Protein AF-0000000073284042 (afdb_homodimer)

Radius of gyration: 26.55 Å; Cα contacts (8 Å, |Δi|>4): 1248; chains: 2; bounding box: 60×78×57 Å

InterPro domains:
  IPR009770 2-oxoadipate dioxygenase/decarboxylase [PF07063] (12-261)
  IPR009770 2-oxoadipate dioxygenase/decarboxylase [SM01150] (8-294)

Foldseek 3Di:
DQPQDPVVLLLQVLLVVLQCVFFVLQVVLVVVLCVPPNWAWDWAEWEWEFAPPPLTFPCLQVVVQVVRPWDWDDKDDDVVQQKIKIKTDHDPGPLVDDHHDSNDDDHIYMGMHHPLVPDDPLLNVQVCVFSVVLVPLSNCLSVCSSNQHASGAFADPVSLVVCLVGHLSSSQCNQRPGRTQEIETALCRTDDPSSPVVVVVVVSVVVPFAKQQQVHQWDAAPVRFKIKIKTAFDWDWDQGPVGDIDTAGGHIYMYMYWHFDPVCPPPDPVPDDPVRTDDDDHNRRVVSVVCSRPPCRVVDDPD/DQPQDVVVLLLQVLLVVLQCVFFVLQVVLVVVLCVPPNWAWDWAEWEWEFAPPPLTFPCLQVVVQVVRPWDWDDKDDDVVQQKIKIKTDHDPGCLVDDHHDSNDDDHIYMGMHHPLVPDDPLLNVQVCVFSVVLVPLSNCLSVCSSNQHASGAFADPVSLVVCLVGHLSSSQCNQRPGRTQEIETALCRTDDPSSPVVVVVVVSVVVPFAKQQQVHQWDAAPVRFKIKIWTAFDWDWDQGPVGDIDTATGHIYMYMYWHFDPVCVPPDPVPDDPVRTDDDDHNRRVVSVVCSRPPCRVPDDPD

Solvent-accessible surface area (backbone atoms only — not comparable to full-atom values): 31314 Å² total; per-residue (Å²): 123,64,69,66,38,52,40,62,47,50,44,52,41,33,25,47,52,44,38,41,74,64,13,65,65,42,43,50,48,54,51,55,56,35,63,43,81,71,29,50,47,35,39,46,31,40,32,36,47,32,47,43,52,94,60,35,16,47,64,21,50,44,50,61,46,46,55,67,52,29,40,81,58,70,74,43,71,37,76,92,77,37,32,38,31,41,33,28,44,50,54,90,51,68,64,78,57,73,50,40,43,70,58,18,60,75,38,30,39,37,32,28,20,36,44,42,86,76,48,56,69,69,54,34,50,55,53,48,51,44,57,55,69,19,59,51,32,30,78,38,30,56,48,25,13,34,68,61,36,42,43,33,70,68,50,46,59,68,58,42,52,56,28,43,75,76,30,57,68,55,27,43,33,70,78,48,30,46,32,52,38,30,49,21,39,26,24,61,65,35,77,46,76,46,23,41,55,68,51,32,51,51,53,44,43,74,71,72,47,60,60,30,54,57,87,40,47,67,28,62,34,95,85,64,35,41,37,36,36,33,31,41,29,36,64,41,80,43,71,23,64,78,66,52,67,45,78,39,60,56,29,32,35,32,39,35,31,51,34,68,30,76,94,47,65,82,51,56,76,90,69,61,51,75,90,46,25,52,75,88,85,47,63,73,44,51,60,39,54,64,42,24,51,30,68,68,57,65,65,53,72,89,122,123,66,70,65,36,53,37,62,48,51,43,52,40,32,23,47,50,45,38,41,75,63,13,64,65,44,44,50,49,54,51,55,56,35,64,43,82,71,29,50,48,34,39,45,30,40,31,35,48,32,47,43,51,94,61,35,16,47,63,22,50,45,49,60,46,46,55,67,52,30,39,83,57,69,73,42,73,37,75,91,77,37,33,38,32,42,34,28,44,50,55,90,51,69,63,78,58,70,52,40,43,71,59,19,59,75,38,29,40,36,33,28,20,35,44,41,88,77,49,56,69,68,54,35,51,56,53,49,50,43,56,56,67,19,61,52,32,31,81,40,29,56,50,24,13,33,68,60,35,41,44,31,70,68,50,46,61,69,58,42,52,55,27,42,74,78,30,56,69,54,28,43,34,70,79,49,29,44,32,52,38,29,49,19,38,26,23,60,67,34,76,45,76,48,23,42,57,69,51,33,51,51,51,43,44,74,71,71,46,59,61,28,53,58,88,40,49,67,28,62,35,94,85,64,34,42,38,36,37,33,31,42,28,36,65,42,80,43,70,24,65,79,67,52,68,46,78,38,58,55,26,34,36,33,37,36,31,53,36,68,32,77,93,50,65,82,52,54,75,90,70,59,51,75,88,44,26,52,74,87,84,47,62,73,43,52,62,38,54,65,43,24,54,32,66,68,56,64,64,53,70,87,123

Sequence (606 aa):
MDPTIPLSREVLASMEAVYLSRNPTAKAVLELVGSVADDQICYDHFAFRTFGVNGYGIDSMAKFFLDFGYTPREELRFPAKKLRALWFSPPSVPTSRGGSGVNGPLPRVFVSELLVDQMSPQTQDIIKKYTGISGSGNKHAALASALGSLTWEKPLHSEFQQLARESEYAAWTLVNGYALNHATISTHQLKSRLRDIKNLNQFIEKNGFKLNSEGGTLKVSPDGLLQQSSTVADSIHFQFSDGLTESVPCSYIEFAERLVLPQYSNLPLEEVKEHHRRDGFEVGNADKIFESTSKEQLTRKAGMDPTIPLSREVLASMEAVYLSRNPTAKAVLELVGSVADDQICYDHFAFRTFGVNGYGIDSMAKFFLDFGYTPREELRFPAKKLRALWFSPPSVPTSRGGSGVNGPLPRVFVSELLVDQMSPQTQDIIKKYTGISGSGNKHAALASALGSLTWEKPLHSEFQQLARESEYAAWTLVNGYALNHATISTHQLKSRLRDIKNLNQFIEKNGFKLNSEGGTLKVSPDGLLQQSSTVADSIHFQFSDGLTESVPCSYIEFAERLVLPQYSNLPLEEVKEHHRRDGFEVGNADKIFESTSKEQLTRKAG

Organism: Prunus persica (NCBI:txid3760)

Structure (mmCIF, N/CA/C/O backbone):
data_AF-0000000073284042-model_v1
#
loop_
_entity.id
_entity.type
_entity.pdbx_description
1 polymer '2-oxoadipate dioxygenase/decarboxylase'
#
loop_
_atom_site.group_PDB
_atom_site.id
_atom_site.type_symbol
_atom_site.label_atom_id
_atom_site.label_alt_id
_atom_site.label_comp_id
_atom_site.label_asym_id
_atom_site.label_entity_id
_atom_site.label_seq_id
_atom_site.pdbx_PDB_ins_code
_atom_site.Cartn_x
_atom_site.Cartn_y
_atom_site.Cartn_z
_atom_site.occupancy
_atom_site.B_iso_or_equiv
_atom_site.auth_seq_id
_atom_site.auth_comp_id
_atom_site.auth_asym_id
_atom_site.auth_atom_id
_atom_site.pdbx_PDB_model_num
ATOM 1 N N . MET A 1 1 ? -25.328 1.2 1.202 1 34.19 1 MET A N 1
ATOM 2 C CA . MET A 1 1 ? -23.984 0.664 1.407 1 34.19 1 MET A CA 1
ATOM 3 C C . MET A 1 1 ? -22.938 1.757 1.255 1 34.19 1 MET A C 1
ATOM 5 O O . MET A 1 1 ? -23.094 2.676 0.451 1 34.19 1 MET A O 1
ATOM 9 N N . ASP A 1 2 ? -22.281 2.189 2.236 1 43.38 2 ASP A N 1
ATOM 10 C CA . ASP A 1 2 ? -21.219 3.201 2.188 1 43.38 2 ASP A CA 1
ATOM 11 C C . ASP A 1 2 ? -20.406 3.082 0.902 1 43.38 2 ASP A C 1
ATOM 13 O O . ASP A 1 2 ? -19.734 2.072 0.677 1 43.38 2 ASP A O 1
ATOM 17 N N . PRO A 1 3 ? -20.797 3.814 -0.065 1 45.03 3 PRO A N 1
ATOM 18 C CA . PRO A 1 3 ? -20.094 3.682 -1.345 1 45.03 3 PRO A CA 1
ATOM 19 C C . PRO A 1 3 ? -18.578 3.787 -1.2 1 45.03 3 PRO A C 1
ATOM 21 O O . PRO A 1 3 ? -17.859 3.727 -2.197 1 45.03 3 PRO A O 1
ATOM 24 N N . THR A 1 4 ? -18.203 4.266 0.048 1 52.09 4 THR A N 1
ATOM 25 C CA . THR A 1 4 ? -16.766 4.398 0.046 1 52.09 4 THR A CA 1
ATOM 26 C C . THR A 1 4 ? -16.094 3.045 -0.173 1 52.09 4 THR A C 1
ATOM 28 O O . THR A 1 4 ? -16.422 2.066 0.501 1 52.09 4 THR A O 1
ATOM 31 N N . ILE A 1 5 ? -15.414 3.004 -1.264 1 62.5 5 ILE A N 1
ATOM 32 C CA . ILE A 1 5 ? -14.742 1.793 -1.721 1 62.5 5 ILE A CA 1
ATOM 33 C C . ILE A 1 5 ? -13.812 1.273 -0.624 1 62.5 5 ILE A C 1
ATOM 35 O O . ILE A 1 5 ? -12.977 2.016 -0.106 1 62.5 5 ILE A O 1
ATOM 39 N N . PRO A 1 6 ? -14.086 0.065 -0.072 1 80.62 6 PRO A N 1
ATOM 40 C CA . PRO A 1 6 ? -13.312 -0.594 0.987 1 80.62 6 PRO A CA 1
ATOM 41 C C . PRO A 1 6 ? -11.812 -0.35 0.864 1 80.62 6 PRO A C 1
ATOM 43 O O . PRO A 1 6 ? -11.141 -0.1 1.867 1 80.62 6 PRO A O 1
ATOM 46 N N . LEU A 1 7 ? -11.359 -0.053 -0.289 1 91 7 LEU A N 1
ATOM 47 C CA . LEU A 1 7 ? -9.914 0.098 -0.462 1 91 7 LEU A CA 1
ATOM 48 C C . LEU A 1 7 ? -9.453 1.467 0.025 1 91 7 LEU A C 1
ATOM 50 O O . LEU A 1 7 ? -8.406 1.578 0.674 1 91 7 LEU A O 1
ATOM 54 N N . SER A 1 8 ? -10.234 2.529 -0.227 1 92.12 8 SER A N 1
ATOM 55 C CA . SER A 1 8 ? -9.836 3.879 0.163 1 92.12 8 SER A CA 1
ATOM 56 C C . SER A 1 8 ? -9.672 3.99 1.675 1 92.12 8 SER A C 1
ATOM 58 O O . SER A 1 8 ? -8.703 4.578 2.158 1 92.12 8 SER A O 1
ATOM 60 N N . ARG A 1 9 ? -10.555 3.4 2.416 1 92 9 ARG A N 1
ATOM 61 C CA . ARG A 1 9 ? -10.484 3.441 3.873 1 92 9 ARG A CA 1
ATOM 62 C C . ARG A 1 9 ? -9.297 2.627 4.387 1 92 9 ARG A C 1
ATOM 64 O O . ARG A 1 9 ? -8.641 3.018 5.352 1 92 9 ARG A O 1
ATOM 71 N N . GLU A 1 10 ? -9.094 1.528 3.756 1 94.56 10 GLU A N 1
ATOM 72 C CA . GLU A 1 10 ? -7.969 0.69 4.16 1 94.56 10 GLU A CA 1
ATOM 73 C C . GLU A 1 10 ? -6.641 1.4 3.922 1 94.56 10 GLU A C 1
ATOM 75 O O . GLU A 1 10 ? -5.688 1.213 4.68 1 94.56 10 GLU A O 1
ATOM 80 N N . VAL A 1 11 ? -6.613 2.139 2.867 1 97 11 VAL A N 1
ATOM 81 C CA . VAL A 1 11 ? -5.398 2.885 2.559 1 97 11 VAL A CA 1
ATOM 82 C C . VAL A 1 11 ? -5.176 3.969 3.611 1 97 11 VAL A C 1
ATOM 84 O O . VAL A 1 11 ? -4.066 4.125 4.129 1 97 11 VAL A O 1
ATOM 87 N N . LEU A 1 12 ? -6.277 4.672 3.984 1 97 12 LEU A N 1
ATOM 88 C CA . LEU A 1 12 ? -6.168 5.672 5.043 1 97 12 LEU A CA 1
ATOM 89 C C . LEU A 1 12 ? -5.723 5.031 6.352 1 97 12 LEU A C 1
ATOM 91 O O . LEU A 1 12 ? -4.891 5.594 7.07 1 97 12 LEU A O 1
ATOM 95 N N . ALA A 1 13 ? -6.266 3.877 6.621 1 97.19 13 ALA A N 1
ATOM 96 C CA . ALA A 1 13 ? -5.906 3.158 7.84 1 97.19 13 ALA A CA 1
ATOM 97 C C . ALA A 1 13 ? -4.426 2.775 7.836 1 97.19 13 ALA A C 1
ATOM 99 O O . ALA A 1 13 ? -3.754 2.859 8.867 1 97.19 13 ALA A O 1
ATOM 100 N N . SER A 1 14 ? -3.941 2.383 6.711 1 98.25 14 SER A N 1
ATOM 101 C CA . SER A 1 14 ? -2.537 2.002 6.609 1 98.25 14 SER A CA 1
ATOM 102 C C . SER A 1 14 ? -1.623 3.215 6.746 1 98.25 14 SER A C 1
ATOM 104 O O . SER A 1 14 ? -0.584 3.145 7.406 1 98.25 14 SER A O 1
ATOM 106 N N . MET A 1 15 ? -2.014 4.309 6.109 1 98.75 15 MET A N 1
ATOM 107 C CA . MET A 1 15 ? -1.26 5.547 6.266 1 98.75 15 MET A CA 1
ATOM 108 C C . MET A 1 15 ? -1.192 5.961 7.73 1 98.75 15 MET A C 1
ATOM 110 O O . MET A 1 15 ? -0.131 6.348 8.227 1 98.75 15 MET A O 1
ATOM 114 N N . GLU A 1 16 ? -2.318 5.832 8.422 1 98.62 16 GLU A N 1
ATOM 115 C CA . GLU A 1 16 ? -2.371 6.18 9.836 1 98.62 16 GLU A CA 1
ATOM 116 C C . GLU A 1 16 ? -1.477 5.258 10.664 1 98.62 16 GLU A C 1
ATOM 118 O O . GLU A 1 16 ? -0.792 5.711 11.578 1 98.62 16 GLU A O 1
ATOM 123 N N . ALA A 1 17 ? -1.526 3.984 10.352 1 98.44 17 ALA A N 1
ATOM 124 C CA . ALA A 1 17 ? -0.725 3.025 11.109 1 98.44 17 ALA A CA 1
ATOM 125 C C . ALA A 1 17 ? 0.763 3.342 10.992 1 98.44 17 ALA A C 1
ATOM 127 O O . ALA A 1 17 ? 1.493 3.291 11.984 1 98.44 17 ALA A O 1
ATOM 128 N N . VAL A 1 18 ? 1.22 3.617 9.797 1 98.31 18 VAL A N 1
ATOM 129 C CA . VAL A 1 18 ? 2.609 4.008 9.586 1 98.31 18 VAL A CA 1
ATOM 130 C C . VAL A 1 18 ? 2.92 5.27 10.398 1 98.31 18 VAL A C 1
ATOM 132 O O . VAL A 1 18 ? 3.928 5.328 11.102 1 98.31 18 VAL A O 1
ATOM 135 N N . TYR A 1 19 ? 2.061 6.227 10.328 1 98.75 19 TYR A N 1
ATOM 136 C CA . TYR A 1 19 ? 2.174 7.5 11.031 1 98.75 19 TYR A CA 1
ATOM 137 C C . TYR A 1 19 ? 2.281 7.281 12.531 1 98.75 19 TYR A C 1
ATOM 139 O O . TYR A 1 19 ? 3.186 7.816 13.18 1 98.75 19 TYR A O 1
ATOM 147 N N . LEU A 1 20 ? 1.428 6.461 13.047 1 98.62 20 LEU A N 1
ATOM 148 C CA . LEU A 1 20 ? 1.38 6.266 14.492 1 98.62 20 LEU A CA 1
ATOM 149 C C . LEU A 1 20 ? 2.568 5.438 14.969 1 98.62 20 LEU A C 1
ATOM 151 O O . LEU A 1 20 ? 3.057 5.629 16.094 1 98.62 20 LEU A O 1
ATOM 155 N N . SER A 1 21 ? 3.062 4.613 14.172 1 98 21 SER A N 1
ATOM 156 C CA . SER A 1 21 ? 4.211 3.801 14.555 1 98 21 SER A CA 1
ATOM 157 C C . SER A 1 21 ? 5.473 4.648 14.672 1 98 21 SER A C 1
ATOM 159 O O . SER A 1 21 ? 6.395 4.297 15.414 1 98 21 SER A O 1
ATOM 161 N N . ARG A 1 22 ? 5.492 5.773 14.023 1 97.44 22 ARG A N 1
ATOM 162 C CA . ARG A 1 22 ? 6.695 6.602 13.969 1 97.44 22 ARG A CA 1
ATOM 163 C C . ARG A 1 22 ? 6.582 7.797 14.906 1 97.44 22 ARG A C 1
ATOM 165 O O . ARG A 1 22 ? 7.543 8.555 15.078 1 97.44 22 ARG A O 1
ATOM 172 N N . ASN A 1 23 ? 5.414 7.988 15.438 1 98.44 23 ASN A N 1
ATOM 173 C CA . ASN A 1 23 ? 5.156 9.203 16.203 1 98.44 23 ASN A CA 1
ATOM 174 C C . ASN A 1 23 ? 4.465 8.898 17.531 1 98.44 23 ASN A C 1
ATOM 176 O O . ASN A 1 23 ? 3.244 9.008 17.641 1 98.44 23 ASN A O 1
ATOM 180 N N . PRO A 1 24 ? 5.23 8.602 18.578 1 98.19 24 PRO A N 1
ATOM 181 C CA . PRO A 1 24 ? 4.656 8.25 19.875 1 98.19 24 PRO A CA 1
ATOM 182 C C . PRO A 1 24 ? 3.785 9.359 20.469 1 98.19 24 PRO A C 1
ATOM 184 O O . PRO A 1 24 ? 2.807 9.086 21.156 1 98.19 24 PRO A O 1
ATOM 187 N N . THR A 1 25 ? 4.117 10.602 20.188 1 98.5 25 THR A N 1
ATOM 188 C CA . THR A 1 25 ? 3.311 11.711 20.688 1 98.5 25 THR A CA 1
ATOM 189 C C . THR A 1 25 ? 1.902 11.664 20.094 1 98.5 25 THR A C 1
ATOM 191 O O . THR A 1 25 ? 0.916 11.773 20.828 1 98.5 25 THR A O 1
ATOM 194 N N . ALA A 1 26 ? 1.818 11.492 18.812 1 98.56 26 ALA A N 1
ATOM 195 C CA . ALA A 1 26 ? 0.505 11.406 18.172 1 98.56 26 ALA A CA 1
ATOM 196 C C . ALA A 1 26 ? -0.305 10.25 18.75 1 98.56 26 ALA A C 1
ATOM 198 O O . ALA A 1 26 ? -1.489 10.398 19.047 1 98.56 26 ALA A O 1
ATOM 199 N N . LYS A 1 27 ? 0.334 9.109 18.891 1 98.25 27 LYS A N 1
ATOM 200 C CA . LYS A 1 27 ? -0.332 7.93 19.438 1 98.25 27 LYS A CA 1
ATOM 201 C C . LYS A 1 27 ? -0.837 8.195 20.844 1 98.25 27 LYS A C 1
ATOM 203 O O . LYS A 1 27 ? -1.988 7.891 21.172 1 98.25 27 LYS A O 1
ATOM 208 N N . ALA A 1 28 ? 0.001 8.75 21.656 1 98.25 28 ALA A N 1
ATOM 209 C CA . ALA A 1 28 ? -0.343 9.031 23.047 1 98.25 28 ALA A CA 1
ATOM 210 C C . ALA A 1 28 ? -1.485 10.039 23.141 1 98.25 28 ALA A C 1
ATOM 212 O O . ALA A 1 28 ? -2.383 9.898 23.969 1 98.25 28 ALA A O 1
ATOM 213 N N . VAL A 1 29 ? -1.415 11.047 22.328 1 98.06 29 VAL A N 1
ATOM 214 C CA . VAL A 1 29 ? -2.439 12.086 22.344 1 98.06 29 VAL A CA 1
ATOM 215 C C . VAL A 1 29 ? -3.789 11.484 21.953 1 98.06 29 VAL A C 1
ATOM 217 O O . VAL A 1 29 ? -4.805 11.766 22.594 1 98.06 29 VAL A O 1
ATOM 220 N N . LEU A 1 30 ? -3.807 10.672 20.906 1 97.06 30 LEU A N 1
ATOM 221 C CA . LEU A 1 30 ? -5.047 10.023 20.5 1 97.06 30 LEU A CA 1
ATOM 222 C C . LEU A 1 30 ? -5.617 9.172 21.625 1 97.06 30 LEU A C 1
ATOM 224 O O . LEU A 1 30 ? -6.824 9.188 21.875 1 97.06 30 LEU A O 1
ATOM 228 N N . GLU A 1 31 ? -4.766 8.492 22.297 1 95.69 31 GLU A N 1
ATOM 229 C CA . GLU A 1 31 ? -5.195 7.652 23.422 1 95.69 31 GLU A CA 1
ATOM 230 C C . GLU A 1 31 ? -5.727 8.5 24.578 1 95.69 31 GLU A C 1
ATOM 232 O O . GLU A 1 31 ? -6.773 8.195 25.141 1 95.69 31 GLU A O 1
ATOM 237 N N . LEU A 1 32 ? -5.012 9.523 24.875 1 95.56 32 LEU A N 1
ATOM 238 C CA . LEU A 1 32 ? -5.379 10.398 25.984 1 95.56 32 LEU A CA 1
ATOM 239 C C . LEU A 1 32 ? -6.715 11.078 25.719 1 95.56 32 LEU A C 1
ATOM 241 O O . LEU A 1 32 ? -7.602 11.078 26.578 1 95.56 32 LEU A O 1
ATOM 245 N N . VAL A 1 33 ? -6.852 11.641 24.562 1 95.81 33 VAL A N 1
ATOM 246 C CA . VAL A 1 33 ? -8.078 12.352 24.219 1 95.81 33 VAL A CA 1
ATOM 247 C C . VAL A 1 33 ? -9.242 11.367 24.156 1 95.81 33 VAL A C 1
ATOM 249 O O . VAL A 1 33 ? -10.344 11.664 24.641 1 95.81 33 VAL A O 1
ATOM 252 N N . GLY A 1 34 ? -9.008 10.203 23.609 1 93.12 34 GLY A N 1
ATOM 253 C CA . GLY A 1 34 ? -10.039 9.188 23.516 1 93.12 34 GLY A CA 1
ATOM 254 C C . GLY A 1 34 ? -10.484 8.672 24.875 1 93.12 34 GLY A C 1
ATOM 255 O O . GLY A 1 34 ? -11.594 8.141 25.016 1 93.12 34 GLY A O 1
ATOM 256 N N . SER A 1 35 ? -9.688 8.766 25.812 1 91.69 35 SER A N 1
ATOM 257 C CA . SER A 1 35 ? -9.977 8.219 27.125 1 91.69 35 SER A CA 1
ATOM 258 C C . SER A 1 35 ? -10.891 9.148 27.922 1 91.69 35 SER A C 1
ATOM 260 O O . SER A 1 35 ? -11.484 8.742 28.922 1 91.69 35 SER A O 1
ATOM 262 N N . VAL A 1 36 ? -10.945 10.312 27.359 1 90.56 36 VAL A N 1
ATOM 263 C CA . VAL A 1 36 ? -11.805 11.266 28.047 1 90.56 36 VAL A CA 1
ATOM 264 C C . VAL A 1 36 ? -13.25 11.109 27.562 1 90.56 36 VAL A C 1
ATOM 266 O O . VAL A 1 36 ? -13.523 11.25 26.375 1 90.56 36 VAL A O 1
ATOM 269 N N . ALA A 1 37 ? -14.227 10.742 28.484 1 76.75 37 ALA A N 1
ATOM 270 C CA . ALA A 1 37 ? -15.672 10.641 28.266 1 76.75 37 ALA A CA 1
ATOM 271 C C . ALA A 1 37 ? -15.984 9.68 27.125 1 76.75 37 ALA A C 1
ATOM 273 O O . ALA A 1 37 ? -17 9.828 26.438 1 76.75 37 ALA A O 1
ATOM 274 N N . ASP A 1 38 ? -15.25 8.789 26.844 1 72.69 38 ASP A N 1
ATOM 275 C CA . ASP A 1 38 ? -15.398 7.789 25.781 1 72.69 38 ASP A CA 1
ATOM 276 C C . ASP A 1 38 ? -15.648 8.453 24.438 1 72.69 38 ASP A C 1
ATOM 278 O O . ASP A 1 38 ? -16.547 8.039 23.688 1 72.69 38 ASP A O 1
ATOM 282 N N . ASP A 1 39 ? -14.961 9.453 24.141 1 71.81 39 ASP A N 1
ATOM 283 C CA . ASP A 1 39 ? -15.133 10.289 22.969 1 71.81 39 ASP A CA 1
ATOM 284 C C . ASP A 1 39 ? -14.773 9.531 21.688 1 71.81 39 ASP A C 1
ATOM 286 O O . ASP A 1 39 ? -13.789 8.789 21.656 1 71.81 39 ASP A O 1
ATOM 290 N N . GLN A 1 40 ? -15.555 9.711 20.719 1 85.75 40 GLN A N 1
ATOM 291 C CA . GLN A 1 40 ? -15.227 9.305 19.359 1 85.75 40 GLN A CA 1
ATOM 292 C C . GLN A 1 40 ? -14.359 10.344 18.656 1 85.75 40 GLN A C 1
ATOM 294 O O . GLN A 1 40 ? -14.734 11.516 18.562 1 85.75 40 GLN A O 1
ATOM 299 N N . ILE A 1 41 ? -13.18 9.953 18.312 1 94.12 41 ILE A N 1
ATOM 300 C CA . ILE A 1 41 ? -12.281 10.875 17.641 1 94.12 41 ILE A CA 1
ATOM 301 C C . ILE A 1 41 ? -12.602 10.891 16.141 1 94.12 41 ILE A C 1
ATOM 303 O O . ILE A 1 41 ? -12.695 9.836 15.508 1 94.12 41 ILE A O 1
ATOM 307 N N . CYS A 1 42 ? -12.828 12.047 15.641 1 94.69 42 CYS A N 1
ATOM 308 C CA . CYS A 1 42 ? -12.969 12.258 14.203 1 94.69 42 CYS A CA 1
ATOM 309 C C . CYS A 1 42 ? -11.789 13.055 13.656 1 94.69 42 CYS A C 1
ATOM 311 O O . CYS A 1 42 ? -11.328 14.008 14.289 1 94.69 42 CYS A O 1
ATOM 313 N N . TYR A 1 43 ? -11.375 12.672 12.523 1 97.19 43 TYR A N 1
ATOM 314 C CA . TYR A 1 43 ? -10.289 13.414 11.891 1 97.19 43 TYR A CA 1
ATOM 315 C C . TYR A 1 43 ? -10.836 14.562 11.055 1 97.19 43 TYR A C 1
ATOM 317 O O . TYR A 1 43 ? -11.797 14.391 10.305 1 97.19 43 TYR A O 1
ATOM 325 N N . ASP A 1 44 ? -10.18 15.664 11.242 1 97.94 44 ASP A N 1
ATOM 326 C CA . ASP A 1 44 ? -10.484 16.828 10.43 1 97.94 44 ASP A CA 1
ATOM 327 C C . ASP A 1 44 ? -9.828 16.734 9.055 1 97.94 44 ASP A C 1
ATOM 329 O O . ASP A 1 44 ? -10.484 16.938 8.031 1 97.94 44 ASP A O 1
ATOM 333 N N . HIS A 1 45 ? -8.539 16.516 9.031 1 98.56 45 HIS A N 1
ATOM 334 C CA . HIS A 1 45 ? -7.836 16.375 7.762 1 98.56 45 HIS A CA 1
ATOM 335 C C . HIS A 1 45 ? -6.539 15.594 7.926 1 98.56 45 HIS A C 1
ATOM 337 O O . HIS A 1 45 ? -6.031 15.453 9.039 1 98.56 45 HIS A O 1
ATOM 343 N N . PHE A 1 46 ? -6.047 14.984 6.828 1 98.81 46 PHE A N 1
ATOM 344 C CA . PHE A 1 46 ? -4.703 14.445 6.629 1 98.81 46 PHE A CA 1
ATOM 345 C C . PHE A 1 46 ? -3.871 15.375 5.758 1 98.81 46 PHE A C 1
ATOM 347 O O . PHE A 1 46 ? -4.379 15.953 4.793 1 98.81 46 PHE A O 1
ATOM 354 N N . ALA A 1 47 ? -2.564 15.523 6.102 1 98.94 47 ALA A N 1
ATOM 355 C CA . ALA A 1 47 ? -1.719 16.438 5.324 1 98.94 47 ALA A CA 1
ATOM 356 C C . ALA A 1 47 ? -0.458 15.719 4.84 1 98.94 47 ALA A C 1
ATOM 358 O O . ALA A 1 47 ? 0.133 14.922 5.57 1 98.94 47 ALA A O 1
ATOM 359 N N . PHE A 1 48 ? -0.029 16.078 3.621 1 98.94 48 PHE A N 1
ATOM 360 C CA . PHE A 1 48 ? 1.149 15.5 2.99 1 98.94 48 PHE A CA 1
ATOM 361 C C . PHE A 1 48 ? 2.045 16.594 2.408 1 98.94 48 PHE A C 1
ATOM 363 O O . PHE A 1 48 ? 1.559 17.641 1.984 1 98.94 48 PHE A O 1
ATOM 370 N N . ARG A 1 49 ? 3.346 16.297 2.395 1 98.94 49 ARG A N 1
ATOM 371 C CA . ARG A 1 49 ? 4.336 17.141 1.736 1 98.94 49 ARG A CA 1
ATOM 372 C C . ARG A 1 49 ? 4.906 16.453 0.499 1 98.94 49 ARG A C 1
ATOM 374 O O . ARG A 1 49 ? 5.059 15.234 0.476 1 98.94 49 ARG A O 1
ATOM 381 N N . THR A 1 50 ? 5.152 17.281 -0.558 1 98.88 50 THR A N 1
ATOM 382 C CA . THR A 1 50 ? 5.676 16.719 -1.8 1 98.88 50 THR A CA 1
ATOM 383 C C . THR A 1 50 ? 6.684 17.672 -2.439 1 98.88 50 THR A C 1
ATOM 385 O O . THR A 1 50 ? 6.852 18.797 -1.979 1 98.88 50 THR A O 1
ATOM 388 N N . PHE A 1 51 ? 7.453 17.172 -3.457 1 98.69 51 PHE A N 1
ATOM 389 C CA . PHE A 1 51 ? 8.344 17.984 -4.281 1 98.69 51 PHE A CA 1
ATOM 390 C C . PHE A 1 51 ? 7.688 18.328 -5.613 1 98.69 51 PHE A C 1
ATOM 392 O O . PHE A 1 51 ? 7.398 17.438 -6.418 1 98.69 51 PHE A O 1
ATOM 399 N N . GLY A 1 52 ? 7.422 19.594 -5.828 1 98.38 52 GLY A N 1
ATOM 400 C CA . GLY A 1 52 ? 6.848 20.031 -7.09 1 98.38 52 GLY A CA 1
ATOM 401 C C . GLY A 1 52 ? 7.824 19.953 -8.25 1 98.38 52 GLY A C 1
ATOM 402 O O . GLY A 1 52 ? 8.18 20.984 -8.844 1 98.38 52 GLY A O 1
ATOM 403 N N . VAL A 1 53 ? 8.234 18.734 -8.57 1 97.62 53 VAL A N 1
ATOM 404 C CA . VAL A 1 53 ? 9.172 18.531 -9.672 1 97.62 53 VAL A CA 1
ATOM 405 C C . VAL A 1 53 ? 9.016 17.125 -10.234 1 97.62 53 VAL A C 1
ATOM 407 O O . VAL A 1 53 ? 8.672 16.188 -9.508 1 97.62 53 VAL A O 1
ATOM 410 N N . ASN A 1 54 ? 9.164 16.906 -11.562 1 94.62 54 ASN A N 1
ATOM 411 C CA . ASN A 1 54 ? 9.258 15.609 -12.227 1 94.62 54 ASN A CA 1
ATOM 412 C C . ASN A 1 54 ? 8.031 14.742 -11.945 1 94.62 54 ASN A C 1
ATOM 414 O O . ASN A 1 54 ? 8.148 13.523 -11.789 1 94.62 54 ASN A O 1
ATOM 418 N N . GLY A 1 55 ? 6.883 15.398 -11.719 1 96.19 55 GLY A N 1
ATOM 419 C CA . GLY A 1 55 ? 5.656 14.648 -11.508 1 96.19 55 GLY A CA 1
ATOM 420 C C . GLY A 1 55 ? 5.473 14.203 -10.07 1 96.19 55 GLY A C 1
ATOM 421 O O . GLY A 1 55 ? 4.523 13.484 -9.75 1 96.19 55 GLY A O 1
ATOM 422 N N . TYR A 1 56 ? 6.328 14.617 -9.102 1 97.62 56 TYR A N 1
ATOM 423 C CA . TYR A 1 56 ? 6.309 14.148 -7.719 1 97.62 56 TYR A CA 1
ATOM 424 C C . TYR A 1 56 ? 5.535 15.117 -6.828 1 97.62 56 TYR A C 1
ATOM 426 O O . TYR A 1 56 ? 5.512 14.961 -5.605 1 97.62 56 TYR A O 1
ATOM 434 N N . GLY A 1 57 ? 4.906 16.109 -7.363 1 98.31 57 GLY A N 1
ATOM 435 C CA . GLY A 1 57 ? 4.223 17.141 -6.594 1 98.31 57 GLY A CA 1
ATOM 436 C C . GLY A 1 57 ? 2.828 16.734 -6.156 1 98.31 57 GLY A C 1
ATOM 437 O O . GLY A 1 57 ? 2.576 15.555 -5.883 1 98.31 57 GLY A O 1
ATOM 438 N N . ILE A 1 58 ? 1.948 17.688 -5.996 1 98.81 58 ILE A N 1
ATOM 439 C CA . ILE A 1 58 ? 0.599 17.516 -5.469 1 98.81 58 ILE A CA 1
ATOM 440 C C . ILE A 1 58 ? -0.141 16.438 -6.266 1 98.81 58 ILE A C 1
ATOM 442 O O . ILE A 1 58 ? -0.816 15.586 -5.688 1 98.81 58 ILE A O 1
ATOM 446 N N . ASP A 1 59 ? 0.067 16.391 -7.543 1 97.88 59 ASP A N 1
ATOM 447 C CA . ASP A 1 59 ? -0.685 15.492 -8.406 1 97.88 59 ASP A CA 1
ATOM 448 C C . ASP A 1 59 ? -0.361 14.031 -8.078 1 97.88 59 ASP A C 1
ATOM 450 O O . ASP A 1 59 ? -1.225 13.156 -8.195 1 97.88 59 ASP A O 1
ATOM 454 N N . SER A 1 60 ? 0.838 13.797 -7.715 1 97.88 60 SER A N 1
ATOM 455 C CA . SER A 1 60 ? 1.271 12.438 -7.43 1 97.88 60 SER A CA 1
ATOM 456 C C . SER A 1 60 ? 0.459 11.828 -6.289 1 97.88 60 SER A C 1
ATOM 458 O O . SER A 1 60 ? -0.011 10.695 -6.395 1 97.88 60 SER A O 1
ATOM 460 N N . MET A 1 61 ? 0.242 12.562 -5.25 1 98.44 61 MET A N 1
ATOM 461 C CA . MET A 1 61 ? -0.529 12.086 -4.102 1 98.44 61 MET A CA 1
ATOM 462 C C . MET A 1 61 ? -2.025 12.25 -4.348 1 98.44 61 MET A C 1
ATOM 464 O O . MET A 1 61 ? -2.816 11.375 -3.986 1 98.44 61 MET A O 1
ATOM 468 N N . ALA A 1 62 ? -2.424 13.32 -5.004 1 98.38 62 ALA A N 1
ATOM 469 C CA . ALA A 1 62 ? -3.826 13.688 -5.18 1 98.38 62 ALA A CA 1
ATOM 470 C C . ALA A 1 62 ? -4.555 12.656 -6.043 1 98.38 62 ALA A C 1
ATOM 472 O O . ALA A 1 62 ? -5.754 12.43 -5.863 1 98.38 62 ALA A O 1
ATOM 473 N N . LYS A 1 63 ? -3.844 12.07 -6.949 1 97.06 63 LYS A N 1
ATOM 474 C CA . LYS A 1 63 ? -4.449 11.164 -7.918 1 97.06 63 LYS A CA 1
ATOM 475 C C . LYS A 1 63 ? -5.246 10.062 -7.223 1 97.06 63 LYS A C 1
ATOM 477 O O . LYS A 1 63 ? -6.363 9.742 -7.637 1 97.06 63 LYS A O 1
ATOM 482 N N . PHE A 1 64 ? -4.68 9.508 -6.211 1 97.38 64 PHE A N 1
ATOM 483 C CA . PHE A 1 64 ? -5.371 8.453 -5.477 1 97.38 64 PHE A CA 1
ATOM 484 C C . PHE A 1 64 ? -6.699 8.953 -4.926 1 97.38 64 PHE A C 1
ATOM 486 O O . PHE A 1 64 ? -7.73 8.305 -5.094 1 97.38 64 PHE A O 1
ATOM 493 N N . PHE A 1 65 ? -6.711 10.055 -4.27 1 97.25 65 PHE A N 1
ATOM 494 C CA . PHE A 1 65 ? -7.91 10.586 -3.635 1 97.25 65 PHE A CA 1
ATOM 495 C C . PHE A 1 65 ? -8.945 10.977 -4.68 1 97.25 65 PHE A C 1
ATOM 497 O O . PHE A 1 65 ? -10.141 10.758 -4.484 1 97.25 65 PHE A O 1
ATOM 504 N N . LEU A 1 66 ? -8.461 11.57 -5.77 1 97.19 66 LEU A N 1
ATOM 505 C CA . LEU A 1 66 ? -9.367 11.922 -6.855 1 97.19 66 LEU A CA 1
ATOM 506 C C . LEU A 1 66 ? -10.062 10.68 -7.398 1 97.19 66 LEU A C 1
ATOM 508 O O . LEU A 1 66 ? -11.266 10.711 -7.688 1 97.19 66 LEU A O 1
ATOM 512 N N . ASP A 1 67 ? -9.359 9.609 -7.516 1 95.38 67 ASP A N 1
ATOM 513 C CA . ASP A 1 67 ? -9.906 8.352 -8.016 1 95.38 67 ASP A CA 1
ATOM 514 C C . ASP A 1 67 ? -11.016 7.832 -7.105 1 95.38 67 ASP A C 1
ATOM 516 O O . ASP A 1 67 ? -11.844 7.023 -7.531 1 95.38 67 ASP A O 1
ATOM 520 N N . PHE A 1 68 ? -10.992 8.297 -5.883 1 93.81 68 PHE A N 1
ATOM 521 C CA . PHE A 1 68 ? -11.992 7.805 -4.941 1 93.81 68 PHE A CA 1
ATOM 522 C C . PHE A 1 68 ? -12.953 8.914 -4.531 1 93.81 68 PHE A C 1
ATOM 524 O O . PHE A 1 68 ? -13.484 8.906 -3.422 1 93.81 68 PHE A O 1
ATOM 531 N N . GLY A 1 69 ? -13.078 9.93 -5.336 1 93.38 69 GLY A N 1
ATOM 532 C CA . GLY A 1 69 ? -14.219 10.836 -5.266 1 93.38 69 GLY A CA 1
ATOM 533 C C . GLY A 1 69 ? -13.891 12.141 -4.574 1 93.38 69 GLY A C 1
ATOM 534 O O . GLY A 1 69 ? -14.766 13 -4.414 1 93.38 69 GLY A O 1
ATOM 535 N N . TYR A 1 70 ? -12.68 12.312 -4.121 1 95.88 70 TYR A N 1
ATOM 536 C CA . TYR A 1 70 ? -12.312 13.609 -3.566 1 95.88 70 TYR A CA 1
ATOM 537 C C . TYR A 1 70 ? -12.336 14.688 -4.641 1 95.88 70 TYR A C 1
ATOM 539 O O . TYR A 1 70 ? -12.117 14.406 -5.82 1 95.88 70 TYR A O 1
ATOM 547 N N . THR A 1 71 ? -12.594 15.914 -4.211 1 97.19 71 THR A N 1
ATOM 548 C CA . THR A 1 71 ? -12.688 17.047 -5.133 1 97.19 71 THR A CA 1
ATOM 549 C C . THR A 1 71 ? -11.719 18.156 -4.742 1 97.19 71 THR A C 1
ATOM 551 O O . THR A 1 71 ? -11.656 18.547 -3.578 1 97.19 71 THR A O 1
ATOM 554 N N . PRO A 1 72 ? -10.984 18.609 -5.734 1 97.94 72 PRO A N 1
ATOM 555 C CA . PRO A 1 72 ? -10.062 19.703 -5.41 1 97.94 72 PRO A CA 1
ATOM 556 C C . PRO A 1 72 ? -10.789 21 -5.07 1 97.94 72 PRO A C 1
ATOM 558 O O . PRO A 1 72 ? -11.836 21.297 -5.66 1 97.94 72 PRO A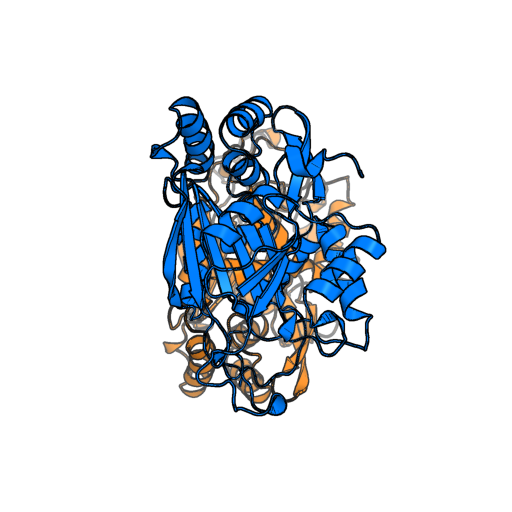 O 1
ATOM 561 N N . ARG A 1 73 ? -10.203 21.75 -4.199 1 97.69 73 ARG A N 1
ATOM 562 C CA . ARG A 1 73 ? -10.734 23.031 -3.768 1 97.69 73 ARG A CA 1
ATOM 563 C C . ARG A 1 73 ? -9.695 24.141 -3.938 1 97.69 73 ARG A C 1
ATOM 565 O O . ARG A 1 73 ? -8.914 24.125 -4.895 1 97.69 73 ARG A O 1
ATOM 572 N N . GLU A 1 74 ? -9.727 25.094 -3.191 1 96.31 74 GLU A N 1
ATOM 573 C CA . GLU A 1 74 ? -8.93 26.297 -3.395 1 96.31 74 GLU A CA 1
ATOM 574 C C . GLU A 1 74 ? -7.441 26.016 -3.176 1 96.31 74 GLU A C 1
ATOM 576 O O . GLU A 1 74 ? -7.078 25.234 -2.303 1 96.31 74 GLU A O 1
ATOM 581 N N . GLU A 1 75 ? -6.695 26.688 -3.957 1 98.12 75 GLU A N 1
ATOM 582 C CA . GLU A 1 75 ? -5.242 26.656 -3.805 1 98.12 75 GLU A CA 1
ATOM 583 C C . GLU A 1 75 ? -4.77 27.656 -2.76 1 98.12 75 GLU A C 1
ATOM 585 O O . GLU A 1 75 ? -5.324 28.75 -2.648 1 98.12 75 GLU A O 1
ATOM 590 N N . LEU A 1 76 ? -3.746 27.266 -2.012 1 98.44 76 LEU A N 1
ATOM 591 C CA . LEU A 1 76 ? -3.027 28.156 -1.1 1 98.44 76 LEU A CA 1
ATOM 592 C C . LEU A 1 76 ? -1.584 28.344 -1.552 1 98.44 76 LEU A C 1
ATOM 594 O O . LEU A 1 76 ? -0.951 27.406 -2.033 1 98.44 76 LEU A O 1
ATOM 598 N N . ARG A 1 77 ? -1.096 29.547 -1.332 1 98.38 77 ARG A N 1
ATOM 599 C CA . ARG A 1 77 ? 0.287 29.859 -1.686 1 98.38 77 ARG A CA 1
ATOM 600 C C . ARG A 1 77 ? 1.043 30.438 -0.492 1 98.38 77 ARG A C 1
ATOM 602 O O . ARG A 1 77 ? 0.485 31.203 0.289 1 98.38 77 ARG A O 1
ATOM 609 N N . PHE A 1 78 ? 2.258 30.031 -0.374 1 98.25 78 PHE A N 1
ATOM 610 C CA . PHE A 1 78 ? 3.162 30.453 0.688 1 98.25 78 PHE A CA 1
ATOM 611 C C . PHE A 1 78 ? 4.477 30.969 0.108 1 98.25 78 PHE A C 1
ATOM 613 O O . PHE A 1 78 ? 5.508 30.297 0.22 1 98.25 78 PHE A O 1
ATOM 620 N N . PRO A 1 79 ? 4.5 32.156 -0.373 1 97.5 79 PRO A N 1
ATOM 621 C CA . PRO A 1 79 ? 5.652 32.656 -1.126 1 97.5 79 PRO A CA 1
ATOM 622 C C . PRO A 1 79 ? 6.945 32.625 -0.316 1 97.5 79 PRO A C 1
ATOM 624 O O . PRO A 1 79 ? 8 32.281 -0.848 1 97.5 79 PRO A O 1
ATOM 627 N N . ALA A 1 80 ? 6.906 32.969 0.944 1 96.44 80 ALA A N 1
ATOM 628 C CA . ALA A 1 80 ? 8.117 33.031 1.756 1 96.44 80 ALA A CA 1
ATOM 629 C C . ALA A 1 80 ? 8.758 31.656 1.875 1 96.44 80 ALA A C 1
ATOM 631 O O . ALA A 1 80 ? 9.984 31.531 1.859 1 96.44 80 ALA A O 1
ATOM 632 N N . LYS A 1 81 ? 7.973 30.656 1.942 1 97.56 81 LYS A N 1
ATOM 633 C CA . LYS A 1 81 ? 8.469 29.281 2.102 1 97.56 81 LYS A CA 1
ATOM 634 C C . LYS A 1 81 ? 8.602 28.594 0.751 1 97.56 81 LYS A C 1
ATOM 636 O O . LYS A 1 81 ? 9.102 27.469 0.674 1 97.56 81 LYS A O 1
ATOM 641 N N . LYS A 1 82 ? 8.156 29.281 -0.301 1 98.5 82 LYS A N 1
ATOM 642 C CA . LYS A 1 82 ? 8.172 28.734 -1.655 1 98.5 82 LYS A CA 1
ATOM 643 C C . LYS A 1 82 ? 7.367 27.453 -1.738 1 98.5 82 LYS A C 1
ATOM 645 O O . LYS A 1 82 ? 7.852 26.438 -2.26 1 98.5 82 LYS A O 1
ATOM 650 N N . LEU A 1 83 ? 6.137 27.516 -1.183 1 98.81 83 LEU A N 1
ATOM 651 C CA . LEU A 1 83 ? 5.223 26.375 -1.2 1 98.81 83 LEU A CA 1
ATOM 652 C C . LEU A 1 83 ? 3.893 26.75 -1.845 1 98.81 83 LEU A C 1
ATOM 654 O O . LEU A 1 83 ? 3.514 27.922 -1.848 1 98.81 83 LEU A O 1
ATOM 658 N N . ARG A 1 84 ? 3.238 25.844 -2.363 1 98.62 84 ARG A N 1
ATOM 659 C CA . ARG A 1 84 ? 1.811 25.906 -2.654 1 98.62 84 ARG A CA 1
ATOM 660 C C . ARG A 1 84 ? 1.096 24.656 -2.156 1 98.62 84 ARG A C 1
ATOM 662 O O . ARG A 1 84 ? 1.733 23.641 -1.887 1 98.62 84 ARG A O 1
ATOM 669 N N . ALA A 1 85 ? -0.21 24.75 -1.98 1 98.81 85 ALA A N 1
ATOM 670 C CA . ALA A 1 85 ? -0.978 23.609 -1.487 1 98.81 85 ALA A CA 1
ATOM 671 C C . ALA A 1 85 ? -2.377 23.594 -2.098 1 98.81 85 ALA A C 1
ATOM 673 O O . ALA A 1 85 ? -2.912 24.641 -2.48 1 98.81 85 ALA A O 1
ATOM 674 N N . LEU A 1 86 ? -2.885 22.453 -2.316 1 98.75 86 LEU A N 1
ATOM 675 C CA . LEU A 1 86 ? -4.297 22.219 -2.594 1 98.75 86 LEU A CA 1
ATOM 676 C C . LEU A 1 86 ? -4.934 21.375 -1.485 1 98.75 86 LEU A C 1
ATOM 678 O O . LEU A 1 86 ? -4.266 20.562 -0.855 1 98.75 86 LEU A O 1
ATOM 682 N N . TRP A 1 87 ? -6.172 21.688 -1.201 1 98.56 87 TRP A N 1
ATOM 683 C CA . TRP A 1 87 ? -6.898 20.75 -0.34 1 98.56 87 TRP A CA 1
ATOM 684 C C . TRP A 1 87 ? -8.086 20.141 -1.077 1 98.56 87 TRP A C 1
ATOM 686 O O . TRP A 1 87 ? -8.484 20.641 -2.137 1 98.56 87 TRP A O 1
ATOM 696 N N . PHE A 1 88 ? -8.539 18.969 -0.667 1 98.5 88 PHE A N 1
ATOM 697 C CA . PHE A 1 88 ? -9.539 18.125 -1.321 1 98.5 88 PHE A CA 1
ATOM 698 C C . PHE A 1 88 ? -10.641 17.734 -0.345 1 98.5 88 PHE A C 1
ATOM 700 O O . PHE A 1 88 ? -10.367 17.234 0.749 1 98.5 88 PHE A O 1
ATOM 707 N N . SER A 1 89 ? -11.867 18.016 -0.772 1 97.06 89 SER A N 1
ATOM 708 C CA . SER A 1 89 ? -13.008 17.625 0.045 1 97.06 89 SER A CA 1
ATOM 709 C C . SER A 1 89 ? -13.383 16.172 -0.188 1 97.06 89 SER A C 1
ATOM 711 O O . SER A 1 89 ? -13.305 15.672 -1.315 1 97.06 89 SER A O 1
ATOM 713 N N . PRO A 1 90 ? -13.727 15.469 0.933 1 94.19 90 PRO A N 1
ATOM 714 C CA . PRO A 1 90 ? -14.156 14.078 0.761 1 94.19 90 PRO A CA 1
ATOM 715 C C . PRO A 1 90 ? -15.508 13.961 0.068 1 94.19 90 PRO A C 1
ATOM 717 O O . PRO A 1 90 ? -16.281 14.922 0.039 1 94.19 90 PRO A O 1
ATOM 720 N N . PRO A 1 91 ? -15.719 12.789 -0.531 1 90.31 91 PRO A N 1
ATOM 721 C CA . PRO A 1 91 ? -17.047 12.578 -1.105 1 90.31 91 PRO A CA 1
ATOM 722 C C . PRO A 1 91 ? -18.141 12.555 -0.049 1 90.31 91 PRO A C 1
ATOM 724 O O . PRO A 1 91 ? -17.891 12.203 1.105 1 90.31 91 PRO A O 1
ATOM 727 N N . SER A 1 92 ? -19.297 13.102 -0.44 1 78.25 92 SER A N 1
ATOM 728 C CA . SER A 1 92 ? -20.438 13.133 0.473 1 78.25 92 SER A CA 1
ATOM 729 C C . SER A 1 92 ? -21.031 11.742 0.679 1 78.25 92 SER A C 1
ATOM 731 O O . SER A 1 92 ? -21.766 11.242 -0.174 1 78.25 92 SER A O 1
ATOM 733 N N . VAL A 1 93 ? -20.281 10.891 1.143 1 63.56 93 VAL A N 1
ATOM 734 C CA . VAL A 1 93 ? -20.844 9.57 1.365 1 63.56 93 VAL A CA 1
ATOM 735 C C . VAL A 1 93 ? -21.5 9.516 2.744 1 63.56 93 VAL A C 1
ATOM 737 O O . VAL A 1 93 ? -20.938 9.992 3.729 1 63.56 93 VAL A O 1
ATOM 740 N N . PRO A 1 94 ? -22.875 9.398 2.67 1 53.12 94 PRO A N 1
ATOM 741 C CA . PRO A 1 94 ? -23.516 9.289 3.988 1 53.12 94 PRO A CA 1
ATOM 742 C C . PRO A 1 94 ? -22.766 8.336 4.922 1 53.12 94 PRO A C 1
ATOM 744 O O . PRO A 1 94 ? -22.469 7.199 4.543 1 53.12 94 PRO A O 1
ATOM 747 N N . THR A 1 95 ? -21.703 8.719 5.332 1 53.12 95 THR A N 1
ATOM 748 C CA . THR A 1 95 ? -21.156 7.762 6.289 1 53.12 95 THR A CA 1
ATOM 749 C C . THR A 1 95 ? -22.188 7.438 7.375 1 53.12 95 THR A C 1
ATOM 751 O O . THR A 1 95 ? -22.625 8.328 8.102 1 53.12 95 THR A O 1
ATOM 754 N N . SER A 1 96 ? -23.125 6.688 6.938 1 46.44 96 SER A N 1
ATOM 755 C CA . SER A 1 96 ? -24.016 6.219 7.988 1 46.44 96 SER A CA 1
ATOM 756 C C . SER A 1 96 ? -23.25 5.863 9.258 1 46.44 96 SER A C 1
ATOM 758 O O . SER A 1 96 ? -23.859 5.625 10.305 1 46.44 96 SER A O 1
ATOM 760 N N . ARG A 1 97 ? -22.031 5.461 9.086 1 50.41 97 ARG A N 1
ATOM 761 C CA . ARG A 1 97 ? -21.531 4.656 10.188 1 50.41 97 ARG A CA 1
ATOM 762 C C . ARG A 1 97 ? -20.906 5.535 11.273 1 50.41 97 ARG A C 1
ATOM 764 O O . ARG A 1 97 ? -20.25 6.531 10.961 1 50.41 97 ARG A O 1
ATOM 771 N N . GLY A 1 98 ? -21.438 5.934 12.203 1 62.94 98 GLY A N 1
ATOM 772 C CA . GLY A 1 98 ? -20.797 6.027 13.516 1 62.94 98 GLY A CA 1
ATOM 773 C C . GLY A 1 98 ? -19.422 5.418 13.547 1 62.94 98 GLY A C 1
ATOM 774 O O . GLY A 1 98 ? -18.969 4.805 12.578 1 62.94 98 GLY A O 1
ATOM 775 N N . GLY A 1 99 ? -18.266 6.086 13.945 1 78.5 99 GLY A N 1
ATOM 776 C CA . GLY A 1 99 ? -16.938 5.527 14.141 1 78.5 99 GLY A CA 1
ATOM 777 C C . GLY A 1 99 ? -15.922 6.562 14.578 1 78.5 99 GLY A C 1
ATOM 778 O O . GLY A 1 99 ? -16.219 7.754 14.633 1 78.5 99 GLY A O 1
ATOM 779 N N . SER A 1 100 ? -14.852 5.883 14.75 1 88.56 100 SER A N 1
ATOM 780 C CA . SER A 1 100 ? -13.766 6.73 15.234 1 88.56 100 SER A CA 1
ATOM 781 C C . SER A 1 100 ? -12.531 6.602 14.352 1 88.56 100 SER A C 1
ATOM 783 O O . SER A 1 100 ? -12.367 5.605 13.641 1 88.56 100 SER A O 1
ATOM 785 N N . GLY A 1 101 ? -11.844 7.672 14.328 1 91.62 101 GLY A N 1
ATOM 786 C CA . GLY A 1 101 ? -10.602 7.633 13.578 1 91.62 101 GLY A CA 1
ATOM 787 C C . GLY A 1 101 ? -10.797 7.348 12.102 1 91.62 101 GLY A C 1
ATOM 788 O O . GLY A 1 101 ? -11.641 7.973 11.453 1 91.62 101 GLY A O 1
ATOM 789 N N . VAL A 1 102 ? -10.141 6.418 11.57 1 91.31 102 VAL A N 1
ATOM 790 C CA . VAL A 1 102 ? -10.164 6.105 10.148 1 91.31 102 VAL A CA 1
ATOM 791 C C . VAL A 1 102 ? -11.469 5.395 9.797 1 91.31 102 VAL A C 1
ATOM 793 O O . VAL A 1 102 ? -11.828 5.285 8.625 1 91.31 102 VAL A O 1
ATOM 796 N N . ASN A 1 103 ? -12.164 4.953 10.773 1 89.31 103 ASN A N 1
ATOM 797 C CA . ASN A 1 103 ? -13.469 4.34 10.555 1 89.31 103 ASN A CA 1
ATOM 798 C C . ASN A 1 103 ? -14.602 5.359 10.688 1 89.31 103 ASN A C 1
ATOM 800 O O . ASN A 1 103 ? -15.773 5.008 10.562 1 89.31 103 ASN A O 1
ATOM 804 N N . GLY A 1 104 ? -14.227 6.598 10.992 1 90.56 104 GLY A N 1
ATOM 805 C CA . GLY A 1 104 ? -15.188 7.688 11.055 1 90.56 104 GLY A CA 1
ATOM 806 C C . GLY A 1 104 ? -15.344 8.422 9.734 1 90.56 104 GLY A C 1
ATOM 807 O O . GLY A 1 104 ? -15.047 7.867 8.672 1 90.56 104 GLY A O 1
ATOM 808 N N . PRO A 1 105 ? -15.883 9.625 9.812 1 91 105 PRO A N 1
ATOM 809 C CA . PRO A 1 105 ? -16 10.422 8.586 1 91 105 PRO A CA 1
ATOM 810 C C . PRO A 1 105 ? -14.664 10.594 7.863 1 91 105 PRO A C 1
ATOM 812 O O . PRO A 1 105 ? -13.617 10.719 8.508 1 91 105 PRO A O 1
ATOM 815 N N . LEU A 1 106 ? -14.742 10.594 6.555 1 93.38 106 LEU A N 1
ATOM 816 C CA . LEU A 1 106 ? -13.531 10.797 5.77 1 93.38 106 LEU A CA 1
ATOM 817 C C . LEU A 1 106 ? -12.977 12.203 5.988 1 93.38 106 LEU A C 1
ATOM 819 O O . LEU A 1 106 ? -13.719 13.188 5.926 1 93.38 106 LEU A O 1
ATOM 823 N N . PRO A 1 107 ? -11.742 12.273 6.25 1 96.12 107 PRO A N 1
ATOM 824 C CA . PRO A 1 107 ? -11.141 13.586 6.469 1 96.12 107 PRO A CA 1
ATOM 825 C C . PRO A 1 107 ? -10.883 14.344 5.164 1 96.12 107 PRO A C 1
ATOM 827 O O . PRO A 1 107 ? -10.805 13.734 4.098 1 96.12 107 PRO A O 1
ATOM 830 N N . ARG A 1 108 ? -10.766 15.672 5.281 1 97.56 108 ARG A N 1
ATOM 831 C CA . ARG A 1 108 ? -10.172 16.438 4.195 1 97.56 108 ARG A CA 1
ATOM 832 C C . ARG A 1 108 ? -8.727 16.016 3.953 1 97.56 108 ARG A C 1
ATOM 834 O O . ARG A 1 108 ? -8.094 15.43 4.832 1 97.56 108 ARG A O 1
ATOM 841 N N . VAL A 1 109 ? -8.273 16.328 2.756 1 98.62 109 VAL A N 1
ATOM 842 C CA . VAL A 1 109 ? -6.879 16.047 2.426 1 98.62 109 VAL A CA 1
ATOM 843 C C . VAL A 1 109 ? -6.172 17.328 2.008 1 98.62 109 VAL A C 1
ATOM 845 O O . VAL A 1 109 ? -6.699 18.094 1.197 1 98.62 109 VAL A O 1
ATOM 848 N N . PHE A 1 110 ? -5.047 17.609 2.652 1 98.88 110 PHE A N 1
ATOM 849 C CA . PHE A 1 110 ? -4.195 18.75 2.355 1 98.88 110 PHE A CA 1
ATOM 850 C C . PHE A 1 110 ? -2.854 18.297 1.795 1 98.88 110 PHE A C 1
ATOM 852 O O . PHE A 1 110 ? -2.119 17.547 2.451 1 98.88 110 PHE A O 1
ATOM 859 N N . VAL A 1 111 ? -2.537 18.672 0.56 1 98.94 111 VAL A N 1
ATOM 860 C CA . VAL A 1 111 ? -1.261 18.312 -0.044 1 98.94 111 VAL A CA 1
ATOM 861 C C . VAL A 1 111 ? -0.495 19.562 -0.448 1 98.94 111 VAL A C 1
ATOM 863 O O . VAL A 1 111 ? -0.989 20.375 -1.237 1 98.94 111 VAL A O 1
ATOM 866 N N . SER A 1 112 ? 0.687 19.703 0.097 1 98.94 112 SER A N 1
ATOM 867 C CA . SER A 1 112 ? 1.55 20.828 -0.267 1 98.94 112 SER A CA 1
ATOM 868 C C . SER A 1 112 ? 2.746 20.359 -1.089 1 98.94 112 SER A C 1
ATOM 870 O O . SER A 1 112 ? 3.066 19.172 -1.104 1 98.94 112 SER A O 1
ATOM 872 N N . GLU A 1 113 ? 3.33 21.297 -1.834 1 98.94 113 GLU A N 1
ATOM 873 C CA . GLU A 1 113 ? 4.547 20.984 -2.576 1 98.94 113 GLU A CA 1
ATOM 874 C C . GLU A 1 113 ? 5.543 22.141 -2.521 1 98.94 113 GLU A C 1
ATOM 876 O O . GLU A 1 113 ? 5.145 23.312 -2.494 1 98.94 113 GLU A O 1
ATOM 881 N N . LEU A 1 114 ? 6.75 21.781 -2.461 1 98.94 114 LEU A N 1
ATOM 882 C CA . LEU A 1 114 ? 7.824 22.75 -2.643 1 98.94 114 LEU A CA 1
ATOM 883 C C . LEU A 1 114 ? 7.918 23.188 -4.098 1 98.94 114 LEU A C 1
ATOM 885 O O . LEU A 1 114 ? 7.906 22.359 -5.004 1 98.94 114 LEU A O 1
ATOM 889 N N . LEU A 1 115 ? 7.891 24.484 -4.293 1 98.88 115 LEU A N 1
ATOM 890 C CA . LEU A 1 115 ? 8.195 25 -5.621 1 98.88 115 LEU A CA 1
ATOM 891 C C . LEU A 1 115 ? 9.695 24.938 -5.906 1 98.88 115 LEU A C 1
ATOM 893 O O . LEU A 1 115 ? 10.398 25.938 -5.781 1 98.88 115 LEU A O 1
ATOM 897 N N . VAL A 1 116 ? 10.148 23.812 -6.395 1 98.81 116 VAL A N 1
ATOM 898 C CA . VAL A 1 116 ? 11.555 23.422 -6.457 1 98.81 116 VAL A CA 1
ATOM 899 C C . VAL A 1 116 ? 12.312 24.391 -7.371 1 98.81 116 VAL A C 1
ATOM 901 O O . VAL A 1 116 ? 13.477 24.719 -7.117 1 98.81 116 VAL A O 1
ATOM 904 N N . ASP A 1 117 ? 11.688 24.859 -8.398 1 98.38 117 ASP A N 1
ATOM 905 C CA . ASP A 1 117 ? 12.336 25.734 -9.375 1 98.38 117 ASP A CA 1
ATOM 906 C C . ASP A 1 117 ? 12.68 27.094 -8.75 1 98.38 117 ASP A C 1
ATOM 908 O O . ASP A 1 117 ? 13.445 27.859 -9.336 1 98.38 117 ASP A O 1
ATOM 912 N N . GLN A 1 118 ? 12.125 27.375 -7.613 1 98.62 118 GLN A N 1
ATOM 913 C CA . GLN A 1 118 ? 12.391 28.656 -6.953 1 98.62 118 GLN A CA 1
ATOM 914 C C . GLN A 1 118 ? 13.508 28.516 -5.922 1 98.62 118 GLN A C 1
ATOM 916 O O . GLN A 1 118 ? 13.914 29.5 -5.305 1 98.62 118 GLN A O 1
ATOM 921 N N . MET A 1 119 ? 14.062 27.344 -5.758 1 98.75 119 MET A N 1
ATOM 922 C CA . MET A 1 119 ? 15.156 27.109 -4.816 1 98.75 119 MET A CA 1
ATOM 923 C C . MET A 1 119 ? 16.5 27.359 -5.473 1 98.75 119 MET A C 1
ATOM 925 O O . MET A 1 119 ? 16.578 27.609 -6.676 1 98.75 119 MET A O 1
ATOM 929 N N . SER A 1 120 ? 17.562 27.359 -4.676 1 98.62 120 SER A N 1
ATOM 930 C CA . SER A 1 120 ? 18.906 27.469 -5.219 1 98.62 120 SER A CA 1
ATOM 931 C C . SER A 1 120 ? 19.219 26.312 -6.164 1 98.62 120 SER A C 1
ATOM 933 O O . SER A 1 120 ? 18.609 25.25 -6.07 1 98.62 120 SER A O 1
ATOM 935 N N . PRO A 1 121 ? 20.109 26.5 -7.098 1 98.5 121 PRO A N 1
ATOM 936 C CA . PRO A 1 121 ? 20.5 25.422 -8.016 1 98.5 121 PRO A CA 1
ATOM 937 C C . PRO A 1 121 ? 20.938 24.156 -7.289 1 98.5 121 PRO A C 1
ATOM 939 O O . PRO A 1 121 ? 20.625 23.047 -7.719 1 98.5 121 PRO A O 1
ATOM 942 N N . GLN A 1 122 ? 21.672 24.344 -6.219 1 98.12 122 GLN A N 1
ATOM 943 C CA . GLN A 1 122 ? 22.141 23.203 -5.453 1 98.12 122 GLN A CA 1
ATOM 944 C C . GLN A 1 122 ? 20.969 22.391 -4.891 1 98.12 122 GLN A C 1
ATOM 946 O O . GLN A 1 122 ? 20.969 21.156 -4.969 1 98.12 122 GLN A O 1
ATOM 951 N N . THR A 1 123 ? 20.062 23.078 -4.312 1 98.5 123 THR A N 1
ATOM 952 C CA . THR A 1 123 ? 18.875 22.422 -3.773 1 98.5 123 THR A CA 1
ATOM 953 C C . THR A 1 123 ? 18.078 21.734 -4.879 1 98.5 123 THR A C 1
ATOM 955 O O . THR A 1 123 ? 17.641 20.594 -4.715 1 98.5 123 THR A O 1
ATOM 958 N N . GLN A 1 124 ? 17.938 22.422 -5.988 1 98.62 124 GLN A N 1
ATOM 959 C CA . GLN A 1 124 ? 17.25 21.828 -7.125 1 98.62 124 GLN A CA 1
ATOM 960 C C . GLN A 1 124 ? 17.922 20.547 -7.582 1 98.62 124 GLN A C 1
ATOM 962 O O . GLN A 1 124 ? 17.25 19.531 -7.82 1 98.62 124 GLN A O 1
ATOM 967 N N . ASP A 1 125 ? 19.219 20.547 -7.695 1 98.44 125 ASP A N 1
ATOM 968 C CA . ASP A 1 125 ? 19.984 19.406 -8.18 1 98.44 125 ASP A CA 1
ATOM 969 C C . ASP A 1 125 ? 19.781 18.203 -7.27 1 98.44 125 ASP A C 1
ATOM 971 O O . ASP A 1 125 ? 19.609 17.078 -7.75 1 98.44 125 ASP A O 1
ATOM 975 N N . ILE A 1 126 ? 19.828 18.422 -5.965 1 98.31 126 ILE A N 1
ATOM 976 C CA . ILE A 1 126 ? 19.688 17.328 -5.012 1 98.31 126 ILE A CA 1
ATOM 977 C C . ILE A 1 126 ? 18.297 16.703 -5.145 1 98.31 126 ILE A C 1
ATOM 979 O O . ILE A 1 126 ? 18.156 15.484 -5.25 1 98.31 126 ILE A O 1
ATOM 983 N N . ILE A 1 127 ? 17.266 17.562 -5.168 1 98.31 127 ILE A N 1
ATOM 984 C CA . ILE A 1 127 ? 15.891 17.078 -5.234 1 98.31 127 ILE A CA 1
ATOM 985 C C . ILE A 1 127 ? 15.664 16.344 -6.555 1 98.31 127 ILE A C 1
ATOM 987 O O . ILE A 1 127 ? 15.07 15.258 -6.578 1 98.31 127 ILE A O 1
ATOM 991 N N . LYS A 1 128 ? 16.172 16.922 -7.656 1 97.5 128 LYS A N 1
ATOM 992 C CA . LYS A 1 128 ? 16.016 16.297 -8.969 1 97.5 128 LYS A CA 1
ATOM 993 C C . LYS A 1 128 ? 16.766 14.969 -9.047 1 97.5 128 LYS A C 1
ATOM 995 O O . LYS A 1 128 ? 16.328 14.039 -9.719 1 97.5 128 LYS A O 1
ATOM 1000 N N . LYS A 1 129 ? 17.875 14.906 -8.359 1 96.5 129 LYS A N 1
ATOM 1001 C CA . LYS A 1 129 ? 18.625 13.656 -8.289 1 96.5 129 LYS A CA 1
ATOM 1002 C C . LYS A 1 129 ? 17.766 12.523 -7.734 1 96.5 129 LYS A C 1
ATOM 1004 O O . LYS A 1 129 ? 17.609 11.484 -8.367 1 96.5 129 LYS A O 1
ATOM 1009 N N . TYR A 1 130 ? 17.109 12.711 -6.637 1 95.5 130 TYR A N 1
ATOM 1010 C CA . TYR A 1 130 ? 16.375 11.656 -5.945 1 95.5 130 TYR A CA 1
ATOM 1011 C C . TYR A 1 130 ? 15.047 11.383 -6.629 1 95.5 130 TYR A C 1
ATOM 1013 O O . TYR A 1 130 ? 14.641 10.227 -6.762 1 95.5 130 TYR A O 1
ATOM 1021 N N . THR A 1 131 ? 14.367 12.406 -7.121 1 94.31 131 THR A N 1
ATOM 1022 C CA . THR A 1 131 ? 13.094 12.195 -7.805 1 94.31 131 THR A CA 1
ATOM 1023 C C . THR A 1 131 ? 13.32 11.625 -9.203 1 94.31 131 THR A C 1
ATOM 1025 O O . THR A 1 131 ? 12.438 10.984 -9.773 1 94.31 131 THR A O 1
ATOM 1028 N N . GLY A 1 132 ? 14.492 11.883 -9.789 1 89.69 132 GLY A N 1
ATOM 1029 C CA . GLY A 1 132 ? 14.836 11.359 -11.102 1 89.69 132 GLY A CA 1
ATOM 1030 C C . GLY A 1 132 ? 15.156 9.875 -11.094 1 89.69 132 GLY A C 1
ATOM 1031 O O . GLY A 1 132 ? 14.664 9.125 -11.938 1 89.69 132 GLY A O 1
ATOM 1032 N N . ILE A 1 133 ? 15.836 9.445 -10.156 1 80.62 133 ILE A N 1
ATOM 1033 C CA . ILE A 1 133 ? 16.266 8.055 -10.07 1 80.62 133 ILE A CA 1
ATOM 1034 C C . ILE A 1 133 ? 15.078 7.164 -9.719 1 80.62 133 ILE A C 1
ATOM 1036 O O . ILE A 1 133 ? 15.094 5.961 -9.992 1 80.62 133 ILE A O 1
ATOM 1040 N N . SER A 1 134 ? 14.055 7.703 -9.234 1 76.81 134 SER A N 1
ATOM 1041 C CA . SER A 1 134 ? 12.883 6.969 -8.75 1 76.81 134 SER A CA 1
ATOM 1042 C C . SER A 1 134 ? 12 6.512 -9.906 1 76.81 134 SER A C 1
ATOM 1044 O O . SER A 1 134 ? 11.102 5.695 -9.719 1 76.81 134 SER A O 1
ATOM 1046 N N . GLY A 1 135 ? 12.273 7.008 -11.055 1 81.06 135 GLY A N 1
ATOM 1047 C CA . GLY A 1 135 ? 11.492 6.621 -12.219 1 81.06 135 GLY A CA 1
ATOM 1048 C C . GLY A 1 135 ? 10.008 6.926 -12.062 1 81.06 135 GLY A C 1
ATOM 1049 O O . GLY A 1 135 ? 9.633 8.055 -11.75 1 81.06 135 GLY A O 1
ATOM 1050 N N . SER A 1 136 ? 9.234 5.863 -12.133 1 89.62 136 SER A N 1
ATOM 1051 C CA . SER A 1 136 ? 7.785 6.047 -12.094 1 89.62 136 SER A CA 1
ATOM 1052 C C . SER A 1 136 ? 7.254 5.992 -10.672 1 89.62 136 SER A C 1
ATOM 1054 O O . SER A 1 136 ? 6.074 5.707 -10.453 1 89.62 136 SER A O 1
ATOM 1056 N N . GLY A 1 137 ? 8.148 6.23 -9.695 1 93.06 137 GLY A N 1
ATOM 1057 C CA . GLY A 1 137 ? 7.707 6.246 -8.305 1 93.06 137 GLY A CA 1
ATOM 1058 C C . GLY A 1 137 ? 6.613 7.266 -8.039 1 93.06 137 GLY A C 1
ATOM 1059 O O . GLY A 1 137 ? 5.801 7.086 -7.129 1 93.06 137 GLY A O 1
ATOM 1060 N N . ASN A 1 138 ? 6.57 8.344 -8.836 1 95.25 138 ASN A N 1
ATOM 1061 C CA . ASN A 1 138 ? 5.586 9.406 -8.688 1 95.25 138 ASN A CA 1
ATOM 1062 C C . ASN A 1 138 ? 4.164 8.891 -8.898 1 95.25 138 ASN A C 1
ATOM 1064 O O . ASN A 1 138 ? 3.205 9.469 -8.383 1 95.25 138 ASN A O 1
ATOM 1068 N N . LYS A 1 139 ? 4.016 7.766 -9.617 1 95.75 139 LYS A N 1
ATOM 1069 C CA . LYS A 1 139 ? 2.701 7.195 -9.898 1 95.75 139 LYS A CA 1
ATOM 1070 C C . LYS A 1 139 ? 2.193 6.371 -8.719 1 95.75 139 LYS A C 1
ATOM 1072 O O . LYS A 1 139 ? 1.037 5.941 -8.711 1 95.75 139 LYS A O 1
ATOM 1077 N N . HIS A 1 140 ? 3.053 6.184 -7.738 1 97 140 HIS A N 1
ATOM 1078 C CA . HIS A 1 140 ? 2.736 5.27 -6.648 1 97 140 HIS A CA 1
ATOM 1079 C C . HIS A 1 140 ? 2.945 5.934 -5.293 1 97 140 HIS A C 1
ATOM 1081 O O . HIS A 1 140 ? 3.42 5.297 -4.348 1 97 140 HIS A O 1
ATOM 1087 N N . ALA A 1 141 ? 2.60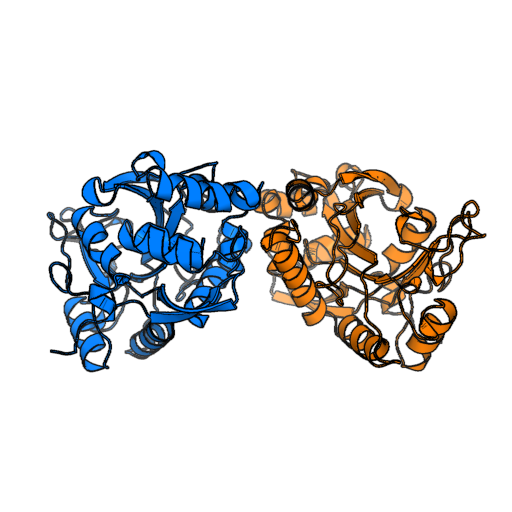4 7.211 -5.223 1 97.5 141 ALA A N 1
ATOM 1088 C CA . ALA A 1 141 ? 2.77 7.996 -4.004 1 97.5 141 ALA A CA 1
ATOM 1089 C C . ALA A 1 141 ? 1.912 7.438 -2.871 1 97.5 141 ALA A C 1
ATOM 1091 O O . ALA A 1 141 ? 2.383 7.297 -1.74 1 97.5 141 ALA A O 1
ATOM 1092 N N . ALA A 1 142 ? 0.646 7.094 -3.15 1 97.88 142 ALA A N 1
ATOM 1093 C CA . ALA A 1 142 ? -0.252 6.57 -2.125 1 97.88 142 ALA A CA 1
ATOM 1094 C C . ALA A 1 142 ? 0.245 5.23 -1.594 1 97.88 142 ALA A C 1
ATOM 1096 O O . ALA A 1 142 ? 0.15 4.957 -0.395 1 97.88 142 ALA A O 1
ATOM 1097 N N . LEU A 1 143 ? 0.747 4.457 -2.525 1 97.69 143 LEU A N 1
ATOM 1098 C CA . LEU A 1 143 ? 1.327 3.174 -2.141 1 97.69 143 LEU A CA 1
ATOM 1099 C C . LEU A 1 143 ? 2.533 3.375 -1.231 1 97.69 143 LEU A C 1
ATOM 1101 O O . LEU A 1 143 ? 2.658 2.709 -0.202 1 97.69 143 LEU A O 1
ATOM 1105 N N . ALA A 1 144 ? 3.414 4.262 -1.574 1 97.5 144 ALA A N 1
ATOM 1106 C CA . ALA A 1 144 ? 4.582 4.59 -0.758 1 97.5 144 ALA A CA 1
ATOM 1107 C C . ALA A 1 144 ? 4.164 5.09 0.623 1 97.5 144 ALA A C 1
ATOM 1109 O O . ALA A 1 144 ? 4.746 4.691 1.635 1 97.5 144 ALA A O 1
ATOM 1110 N N . SER A 1 145 ? 3.146 5.891 0.667 1 98.38 145 SER A N 1
ATOM 1111 C CA . SER A 1 145 ? 2.635 6.43 1.923 1 98.38 145 SER A CA 1
ATOM 1112 C C . SER A 1 145 ? 2.07 5.324 2.811 1 98.38 145 SER A C 1
ATOM 1114 O O . SER A 1 145 ? 2.375 5.262 4.004 1 98.38 145 SER A O 1
ATOM 1116 N N . ALA A 1 146 ? 1.298 4.465 2.201 1 98.38 146 ALA A N 1
ATOM 1117 C CA . ALA A 1 146 ? 0.632 3.395 2.938 1 98.38 146 ALA A CA 1
ATOM 1118 C C . ALA A 1 146 ? 1.646 2.402 3.5 1 98.38 146 ALA A C 1
ATOM 1120 O O . ALA A 1 146 ? 1.418 1.803 4.551 1 98.38 146 ALA A O 1
ATOM 1121 N N . LEU A 1 147 ? 2.781 2.285 2.836 1 97.69 147 LEU A N 1
ATOM 1122 C CA . LEU A 1 147 ? 3.764 1.29 3.252 1 97.69 147 LEU A CA 1
ATOM 1123 C C . LEU A 1 147 ? 4.859 1.93 4.098 1 97.69 147 LEU A C 1
ATOM 1125 O O . LEU A 1 147 ? 5.688 1.228 4.684 1 97.69 147 LEU A O 1
ATOM 1129 N N . GLY A 1 148 ? 4.875 3.234 4.164 1 96.5 148 GLY A N 1
ATOM 1130 C CA . GLY A 1 148 ? 5.938 3.918 4.879 1 96.5 148 GLY A CA 1
ATOM 1131 C C . GLY A 1 148 ? 7.285 3.809 4.191 1 96.5 148 GLY A C 1
ATOM 1132 O O . GLY A 1 148 ? 8.32 3.676 4.855 1 96.5 148 GLY A O 1
ATOM 1133 N N . SER A 1 149 ? 7.266 3.887 2.85 1 95.62 149 SER A N 1
ATOM 1134 C CA . SER A 1 149 ? 8.484 3.717 2.061 1 95.62 149 SER A CA 1
ATOM 1135 C C . SER A 1 149 ? 8.812 4.984 1.281 1 95.62 149 SER A C 1
ATOM 1137 O O . SER A 1 149 ? 7.918 5.73 0.882 1 95.62 149 SER A O 1
ATOM 1139 N N . LEU A 1 150 ? 10.109 5.203 1.106 1 95.69 150 LEU A N 1
ATOM 1140 C CA . LEU A 1 150 ? 10.523 6.238 0.168 1 95.69 150 LEU A CA 1
ATOM 1141 C C . LEU A 1 150 ? 10.367 5.762 -1.272 1 95.69 150 LEU A C 1
ATOM 1143 O O 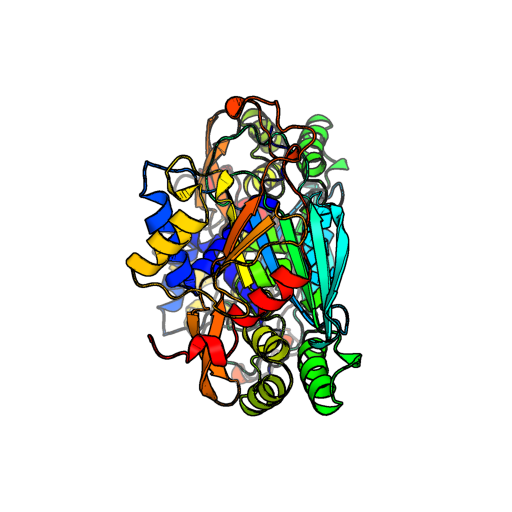. LEU A 1 150 ? 10.5 4.57 -1.555 1 95.69 150 LEU A O 1
ATOM 1147 N N . THR A 1 151 ? 10.078 6.676 -2.178 1 95.06 151 THR A N 1
ATOM 1148 C CA . THR A 1 151 ? 10.039 6.355 -3.6 1 95.06 151 THR A CA 1
ATOM 1149 C C . THR A 1 151 ? 11.438 6.449 -4.211 1 95.06 151 THR A C 1
ATOM 1151 O O . THR A 1 151 ? 11.648 6.051 -5.355 1 95.06 151 THR A O 1
ATOM 1154 N N . TRP A 1 152 ? 12.375 7.016 -3.492 1 93.75 152 TRP A N 1
ATOM 1155 C CA . TRP A 1 152 ? 13.773 7.141 -3.904 1 93.75 152 TRP A CA 1
ATOM 1156 C C . TRP A 1 152 ? 14.703 6.504 -2.879 1 93.75 152 TRP A C 1
ATOM 1158 O O . TRP A 1 152 ? 14.266 6.125 -1.788 1 93.75 152 TRP A O 1
ATOM 1168 N N . GLU A 1 153 ? 15.953 6.371 -3.248 1 92.06 153 GLU A N 1
ATOM 1169 C CA . GLU A 1 153 ? 16.938 5.789 -2.344 1 92.06 153 GLU A CA 1
ATOM 1170 C C . GLU A 1 153 ? 17.188 6.699 -1.146 1 92.06 153 GLU A C 1
ATOM 1172 O O . GLU A 1 153 ? 16.969 7.91 -1.217 1 92.06 153 GLU A O 1
ATOM 1177 N N . LYS A 1 154 ? 17.672 6.051 -0.066 1 94.75 154 LYS A N 1
ATOM 1178 C CA . LYS A 1 154 ? 18.047 6.852 1.096 1 94.75 154 LYS A CA 1
ATOM 1179 C C . LYS A 1 154 ? 19.062 7.93 0.715 1 94.75 154 LYS A C 1
ATOM 1181 O O . LYS A 1 154 ? 20.031 7.652 0.001 1 94.75 154 LYS A O 1
ATOM 1186 N N . PRO A 1 155 ? 18.844 9.109 1.16 1 96.88 155 PRO A N 1
ATOM 1187 C CA . PRO A 1 155 ? 19.734 10.211 0.774 1 96.88 155 PRO A CA 1
ATOM 1188 C C . PRO A 1 155 ? 21.062 10.188 1.536 1 96.88 155 PRO A C 1
ATOM 1190 O O . PRO A 1 155 ? 21.188 9.484 2.539 1 96.88 155 PRO A O 1
ATOM 1193 N N . LEU A 1 156 ? 22.016 10.953 0.979 1 97.88 156 LEU A N 1
ATOM 1194 C CA . LEU A 1 156 ? 23.25 11.242 1.697 1 97.88 156 LEU A CA 1
ATOM 1195 C C . LEU A 1 156 ? 23 12.234 2.824 1 97.88 156 LEU A C 1
ATOM 1197 O O . LEU A 1 156 ? 22.219 13.18 2.668 1 97.88 156 LEU A O 1
ATOM 1201 N N . HIS A 1 157 ? 23.75 11.992 3.896 1 98.44 157 HIS A N 1
ATOM 1202 C CA . HIS A 1 157 ? 23.625 12.883 5.047 1 98.44 157 HIS A CA 1
ATOM 1203 C C . HIS A 1 157 ? 23.953 14.32 4.664 1 98.44 157 HIS A C 1
ATOM 1205 O O . HIS A 1 157 ? 23.266 15.258 5.078 1 98.44 157 HIS A O 1
ATOM 1211 N N . SER A 1 158 ? 24.953 14.516 3.857 1 98.38 158 SER A N 1
ATOM 1212 C CA . SER A 1 158 ? 25.391 15.852 3.459 1 98.38 158 SER A CA 1
ATOM 1213 C C . SER A 1 158 ? 24.328 16.547 2.631 1 98.38 158 SER A C 1
ATOM 1215 O O . SER A 1 158 ? 24.156 17.766 2.734 1 98.38 158 SER A O 1
ATOM 1217 N N . GLU A 1 159 ? 23.625 15.852 1.846 1 98.62 159 GLU A N 1
ATOM 1218 C CA . GLU A 1 159 ? 22.578 16.422 1.009 1 98.62 159 GLU A CA 1
ATOM 1219 C C . GLU A 1 159 ? 21.344 16.797 1.837 1 98.62 159 GLU A C 1
ATOM 1221 O O . GLU A 1 159 ? 20.688 17.812 1.573 1 98.62 159 GLU A O 1
ATOM 1226 N N . PHE A 1 160 ? 21.078 15.953 2.848 1 98.56 160 PHE A N 1
ATOM 1227 C CA . PHE A 1 160 ? 20.047 16.297 3.809 1 98.56 160 PHE A CA 1
ATOM 1228 C C . PHE A 1 160 ? 20.375 17.609 4.512 1 98.56 160 PHE A C 1
ATOM 1230 O O . PHE A 1 160 ? 19.516 18.5 4.617 1 98.56 160 PHE A O 1
ATOM 1237 N N . GLN A 1 161 ? 21.578 17.75 4.934 1 98.12 161 GLN A N 1
ATOM 1238 C CA . GLN A 1 161 ? 22 18.953 5.633 1 98.12 161 GLN A CA 1
ATOM 1239 C C . GLN A 1 161 ? 21.922 20.172 4.727 1 98.12 161 GLN A C 1
ATOM 1241 O O . GLN A 1 161 ? 21.547 21.25 5.176 1 98.12 161 GLN A O 1
ATOM 1246 N N . GLN A 1 162 ? 22.312 19.969 3.521 1 98.25 162 GLN A N 1
ATOM 1247 C CA . GLN A 1 162 ? 22.234 21.062 2.566 1 98.25 162 GLN A CA 1
ATOM 1248 C C . GLN A 1 162 ? 20.797 21.547 2.385 1 98.25 162 GLN A C 1
ATOM 1250 O O . GLN A 1 162 ? 20.547 22.75 2.363 1 98.25 162 GLN A O 1
ATOM 1255 N N . LEU A 1 163 ? 19.844 20.641 2.229 1 98.75 163 LEU A N 1
ATOM 1256 C CA . LEU A 1 163 ? 18.438 21.016 2.1 1 98.75 163 LEU A CA 1
ATOM 1257 C C . LEU A 1 163 ? 17.938 21.703 3.365 1 98.75 163 LEU A C 1
ATOM 1259 O O . LEU A 1 163 ? 17.203 22.688 3.291 1 98.75 163 LEU A O 1
ATOM 1263 N N . ALA A 1 164 ? 18.359 21.188 4.527 1 97.94 164 ALA A N 1
ATOM 1264 C CA . ALA A 1 164 ? 17.906 21.719 5.809 1 97.94 164 ALA A CA 1
ATOM 1265 C C . ALA A 1 164 ? 18.328 23.172 5.984 1 97.94 164 ALA A C 1
ATOM 1267 O O . ALA A 1 164 ? 17.609 23.953 6.625 1 97.94 164 ALA A O 1
ATOM 1268 N N . ARG A 1 165 ? 19.422 23.547 5.395 1 97.38 165 ARG A N 1
ATOM 1269 C CA . ARG A 1 165 ? 19.938 24.906 5.508 1 97.38 165 ARG A CA 1
ATOM 1270 C C . ARG A 1 165 ? 19.031 25.891 4.762 1 97.38 165 ARG A C 1
ATOM 1272 O O . ARG A 1 165 ? 18.844 27.031 5.199 1 97.38 165 ARG A O 1
ATOM 1279 N N . GLU A 1 166 ? 18.438 25.391 3.742 1 98.12 166 GLU A N 1
ATOM 1280 C CA . GLU A 1 166 ? 17.672 26.297 2.9 1 98.12 166 GLU A CA 1
ATOM 1281 C C . GLU A 1 166 ? 16.172 26.141 3.154 1 98.12 166 GLU A C 1
ATOM 1283 O O . GLU A 1 166 ? 15.422 27.125 3.102 1 98.12 166 GLU A O 1
ATOM 1288 N N . SER A 1 167 ? 15.75 24.953 3.373 1 98.19 167 SER A N 1
ATOM 1289 C CA . SER A 1 167 ? 14.328 24.641 3.529 1 98.19 167 SER A CA 1
ATOM 1290 C C . SER A 1 167 ? 14.125 23.422 4.418 1 98.19 167 SER A C 1
ATOM 1292 O O . SER A 1 167 ? 14.359 22.297 3.99 1 98.19 167 SER A O 1
ATOM 1294 N N . GLU A 1 168 ? 13.57 23.641 5.551 1 97.69 168 GLU A N 1
ATOM 1295 C CA . GLU A 1 168 ? 13.258 22.516 6.434 1 97.69 168 GLU A CA 1
ATOM 1296 C C . GLU A 1 168 ? 12.164 21.641 5.836 1 97.69 168 GLU A C 1
ATOM 1298 O O . GLU A 1 168 ? 12.156 20.422 6.047 1 97.69 168 GLU A O 1
ATOM 1303 N N . TYR A 1 169 ? 11.289 22.281 5.043 1 98.69 169 TYR A N 1
ATOM 1304 C CA . TYR A 1 169 ? 10.297 21.516 4.297 1 98.69 169 TYR A CA 1
ATOM 1305 C C . TYR A 1 169 ? 10.969 20.516 3.363 1 98.69 169 TYR A C 1
ATOM 1307 O O . TYR A 1 169 ? 10.578 19.344 3.32 1 98.69 169 TYR A O 1
ATOM 1315 N N . ALA A 1 170 ? 11.984 21 2.637 1 98.81 170 ALA A N 1
ATOM 1316 C CA . ALA A 1 170 ? 12.688 20.141 1.686 1 98.81 170 ALA A CA 1
ATOM 1317 C C . ALA A 1 170 ? 13.398 18.984 2.398 1 98.81 170 ALA A C 1
ATOM 1319 O O . ALA A 1 170 ? 13.32 17.844 1.963 1 98.81 170 ALA A O 1
ATOM 1320 N N . ALA A 1 171 ? 14.047 19.328 3.469 1 98.75 171 ALA A N 1
ATOM 1321 C CA . ALA A 1 171 ? 14.773 18.312 4.227 1 98.75 171 ALA A CA 1
ATOM 1322 C C . ALA A 1 171 ? 13.82 17.266 4.785 1 98.75 171 ALA A C 1
ATOM 1324 O O . ALA A 1 171 ? 14.102 16.062 4.711 1 98.75 171 ALA A O 1
ATOM 1325 N N . TRP A 1 172 ? 12.703 17.688 5.348 1 98.81 172 TRP A N 1
ATOM 1326 C CA . TRP A 1 172 ? 11.703 16.781 5.879 1 98.81 172 TRP A CA 1
ATOM 1327 C C . TRP A 1 172 ? 11.195 15.836 4.789 1 98.81 172 TRP A C 1
ATOM 1329 O O . TRP A 1 172 ? 11.125 14.625 4.988 1 98.81 172 TRP A O 1
ATOM 1339 N N . THR A 1 173 ? 10.875 16.406 3.637 1 98.81 173 THR A N 1
ATOM 1340 C CA . THR A 1 173 ? 10.312 15.633 2.541 1 98.81 173 THR A CA 1
ATOM 1341 C C . THR A 1 173 ? 11.32 14.609 2.025 1 98.81 173 THR A C 1
ATOM 1343 O O . THR A 1 173 ? 10.953 13.492 1.671 1 98.81 173 THR A O 1
ATOM 1346 N N . LEU A 1 174 ? 12.594 14.992 2.047 1 98.44 174 LEU A N 1
ATOM 1347 C CA . LEU A 1 174 ? 13.648 14.125 1.543 1 98.44 174 LEU A CA 1
ATOM 1348 C C . LEU A 1 174 ? 13.719 12.828 2.346 1 98.44 174 LEU A C 1
ATOM 1350 O O . LEU A 1 174 ? 13.898 11.75 1.777 1 98.44 174 LEU A O 1
ATOM 1354 N N . VAL A 1 175 ? 13.469 12.859 3.662 1 98.19 175 VAL A N 1
ATOM 1355 C CA . VAL A 1 175 ? 13.734 11.695 4.5 1 98.19 175 VAL A CA 1
ATOM 1356 C C . VAL A 1 175 ? 12.43 11 4.863 1 98.19 175 VAL A C 1
ATOM 1358 O O . VAL A 1 175 ? 12.422 9.844 5.285 1 98.19 175 VAL A O 1
ATOM 1361 N N . ASN A 1 176 ? 11.281 11.711 4.715 1 98.31 176 ASN A N 1
ATOM 1362 C CA . ASN A 1 176 ? 10.008 11.109 5.098 1 98.31 176 ASN A CA 1
ATOM 1363 C C . ASN A 1 176 ? 9.172 10.742 3.875 1 98.31 176 ASN A C 1
ATOM 1365 O O . ASN A 1 176 ? 8.227 9.961 3.975 1 98.31 176 ASN A O 1
ATOM 1369 N N . GLY A 1 177 ? 9.531 11.352 2.707 1 97.56 177 GLY A N 1
ATOM 1370 C CA . GLY A 1 177 ? 8.789 11.078 1.489 1 97.56 177 GLY A CA 1
ATOM 1371 C C . GLY A 1 177 ? 7.312 11.414 1.603 1 97.56 177 GLY A C 1
ATOM 1372 O O . GLY A 1 177 ? 6.953 12.516 2.014 1 97.56 177 GLY A O 1
ATOM 1373 N N . TYR A 1 178 ? 6.453 10.469 1.269 1 98.31 178 TYR A N 1
ATOM 1374 C CA . TYR A 1 178 ? 5.012 10.68 1.214 1 98.31 178 TYR A CA 1
ATOM 1375 C C . TYR A 1 178 ? 4.344 10.234 2.51 1 98.31 178 TYR A C 1
ATOM 1377 O O . TYR A 1 178 ? 3.133 10.016 2.551 1 98.31 178 TYR A O 1
ATOM 1385 N N . ALA A 1 179 ? 5.105 10.023 3.562 1 98.31 179 ALA A N 1
ATOM 1386 C CA . ALA A 1 179 ? 4.504 9.711 4.859 1 98.31 179 ALA A CA 1
ATOM 1387 C C . ALA A 1 179 ? 3.523 10.805 5.281 1 98.31 179 ALA A C 1
ATOM 1389 O O . ALA A 1 179 ? 3.717 11.977 4.965 1 98.31 179 ALA A O 1
ATOM 1390 N N . LEU A 1 180 ? 2.482 10.367 5.938 1 98.81 180 LEU A N 1
ATOM 1391 C CA . LEU A 1 180 ? 1.54 11.32 6.52 1 98.81 180 LEU A CA 1
ATOM 1392 C C . LEU A 1 180 ? 2.258 12.312 7.426 1 98.81 180 LEU A C 1
ATOM 1394 O O . LEU A 1 180 ? 2.908 11.914 8.398 1 98.81 180 LEU A O 1
ATOM 1398 N N . ASN A 1 181 ? 2.18 13.539 7.023 1 98.81 181 ASN A N 1
ATOM 1399 C CA . ASN A 1 181 ? 2.834 14.562 7.828 1 98.81 181 ASN A CA 1
ATOM 1400 C C . ASN A 1 181 ? 2.117 14.773 9.164 1 98.81 181 ASN A C 1
ATOM 1402 O O . ASN A 1 181 ? 2.762 14.914 10.203 1 98.81 181 ASN A O 1
ATOM 1406 N N . HIS A 1 182 ? 0.766 14.867 9.047 1 98.88 182 HIS A N 1
ATOM 1407 C CA . HIS A 1 182 ? 0.013 14.891 10.289 1 98.88 182 HIS A CA 1
ATOM 1408 C C . HIS A 1 182 ? -1.453 14.547 10.062 1 98.88 182 HIS A C 1
ATOM 1410 O O . HIS A 1 182 ? -1.979 14.758 8.961 1 98.88 182 HIS A O 1
ATOM 1416 N N . ALA A 1 183 ? -2.043 13.953 11.047 1 98.81 183 ALA A N 1
ATOM 1417 C CA . ALA A 1 183 ? -3.494 13.867 11.203 1 98.81 183 ALA A CA 1
ATOM 1418 C C . ALA A 1 183 ? -4.004 14.945 12.156 1 98.81 183 ALA A C 1
ATOM 1420 O O . ALA A 1 183 ? -3.27 15.406 13.031 1 98.81 183 ALA A O 1
ATOM 1421 N N . THR A 1 184 ? -5.215 15.289 11.922 1 98.88 184 THR A N 1
ATOM 1422 C CA . THR A 1 184 ? -5.789 16.359 12.719 1 98.88 184 THR A CA 1
ATOM 1423 C C . THR A 1 184 ? -7.086 15.914 13.391 1 98.88 184 THR A C 1
ATOM 1425 O O . THR A 1 184 ? -7.98 15.391 12.727 1 98.88 184 THR A O 1
ATOM 1428 N N . ILE A 1 185 ? -7.164 16.141 14.664 1 98.25 185 ILE A N 1
ATOM 1429 C CA . ILE A 1 185 ? -8.398 15.859 15.391 1 98.25 185 ILE A CA 1
ATOM 1430 C C . ILE A 1 185 ? -9.391 17 15.195 1 98.25 185 ILE A C 1
ATOM 1432 O O . ILE A 1 185 ? -9.023 18.172 15.336 1 98.25 185 ILE A O 1
ATOM 1436 N N . SER A 1 186 ? -10.578 16.656 14.812 1 97.06 186 SER A N 1
ATOM 1437 C CA . SER A 1 186 ? -11.664 17.625 14.812 1 97.06 186 SER A CA 1
ATOM 1438 C C . SER A 1 186 ? -12.211 17.844 16.219 1 97.06 186 SER A C 1
ATOM 1440 O O . SER A 1 186 ? -13.07 17.078 16.688 1 97.06 186 SER A O 1
ATOM 1442 N N . THR A 1 187 ? -11.852 18.953 16.828 1 97.31 187 THR A N 1
ATOM 1443 C CA . THR A 1 187 ? -12.133 19.094 18.25 1 97.31 187 THR A CA 1
ATOM 1444 C C . THR A 1 187 ? -13.625 19.344 18.469 1 97.31 187 THR A C 1
ATOM 1446 O O . THR A 1 187 ? -14.188 18.859 19.453 1 97.31 187 THR A O 1
ATOM 1449 N N . HIS A 1 188 ? -14.273 20.047 17.562 1 95.38 188 HIS A N 1
ATOM 1450 C CA . HIS A 1 188 ? -15.68 20.391 17.734 1 95.38 188 HIS A CA 1
ATOM 1451 C C . HIS A 1 188 ? -16.562 19.156 17.656 1 95.38 188 HIS A C 1
ATOM 1453 O O . HIS A 1 188 ? -17.75 19.203 18 1 95.38 188 HIS A O 1
ATOM 1459 N N . GLN A 1 189 ? -15.961 18.016 17.25 1 93.25 189 GLN A N 1
ATOM 1460 C CA . GLN A 1 189 ? -16.734 16.797 17.156 1 93.25 189 GLN A CA 1
ATOM 1461 C C . GLN A 1 189 ? -16.609 15.961 18.438 1 93.25 189 GLN A C 1
ATOM 1463 O O . GLN A 1 189 ? -17.266 14.93 18.578 1 93.25 189 GLN A O 1
ATOM 1468 N N . LEU A 1 190 ? -15.75 16.406 19.312 1 93.94 190 LEU A N 1
ATOM 1469 C CA . LEU A 1 190 ? -15.641 15.719 20.594 1 93.94 190 LEU A CA 1
ATOM 1470 C C . LEU A 1 190 ? -16.844 16.016 21.469 1 93.94 190 LEU A C 1
ATOM 1472 O O . LEU A 1 190 ? -17.484 17.062 21.344 1 93.94 190 LEU A O 1
ATOM 1476 N N . LYS A 1 191 ? -17.094 15.109 22.375 1 89.81 191 LYS A N 1
ATOM 1477 C CA . LYS A 1 191 ? -18.266 15.266 23.234 1 89.81 191 LYS A CA 1
ATOM 1478 C C . LYS A 1 191 ? -17.891 15.875 24.578 1 89.81 191 LYS A C 1
ATOM 1480 O O . LYS A 1 191 ? -18.719 16.531 25.219 1 89.81 191 LYS A O 1
ATOM 1485 N N . SER A 1 192 ? -16.672 15.711 24.953 1 92.38 192 SER A N 1
ATOM 1486 C CA . SER A 1 192 ? -16.219 16.188 26.25 1 92.38 192 SER A CA 1
ATOM 1487 C C . SER A 1 192 ? -15.883 17.672 26.203 1 92.38 192 SER A C 1
ATOM 1489 O O . SER A 1 192 ? -16.109 18.344 25.188 1 92.38 192 SER A O 1
ATOM 1491 N N . ARG A 1 193 ? -15.352 18.172 27.375 1 93.38 193 ARG A N 1
ATOM 1492 C CA . ARG A 1 193 ? -14.914 19.562 27.484 1 93.38 193 ARG A CA 1
ATOM 1493 C C . ARG A 1 193 ? -13.773 19.859 26.516 1 93.38 193 ARG A C 1
ATOM 1495 O O . ARG A 1 193 ? -13.453 21.016 26.266 1 93.38 193 ARG A O 1
ATOM 1502 N N . LEU A 1 194 ? -13.234 18.812 25.984 1 96.19 194 LEU A N 1
ATOM 1503 C CA . LEU A 1 194 ? -12.094 18.969 25.078 1 96.19 194 LEU A CA 1
ATOM 1504 C C . LEU A 1 194 ? -12.555 19.453 23.703 1 96.19 194 LEU A C 1
ATOM 1506 O O . LEU A 1 194 ? -11.727 19.734 22.844 1 96.19 194 LEU A O 1
ATOM 1510 N N . ARG A 1 195 ? -13.828 19.594 23.562 1 95.75 195 ARG A N 1
ATOM 1511 C CA . ARG A 1 195 ? -14.383 20.141 22.328 1 95.75 195 ARG A CA 1
ATOM 1512 C C . ARG A 1 195 ? -13.906 21.578 22.094 1 95.75 195 ARG A C 1
ATOM 1514 O O . ARG A 1 195 ? -13.82 22.016 20.938 1 95.75 195 ARG A O 1
ATOM 1521 N N . ASP A 1 196 ? -13.734 22.234 23.219 1 96.88 196 ASP A N 1
ATOM 1522 C CA . ASP A 1 196 ? -13.117 23.562 23.156 1 96.88 196 ASP A CA 1
ATOM 1523 C C . ASP A 1 196 ? -11.602 23.453 23 1 96.88 196 ASP A C 1
ATOM 1525 O O . ASP A 1 196 ? -10.922 22.891 23.859 1 96.88 196 ASP A O 1
ATOM 1529 N N . ILE A 1 197 ? -11.141 24.047 21.922 1 98.56 197 ILE A N 1
ATOM 1530 C CA . ILE A 1 197 ? -9.742 23.828 21.562 1 98.56 197 ILE A CA 1
ATOM 1531 C C . ILE A 1 197 ? -8.836 24.422 22.625 1 98.56 197 ILE A C 1
ATOM 1533 O O . ILE A 1 197 ? -7.738 23.922 22.891 1 98.56 197 ILE A O 1
ATOM 1537 N N . LYS A 1 198 ? -9.18 25.484 23.297 1 98.44 198 LYS A N 1
ATOM 1538 C CA . LYS A 1 198 ? -8.375 26.047 24.375 1 98.44 198 LYS A CA 1
ATOM 1539 C C . LYS A 1 198 ? -8.266 25.078 25.547 1 98.44 198 LYS A C 1
ATOM 1541 O O . LYS A 1 198 ? -7.184 24.906 26.109 1 98.44 198 LYS A O 1
ATOM 1546 N N . ASN A 1 199 ? -9.406 24.484 25.859 1 98.12 199 ASN A N 1
ATOM 1547 C CA . ASN A 1 199 ? -9.383 23.453 26.891 1 98.12 199 ASN A CA 1
ATOM 1548 C C . ASN A 1 199 ? -8.5 22.281 26.484 1 98.12 199 ASN A C 1
ATOM 1550 O O . ASN A 1 199 ? -7.789 21.719 27.312 1 98.12 199 ASN A O 1
ATOM 1554 N N . LEU A 1 200 ? -8.609 21.891 25.219 1 98.25 200 LEU A N 1
ATOM 1555 C CA . LEU A 1 200 ? -7.793 20.797 24.719 1 98.25 200 LEU A CA 1
ATOM 1556 C C . LEU A 1 200 ? -6.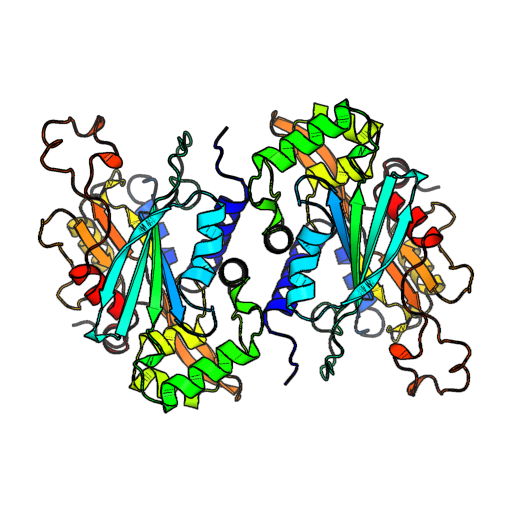309 21.141 24.812 1 98.25 200 LEU A C 1
ATOM 1558 O O . LEU A 1 200 ? -5.508 20.312 25.25 1 98.25 200 LEU A O 1
ATOM 1562 N N . ASN A 1 201 ? -5.988 22.328 24.406 1 98.56 201 ASN A N 1
ATOM 1563 C CA . ASN A 1 201 ? -4.594 22.766 24.484 1 98.56 201 ASN A CA 1
ATOM 1564 C C . ASN A 1 201 ? -4.066 22.688 25.922 1 98.56 201 ASN A C 1
ATOM 1566 O O . ASN A 1 201 ? -2.963 22.188 26.156 1 98.56 201 ASN A O 1
ATOM 1570 N N . GLN A 1 202 ? -4.855 23.188 26.828 1 98.19 202 GLN A N 1
ATOM 1571 C CA . GLN A 1 202 ? -4.465 23.125 28.234 1 98.19 202 GLN A CA 1
ATOM 1572 C C . GLN A 1 202 ? -4.289 21.688 28.703 1 98.19 202 GLN A C 1
ATOM 1574 O O . GLN A 1 202 ? -3.342 21.375 29.422 1 98.19 202 GLN A O 1
ATOM 1579 N N . PHE A 1 203 ? -5.23 20.875 28.312 1 97.69 203 PHE A N 1
ATOM 1580 C CA . PHE A 1 203 ? -5.195 19.453 28.656 1 97.69 203 PHE A CA 1
ATOM 1581 C C . PHE A 1 203 ? -3.934 18.797 28.125 1 97.69 203 PHE A C 1
ATOM 1583 O O . PHE A 1 203 ? -3.275 18.031 28.828 1 97.69 203 PHE A O 1
ATOM 1590 N N . ILE A 1 204 ? -3.574 19.062 26.875 1 98 204 ILE A N 1
ATOM 1591 C CA . ILE A 1 204 ? -2.4 18.5 26.219 1 98 204 ILE A CA 1
ATOM 1592 C C . ILE A 1 204 ? -1.135 18.953 26.938 1 98 204 ILE A C 1
ATOM 1594 O O . ILE A 1 204 ? -0.269 18.125 27.25 1 98 204 ILE A O 1
ATOM 1598 N N . GLU A 1 205 ? -1.033 20.188 27.281 1 97.75 205 GLU A N 1
ATOM 1599 C CA . GLU A 1 205 ? 0.141 20.719 27.969 1 97.75 205 GLU A CA 1
ATOM 1600 C C . GLU A 1 205 ? 0.25 20.172 29.375 1 97.75 205 GLU A C 1
ATOM 1602 O O . GLU A 1 205 ? 1.346 19.859 29.844 1 97.75 205 GLU A O 1
ATOM 1607 N N . LYS A 1 206 ? -0.841 20.094 30.016 1 97.5 206 LYS A N 1
ATOM 1608 C CA . LYS A 1 206 ? -0.854 19.562 31.375 1 97.5 206 LYS A CA 1
ATOM 1609 C C . LYS A 1 206 ? -0.358 18.109 31.406 1 97.5 206 LYS A C 1
ATOM 1611 O O . LYS A 1 206 ? 0.205 17.672 32.406 1 97.5 206 LYS A O 1
ATOM 1616 N N . ASN A 1 207 ? -0.596 17.453 30.344 1 97.25 207 ASN A N 1
ATOM 1617 C CA . ASN A 1 207 ? -0.174 16.062 30.266 1 97.25 207 ASN A CA 1
ATOM 1618 C C . ASN A 1 207 ? 1.234 15.922 29.703 1 97.25 207 ASN A C 1
ATOM 1620 O O . ASN A 1 207 ? 1.651 14.828 29.312 1 97.25 207 ASN A O 1
ATOM 1624 N N . GLY A 1 208 ? 1.97 17 29.484 1 96.75 208 GLY A N 1
ATOM 1625 C CA . GLY A 1 208 ? 3.406 16.969 29.25 1 96.75 208 GLY A CA 1
ATOM 1626 C C . GLY A 1 208 ? 3.787 17.109 27.797 1 96.75 208 GLY A C 1
ATOM 1627 O O . GLY A 1 208 ? 4.953 16.938 27.438 1 96.75 208 GLY A O 1
ATOM 1628 N N . PHE A 1 209 ? 2.873 17.406 26.953 1 97.69 209 PHE A N 1
ATOM 1629 C CA . PHE A 1 209 ? 3.188 17.547 25.531 1 97.69 209 PHE A CA 1
ATOM 1630 C C . PHE A 1 209 ? 3.414 19 25.172 1 97.69 209 PHE A C 1
ATOM 1632 O O . PHE A 1 209 ? 2.736 19.891 25.688 1 97.69 209 PHE A O 1
ATOM 1639 N N . LYS A 1 210 ? 4.332 19.25 24.281 1 97.25 210 LYS A N 1
ATOM 1640 C CA . LYS A 1 210 ? 4.645 20.594 23.812 1 97.25 210 LYS A CA 1
ATOM 1641 C C . LYS A 1 210 ? 3.795 20.969 22.609 1 97.25 210 LYS A C 1
ATOM 1643 O O . LYS A 1 210 ? 3.6 20.141 21.703 1 97.25 210 LYS A O 1
ATOM 1648 N N . LEU A 1 211 ? 3.32 22.172 22.625 1 98.44 211 LEU A N 1
ATOM 1649 C CA . LEU A 1 211 ? 2.574 22.688 21.484 1 98.44 211 LEU A CA 1
ATOM 1650 C C . LEU A 1 211 ? 3.426 23.656 20.672 1 98.44 211 LEU A C 1
ATOM 1652 O O . LEU A 1 211 ? 4.281 24.359 21.234 1 98.44 211 LEU A O 1
ATOM 1656 N N . ASN A 1 212 ? 3.248 23.609 19.328 1 97.94 212 ASN A N 1
ATOM 1657 C CA . ASN A 1 212 ? 3.854 24.594 18.438 1 97.94 212 ASN A CA 1
ATOM 1658 C C . ASN A 1 212 ? 3.49 26.016 18.859 1 97.94 212 ASN A C 1
ATOM 1660 O O . ASN A 1 212 ? 2.312 26.391 18.891 1 97.94 212 ASN A O 1
ATOM 1664 N N . SER A 1 213 ? 4.473 26.859 19.125 1 96.81 213 SER A N 1
ATOM 1665 C CA . SER A 1 213 ? 4.234 28.188 19.672 1 96.81 213 SER A CA 1
ATOM 1666 C C . SER A 1 213 ? 4.473 29.266 18.609 1 96.81 213 SER A C 1
ATOM 1668 O O . SER A 1 213 ? 4.398 30.453 18.906 1 96.81 213 SER A O 1
ATOM 1670 N N . GLU A 1 214 ? 4.84 28.812 17.438 1 94.56 214 GLU A N 1
ATOM 1671 C CA . GLU A 1 214 ? 5.066 29.797 16.375 1 94.56 214 GLU A CA 1
ATOM 1672 C C . GLU A 1 214 ? 3.818 30.625 16.125 1 94.56 214 GLU A C 1
ATOM 1674 O O . GLU A 1 214 ? 2.773 30.094 15.742 1 94.56 214 GLU A O 1
ATOM 1679 N N . GLY A 1 215 ? 3.914 31.953 16.359 1 93.69 215 GLY A N 1
ATOM 1680 C CA . GLY A 1 215 ? 2.766 32.844 16.203 1 93.69 215 GLY A CA 1
ATOM 1681 C C . GLY A 1 215 ? 1.704 32.625 17.266 1 93.69 215 GLY A C 1
ATOM 1682 O O . GLY A 1 215 ? 0.54 32.969 17.062 1 93.69 215 GLY A O 1
ATOM 1683 N N . GLY A 1 216 ? 2.111 32 18.328 1 95.88 216 GLY A N 1
ATOM 1684 C CA . GLY A 1 216 ? 1.147 31.625 19.359 1 95.88 216 GLY A CA 1
ATOM 1685 C C . GLY A 1 216 ? 0.714 30.188 19.266 1 95.88 216 GLY A C 1
ATOM 1686 O O . GLY A 1 216 ? 0.766 29.578 18.188 1 95.88 216 GLY A O 1
ATOM 1687 N N . THR A 1 217 ? 0.29 29.672 20.344 1 97.62 217 THR A N 1
ATOM 1688 C CA . THR A 1 217 ? -0.113 28.266 20.375 1 97.62 217 THR A CA 1
ATOM 1689 C C . THR A 1 217 ? -1.387 28.047 19.562 1 97.62 217 THR A C 1
ATOM 1691 O O . THR A 1 217 ? -1.5 27.078 18.828 1 97.62 217 THR A O 1
ATOM 1694 N N . LEU A 1 218 ? -2.277 28.969 19.766 1 98.62 218 LEU A N 1
ATOM 1695 C CA . LEU A 1 218 ? -3.543 28.891 19.031 1 98.62 218 LEU A CA 1
ATOM 1696 C C . LEU A 1 218 ? -3.529 29.812 17.828 1 98.62 218 LEU A C 1
ATOM 1698 O O . LEU A 1 218 ? -3.338 31.031 17.953 1 98.62 218 LEU A O 1
ATOM 1702 N N . LYS A 1 219 ? -3.678 29.25 16.609 1 98.56 219 LYS A N 1
ATOM 1703 C CA . LYS A 1 219 ? -3.818 30.016 15.367 1 98.56 219 LYS A CA 1
ATOM 1704 C C . LYS A 1 219 ? -5.289 30.203 15.008 1 98.56 219 LYS A C 1
ATOM 1706 O O . LYS A 1 219 ? -6.039 29.234 14.883 1 98.56 219 LYS A O 1
ATOM 1711 N N . VAL A 1 220 ? -5.637 31.438 14.859 1 98.56 220 VAL A N 1
ATOM 1712 C CA . VAL A 1 220 ? -7.031 31.766 14.57 1 98.56 220 VAL A CA 1
ATOM 1713 C C . VAL A 1 220 ? -7.129 32.469 13.219 1 98.56 220 VAL A C 1
ATOM 1715 O O . VAL A 1 220 ? -6.387 33.406 12.945 1 98.56 220 VAL A O 1
ATOM 1718 N N . SER A 1 221 ? -8.016 31.953 12.367 1 98.06 221 SER A N 1
ATOM 1719 C CA . SER A 1 221 ? -8.227 32.594 11.078 1 98.06 221 SER A CA 1
ATOM 1720 C C . SER A 1 221 ? -8.766 34 11.234 1 98.06 221 SER A C 1
ATOM 1722 O O . SER A 1 221 ? -9.359 34.344 12.266 1 98.06 221 SER A O 1
ATOM 1724 N N . PRO A 1 222 ? -8.602 34.844 10.156 1 97.81 222 PRO A N 1
ATOM 1725 C CA . PRO A 1 222 ? -9.086 36.219 10.242 1 97.81 222 PRO A CA 1
ATOM 1726 C C . PRO A 1 222 ? -10.586 36.312 10.539 1 97.81 222 PRO A C 1
ATOM 1728 O O . PRO A 1 222 ? -11.031 37.219 11.234 1 97.81 222 PRO A O 1
ATOM 1731 N N . ASP A 1 223 ? -11.406 35.406 10.078 1 97.56 223 ASP A N 1
ATOM 1732 C CA . ASP A 1 223 ? -12.844 35.406 10.312 1 97.56 223 ASP A CA 1
ATOM 1733 C C . ASP A 1 223 ? -13.188 34.844 11.688 1 97.56 223 ASP A C 1
ATOM 1735 O O . ASP A 1 223 ? -14.352 34.844 12.094 1 97.56 223 ASP A O 1
ATOM 1739 N N . GLY A 1 224 ? -12.156 34.344 12.367 1 97.81 224 GLY A N 1
ATOM 1740 C CA . GLY A 1 224 ? -12.32 33.844 13.727 1 97.81 224 GLY A CA 1
ATOM 1741 C C . GLY A 1 224 ? -12.953 32.469 13.781 1 97.81 224 GLY A C 1
ATOM 1742 O O . GLY A 1 224 ? -13.117 31.891 14.859 1 97.81 224 GLY A O 1
ATOM 1743 N N . LEU A 1 225 ? -13.227 31.844 12.656 1 98.5 225 LEU A N 1
ATOM 1744 C CA . LEU A 1 225 ? -14.102 30.688 12.633 1 98.5 225 LEU A CA 1
ATOM 1745 C C . LEU A 1 225 ? -13.297 29.406 12.469 1 98.5 225 LEU A C 1
ATOM 1747 O O . LEU A 1 225 ? -13.844 28.297 12.555 1 98.5 225 LEU A O 1
ATOM 1751 N N . LEU A 1 226 ? -12.062 29.484 12.18 1 98.69 226 LEU A N 1
ATOM 1752 C CA . LEU A 1 226 ? -11.141 28.344 12.148 1 98.69 226 LEU A CA 1
ATOM 1753 C C . LEU A 1 226 ? -10.008 28.531 13.156 1 98.69 226 LEU A C 1
ATOM 1755 O O . LEU A 1 226 ? -9.242 29.484 13.07 1 98.69 226 LEU A O 1
ATOM 1759 N N . GLN A 1 227 ? -9.93 27.641 14.117 1 98.75 227 GLN A N 1
ATOM 1760 C CA . GLN A 1 227 ? -8.906 27.656 15.164 1 98.75 227 GLN A CA 1
ATOM 1761 C C . GLN A 1 227 ? -8.094 26.359 15.148 1 98.75 227 GLN A C 1
ATOM 1763 O O . GLN A 1 227 ? -8.656 25.266 15.078 1 98.75 227 GLN A O 1
ATOM 1768 N N . GLN A 1 228 ? -6.742 26.547 15.125 1 98.81 228 GLN A N 1
ATOM 1769 C CA . GLN A 1 228 ? -5.883 25.375 14.961 1 98.81 228 GLN A CA 1
ATOM 1770 C C . GLN A 1 228 ? -4.684 25.438 15.906 1 98.81 228 GLN A C 1
ATOM 1772 O O . GLN A 1 228 ? -4.207 26.531 16.234 1 98.81 228 GLN A O 1
ATOM 1777 N N . SER A 1 229 ? -4.262 24.344 16.391 1 98.81 229 SER A N 1
ATOM 1778 C CA . SER A 1 229 ? -3.029 24.141 17.156 1 98.81 229 SER A CA 1
ATOM 1779 C C . SER A 1 229 ? -2.391 22.797 16.812 1 98.81 229 SER A C 1
ATOM 1781 O O . SER A 1 229 ? -2.984 21.969 16.109 1 98.81 229 SER A O 1
ATOM 1783 N N . SER A 1 230 ? -1.182 22.578 17.188 1 98.81 230 SER A N 1
ATOM 1784 C CA . SER A 1 230 ? -0.498 21.312 16.938 1 98.81 230 SER A CA 1
ATOM 1785 C C . SER A 1 230 ? 0.585 21.047 17.969 1 98.81 230 SER A C 1
ATOM 1787 O O . SER A 1 230 ? 1.079 21.969 18.609 1 98.81 230 SER A O 1
ATOM 1789 N N . THR A 1 231 ? 0.881 19.812 18.141 1 98.75 231 THR A N 1
ATOM 1790 C CA . THR A 1 231 ? 2.086 19.469 18.891 1 98.75 231 THR A CA 1
ATOM 1791 C C . THR A 1 231 ? 3.336 19.75 18.062 1 98.75 231 THR A C 1
ATOM 1793 O O . THR A 1 231 ? 3.242 20.062 16.875 1 98.75 231 THR A O 1
ATOM 1796 N N . VAL A 1 232 ? 4.402 19.672 18.766 1 98.25 232 VAL A N 1
ATOM 1797 C CA . VAL A 1 232 ? 5.695 19.672 18.078 1 98.25 232 VAL A CA 1
ATOM 1798 C C . VAL A 1 232 ? 6.008 18.25 17.594 1 98.25 232 VAL A C 1
ATOM 1800 O O . VAL A 1 232 ? 5.641 17.266 18.25 1 98.25 232 VAL A O 1
ATOM 1803 N N . ALA A 1 233 ? 6.754 18.141 16.453 1 98.44 233 ALA A N 1
ATOM 1804 C CA . ALA A 1 233 ? 7 16.844 15.82 1 98.44 233 ALA A CA 1
ATOM 1805 C C . ALA A 1 233 ? 7.91 15.977 16.688 1 98.44 233 ALA A C 1
ATOM 1807 O O . ALA A 1 233 ? 8.812 16.484 17.359 1 98.44 233 ALA A O 1
ATOM 1808 N N . ASP A 1 234 ? 7.652 14.68 16.641 1 97.88 234 ASP A N 1
ATOM 1809 C CA . ASP A 1 234 ? 8.641 13.727 17.141 1 97.88 234 ASP A CA 1
ATOM 1810 C C . ASP A 1 234 ? 9.852 13.664 16.203 1 97.88 234 ASP A C 1
ATOM 1812 O O . ASP A 1 234 ? 9.82 14.203 15.102 1 97.88 234 ASP A O 1
ATOM 1816 N N . SER A 1 235 ? 10.898 13.117 16.75 1 97.31 235 SER A N 1
ATOM 1817 C CA . SER A 1 235 ? 12.086 12.836 15.938 1 97.31 235 SER A CA 1
ATOM 1818 C C . SER A 1 235 ? 12.383 11.344 15.891 1 97.31 235 SER A C 1
ATOM 1820 O O . SER A 1 235 ? 11.992 10.602 16.797 1 97.31 235 SER A O 1
ATOM 1822 N N . ILE A 1 236 ? 13.016 10.961 14.844 1 96.25 236 ILE A N 1
ATOM 1823 C CA . ILE A 1 236 ? 13.438 9.57 14.719 1 96.25 236 ILE A CA 1
ATOM 1824 C C . ILE A 1 236 ? 14.883 9.508 14.242 1 96.25 236 ILE A C 1
ATOM 1826 O O . ILE A 1 236 ? 15.383 10.453 13.625 1 96.25 236 ILE A O 1
ATOM 1830 N N . HIS A 1 237 ? 15.562 8.43 14.625 1 96.88 237 HIS A N 1
ATOM 1831 C CA . HIS A 1 237 ? 16.891 8.195 14.062 1 96.88 237 HIS A CA 1
ATOM 1832 C C . HIS A 1 237 ? 16.797 7.699 12.625 1 96.88 237 HIS A C 1
ATOM 1834 O O . HIS A 1 237 ? 16.125 6.703 12.352 1 96.88 237 HIS A O 1
ATOM 1840 N N . PHE A 1 238 ? 17.438 8.391 11.742 1 97.31 238 PHE A N 1
ATOM 1841 C CA . PHE A 1 238 ? 17.469 8.039 10.32 1 97.31 238 PHE A CA 1
ATOM 1842 C C . PHE A 1 238 ? 18.875 7.664 9.883 1 97.31 238 PHE A C 1
ATOM 1844 O O . PHE A 1 238 ? 19.812 8.43 10.086 1 97.31 238 PHE A O 1
ATOM 1851 N N . GLN A 1 239 ? 19.031 6.453 9.328 1 97.56 239 GLN A N 1
ATOM 1852 C CA . GLN A 1 239 ? 20.312 6.023 8.773 1 97.56 239 GLN A CA 1
ATOM 1853 C C . GLN A 1 239 ? 20.422 6.387 7.297 1 97.56 239 GLN A C 1
ATOM 1855 O O . GLN A 1 239 ? 19.672 5.871 6.465 1 97.56 239 GLN A O 1
ATOM 1860 N N . PHE A 1 240 ? 21.391 7.18 6.996 1 97.69 240 PHE A N 1
ATOM 1861 C CA . PHE A 1 240 ? 21.594 7.668 5.637 1 97.69 240 PHE A CA 1
ATOM 1862 C C . PHE A 1 240 ? 22.391 6.656 4.816 1 97.69 240 PHE A C 1
ATOM 1864 O O . PHE A 1 240 ? 22.891 5.668 5.355 1 97.69 240 PHE A O 1
ATOM 1871 N N . SER A 1 241 ? 22.406 6.902 3.502 1 95.12 241 SER A N 1
ATOM 1872 C CA . SER A 1 241 ? 23 5.93 2.596 1 95.12 241 SER A CA 1
ATOM 1873 C C . SER A 1 241 ? 24.5 5.809 2.828 1 95.12 241 SER A C 1
ATOM 1875 O O . SER A 1 241 ? 25.109 4.797 2.484 1 95.12 241 SER A O 1
ATOM 1877 N N . ASP A 1 242 ? 25.141 6.816 3.387 1 96.44 242 ASP A N 1
ATOM 1878 C CA . ASP A 1 242 ? 26.578 6.785 3.656 1 96.44 242 ASP A CA 1
ATOM 1879 C C . ASP A 1 242 ? 26.875 6.145 5.012 1 96.44 242 ASP A C 1
ATOM 1881 O O . ASP A 1 242 ? 28.016 6.129 5.465 1 96.44 242 ASP A O 1
ATOM 1885 N N . GLY A 1 243 ? 25.812 5.754 5.73 1 96.44 243 GLY A N 1
ATOM 1886 C CA . GLY A 1 243 ? 25.969 5.031 6.984 1 96.44 243 GLY A CA 1
ATOM 1887 C C . GLY A 1 243 ? 25.812 5.918 8.203 1 96.44 243 GLY A C 1
ATOM 1888 O O . GLY A 1 243 ? 25.672 5.422 9.32 1 96.44 243 GLY A O 1
ATOM 1889 N N . LEU A 1 244 ? 25.75 7.191 8.023 1 97.62 244 LEU A N 1
ATOM 1890 C CA . LEU A 1 244 ? 25.578 8.109 9.141 1 97.62 244 LEU A CA 1
ATOM 1891 C C . LEU A 1 244 ? 24.125 8.094 9.625 1 97.62 244 LEU A C 1
ATOM 1893 O O . LEU A 1 244 ? 23.203 7.934 8.828 1 97.62 244 LEU A O 1
ATOM 1897 N N . THR A 1 245 ? 23.984 8.18 10.906 1 97.75 245 THR A N 1
ATOM 1898 C CA . THR A 1 245 ? 22.672 8.242 11.508 1 97.75 245 THR A CA 1
ATOM 1899 C C . THR A 1 245 ? 22.469 9.578 12.219 1 97.75 245 THR A C 1
ATOM 1901 O O . THR A 1 245 ? 23.375 10.07 12.898 1 97.75 245 THR A O 1
ATOM 1904 N N . GLU A 1 246 ? 21.359 10.203 12.031 1 96.94 246 GLU A N 1
ATOM 1905 C CA . GLU A 1 246 ? 21 11.445 12.703 1 96.94 246 GLU A CA 1
ATOM 1906 C C . GLU A 1 246 ? 19.516 11.461 13.086 1 96.94 246 GLU A C 1
ATOM 1908 O O . GLU A 1 246 ? 18.703 10.789 12.453 1 96.94 246 GLU A O 1
ATOM 1913 N N . SER A 1 247 ? 19.266 12.211 14.156 1 97 247 SER A N 1
ATOM 1914 C CA . SER A 1 247 ? 17.875 12.469 14.508 1 97 247 SER A CA 1
ATOM 1915 C C . SER A 1 247 ? 17.234 13.469 13.555 1 97 247 SER A C 1
ATOM 1917 O O . SER A 1 247 ? 17.766 14.562 13.344 1 97 247 SER A O 1
ATOM 1919 N N . VAL A 1 248 ? 16.141 13.078 12.945 1 97.94 248 VAL A N 1
ATOM 1920 C CA . VAL A 1 248 ? 15.453 13.953 11.992 1 97.94 248 VAL A CA 1
ATOM 1921 C C . VAL A 1 248 ? 14 14.125 12.414 1 97.94 248 VAL A C 1
ATOM 1923 O O . VAL A 1 248 ? 13.422 13.242 13.062 1 97.94 248 VAL A O 1
ATOM 1926 N N . PRO A 1 249 ? 13.422 15.273 12.086 1 97.75 249 PRO A N 1
ATOM 1927 C CA . PRO A 1 249 ? 12 15.453 12.414 1 97.75 249 PRO A CA 1
ATOM 1928 C C . PRO A 1 249 ? 11.094 14.469 11.688 1 97.75 249 PRO A C 1
ATOM 1930 O O . PRO A 1 249 ? 11.344 14.141 10.523 1 97.75 249 PRO A O 1
ATOM 1933 N N . CYS A 1 250 ? 10.117 14.023 12.352 1 97.81 250 CYS A N 1
ATOM 1934 C CA . CYS A 1 250 ? 9.086 13.18 11.766 1 97.81 250 CYS A CA 1
ATOM 1935 C C . CYS A 1 250 ? 7.77 13.938 11.641 1 97.81 250 CYS A C 1
ATOM 1937 O O . CYS A 1 250 ? 7.707 14.977 10.992 1 97.81 250 CYS A O 1
ATOM 1939 N N . SER A 1 251 ? 6.699 13.492 12.391 1 98.44 251 SER A N 1
ATOM 1940 C CA . SER A 1 251 ? 5.379 14.102 12.234 1 98.44 251 SER A CA 1
ATOM 1941 C C . SER A 1 251 ? 4.828 14.57 13.578 1 98.44 251 SER A C 1
ATOM 1943 O O . SER A 1 251 ? 5.512 14.484 14.602 1 98.44 251 SER A O 1
ATOM 1945 N N . TYR A 1 252 ? 3.709 15.227 13.578 1 98.81 252 TYR A N 1
ATOM 1946 C CA . TYR A 1 252 ? 3.006 15.781 14.727 1 98.81 252 TYR A CA 1
ATOM 1947 C C . TYR A 1 252 ? 1.505 15.539 14.617 1 98.81 252 TYR A C 1
ATOM 1949 O O . TYR A 1 252 ? 1.036 14.922 13.656 1 98.81 252 TYR A O 1
ATOM 1957 N N . ILE A 1 253 ? 0.776 15.852 15.633 1 98.88 253 ILE A N 1
ATOM 1958 C CA . ILE A 1 253 ? -0.681 15.797 15.562 1 98.88 253 ILE A CA 1
ATOM 1959 C C . ILE A 1 253 ? -1.258 17.203 15.703 1 98.88 253 ILE A C 1
ATOM 1961 O O . ILE A 1 253 ? -0.747 18.016 16.484 1 98.88 253 ILE A O 1
ATOM 1965 N N . GLU A 1 254 ? -2.268 17.469 14.922 1 98.94 254 GLU A N 1
ATOM 1966 C CA . GLU A 1 254 ? -2.908 18.766 14.875 1 98.94 254 GLU A CA 1
ATOM 1967 C C . GLU A 1 254 ? -4.332 18.703 15.422 1 98.94 254 GLU A C 1
ATOM 1969 O O . GLU A 1 254 ? -4.93 17.641 15.492 1 98.94 254 GLU A O 1
ATOM 1974 N N . PHE A 1 255 ? -4.809 19.859 15.859 1 98.88 255 PHE A N 1
ATOM 1975 C CA . PHE A 1 255 ? -6.168 20.047 16.359 1 98.88 255 PHE A CA 1
ATOM 1976 C C . PHE A 1 255 ? -6.863 21.188 15.609 1 98.88 255 PHE A C 1
ATOM 1978 O O . PHE A 1 255 ? -6.273 22.25 15.398 1 98.88 255 PHE A O 1
ATOM 1985 N N . ALA A 1 256 ? -8.031 20.922 15.211 1 98.88 256 ALA A N 1
ATOM 1986 C CA . ALA A 1 256 ? -8.781 21.953 14.508 1 98.88 256 ALA A CA 1
ATOM 1987 C C . ALA A 1 256 ? -10.203 22.078 15.047 1 98.88 256 ALA A C 1
ATOM 1989 O O . ALA A 1 256 ? -10.906 21.062 15.188 1 98.88 256 ALA A O 1
ATOM 1990 N N . GLU A 1 257 ? -10.617 23.266 15.375 1 98.69 257 GLU A N 1
ATOM 1991 C CA . GLU A 1 257 ? -12 23.594 15.695 1 98.69 257 GLU A CA 1
ATOM 1992 C C . GLU A 1 257 ? -12.625 24.453 14.609 1 98.69 257 GLU A C 1
ATOM 1994 O O . GLU A 1 257 ? -12.133 25.547 14.305 1 98.69 257 GLU A O 1
ATOM 1999 N N . ARG A 1 258 ? -13.656 23.938 14.055 1 98.56 258 ARG A N 1
ATOM 2000 C CA . ARG A 1 258 ? -14.414 24.688 13.055 1 98.56 258 ARG A CA 1
ATOM 2001 C C . ARG A 1 258 ? -15.734 25.188 13.633 1 98.56 258 ARG A C 1
ATOM 2003 O O . ARG A 1 258 ? -16.625 24.391 13.945 1 98.56 258 ARG A O 1
ATOM 2010 N N . LEU A 1 259 ? -15.859 26.453 13.703 1 98 259 LEU A N 1
ATOM 2011 C CA . LEU A 1 259 ? -17.031 27.062 14.32 1 98 259 LEU A CA 1
ATOM 2012 C C . LEU A 1 259 ? -18.188 27.156 13.32 1 98 259 LEU A C 1
ATOM 2014 O O . LEU A 1 259 ? -17.969 27.078 12.109 1 98 259 LEU A O 1
ATOM 2018 N N . VAL A 1 260 ? -19.375 27.297 13.828 1 97.88 260 VAL A N 1
ATOM 2019 C CA . VAL A 1 260 ? -20.578 27.375 13.016 1 97.88 260 VAL A CA 1
ATOM 2020 C C . VAL A 1 260 ? -20.609 28.703 12.266 1 97.88 260 VAL A C 1
ATOM 2022 O O . VAL A 1 260 ? -20.281 29.75 12.836 1 97.88 260 VAL A O 1
ATOM 2025 N N . LEU A 1 261 ? -21 28.625 11.039 1 97.94 261 LEU A N 1
ATOM 2026 C CA . LEU A 1 261 ? -21.141 29.844 10.242 1 97.94 261 LEU A CA 1
ATOM 2027 C C . LEU A 1 261 ? -22.234 30.734 10.82 1 97.94 261 LEU A C 1
ATOM 2029 O O . LEU A 1 261 ? -23.25 30.25 11.32 1 97.94 261 LEU A O 1
ATOM 2033 N N . PRO A 1 262 ? -22 32.031 10.633 1 97.12 262 PRO A N 1
ATOM 2034 C CA . PRO A 1 262 ? -22.953 32.969 11.203 1 97.12 262 PRO A CA 1
ATOM 2035 C C . PRO A 1 262 ? -24.391 32.75 10.711 1 97.12 262 PRO A C 1
ATOM 2037 O O . PRO A 1 262 ? -25.344 32.938 11.469 1 97.12 262 PRO A O 1
ATOM 2040 N N . GLN A 1 263 ? -24.609 32.344 9.516 1 96.69 263 GLN A N 1
ATOM 2041 C CA . GLN A 1 263 ? -25.938 32.156 8.938 1 96.69 263 GLN A CA 1
ATOM 2042 C C . GLN A 1 263 ? -26.672 31 9.594 1 96.69 263 GLN A C 1
ATOM 2044 O O . GLN A 1 263 ? -27.891 30.875 9.477 1 96.69 263 GLN A O 1
ATOM 2049 N N . TYR A 1 264 ? -25.891 30.172 10.281 1 96.88 264 TYR A N 1
ATOM 2050 C CA . TYR A 1 264 ? -26.516 29.031 10.945 1 96.88 264 TYR A CA 1
ATOM 2051 C C . TYR A 1 264 ? -26.438 29.172 12.461 1 96.88 264 TYR A C 1
ATOM 2053 O O . TYR A 1 264 ? -26.562 28.172 13.188 1 96.88 264 TYR A O 1
ATOM 2061 N N . SER A 1 265 ? -26.219 30.344 12.969 1 92.94 265 SER A N 1
ATOM 2062 C CA . SER A 1 265 ? -26 30.594 14.391 1 92.94 265 SER A CA 1
ATOM 2063 C C . SER A 1 265 ? -27.25 30.281 15.203 1 92.94 265 SER A C 1
ATOM 2065 O O . SER A 1 265 ? -27.172 30.031 16.406 1 92.94 265 SER A O 1
ATOM 2067 N N . ASN A 1 266 ? -28.422 30.219 14.562 1 94.44 266 ASN A N 1
ATOM 2068 C CA . ASN A 1 266 ? -29.688 30 15.266 1 94.44 266 ASN A CA 1
ATOM 2069 C C . ASN A 1 266 ? -30.031 28.516 15.336 1 94.44 266 ASN A C 1
ATOM 2071 O O . ASN A 1 266 ? -31.016 28.141 15.984 1 94.44 266 ASN A O 1
ATOM 2075 N N . LEU A 1 267 ? -29.234 27.75 14.688 1 95.12 267 LEU A N 1
ATOM 2076 C CA . LEU A 1 267 ? -29.5 26.312 14.734 1 95.12 267 LEU A CA 1
ATOM 2077 C C . LEU A 1 267 ? -29.141 25.734 16.094 1 95.12 267 LEU A C 1
ATOM 2079 O O . LEU A 1 267 ? -28.078 26.047 16.641 1 95.12 267 LEU A O 1
ATOM 2083 N N . PRO A 1 268 ? -30.109 24.938 16.609 1 93.38 268 PRO A N 1
ATOM 2084 C CA . PRO A 1 268 ? -29.703 24.188 17.797 1 93.38 268 PRO A CA 1
ATOM 2085 C C . PRO A 1 268 ? -28.469 23.328 17.562 1 93.38 268 PRO A C 1
ATOM 2087 O O . PRO A 1 268 ? -28.312 22.75 16.484 1 93.38 268 PRO A O 1
ATOM 2090 N N . LEU A 1 269 ? -27.609 23.266 18.594 1 87.12 269 LEU A N 1
ATOM 2091 C CA . LEU A 1 269 ? -26.328 22.578 18.469 1 87.12 269 LEU A CA 1
ATOM 2092 C C . LEU A 1 269 ? -26.531 21.156 17.953 1 87.12 269 LEU A C 1
ATOM 2094 O O . LEU A 1 269 ? -25.719 20.641 17.188 1 87.12 269 LEU A O 1
ATOM 2098 N N . GLU A 1 270 ? -27.609 20.484 18.328 1 88.81 270 GLU A N 1
ATOM 2099 C CA . GLU A 1 270 ? -27.875 19.094 17.953 1 88.81 270 GLU A CA 1
ATOM 2100 C C . GLU A 1 270 ? -28.188 18.984 16.469 1 88.81 270 GLU A C 1
ATOM 2102 O O . GLU A 1 270 ? -28.125 17.891 15.898 1 88.81 270 GLU A O 1
ATOM 2107 N N . GLU A 1 271 ? -28.484 20.125 15.836 1 93.81 271 GLU A N 1
ATOM 2108 C CA . GLU A 1 271 ? -28.859 20.125 14.43 1 93.81 271 GLU A CA 1
ATOM 2109 C C . GLU A 1 271 ? -27.703 20.609 13.555 1 93.81 271 GLU A C 1
ATOM 2111 O O . GLU A 1 271 ? -27.781 20.562 12.32 1 93.81 271 GLU A O 1
ATOM 2116 N N . VAL A 1 272 ? -26.703 21.062 14.242 1 94.44 272 VAL A N 1
ATOM 2117 C CA . VAL A 1 272 ? -25.562 21.562 13.484 1 94.44 272 VAL A CA 1
ATOM 2118 C C . VAL A 1 272 ? -24.828 20.391 12.836 1 94.44 272 VAL A C 1
ATOM 2120 O O . VAL A 1 272 ? -24.484 19.422 13.5 1 94.44 272 VAL A O 1
ATOM 2123 N N . LYS A 1 273 ? -24.625 20.438 11.523 1 91.31 273 LYS A N 1
ATOM 2124 C CA . LYS A 1 273 ? -23.859 19.469 10.742 1 91.31 273 LYS A CA 1
ATOM 2125 C C . LYS A 1 273 ? -22.547 20.062 10.25 1 91.31 273 LYS A C 1
ATOM 2127 O O . LYS A 1 273 ? -22.328 21.266 10.367 1 91.31 273 LYS A O 1
ATOM 2132 N N . GLU A 1 274 ? -21.688 19.266 9.734 1 91.88 274 GLU A N 1
ATOM 2133 C CA . GLU A 1 274 ? -20.359 19.672 9.312 1 91.88 274 GLU A CA 1
ATOM 2134 C C . GLU A 1 274 ? -20.438 20.781 8.266 1 91.88 274 GLU A C 1
ATOM 2136 O O . GLU A 1 274 ? -19.641 21.719 8.289 1 91.88 274 GLU A O 1
ATOM 2141 N N . HIS A 1 275 ? -21.5 20.641 7.348 1 92.12 275 HIS A N 1
ATOM 2142 C CA . HIS A 1 275 ? -21.562 21.609 6.262 1 92.12 275 HIS A CA 1
ATOM 2143 C C . HIS A 1 275 ? -22.062 22.969 6.766 1 92.12 275 HIS A C 1
ATOM 2145 O O . HIS A 1 275 ? -22.078 23.938 6.016 1 92.12 275 HIS A O 1
ATOM 2151 N N . HIS A 1 276 ? -22.469 23.078 8.016 1 96.44 276 HIS A N 1
ATOM 2152 C CA . HIS A 1 276 ? -22.859 24.344 8.633 1 96.44 276 HIS A CA 1
ATOM 2153 C C . HIS A 1 276 ? -21.656 25.047 9.234 1 96.44 276 HIS A C 1
ATOM 2155 O O . HIS A 1 276 ? -21.781 26.172 9.734 1 96.44 276 HIS A O 1
ATOM 2161 N N . ARG A 1 277 ? -20.516 24.391 9.195 1 97.38 277 ARG A N 1
ATOM 2162 C CA . ARG A 1 277 ? -19.328 24.922 9.852 1 97.38 277 ARG A CA 1
ATOM 2163 C C . ARG A 1 277 ? -18.344 25.484 8.836 1 97.38 277 ARG A C 1
ATOM 2165 O O . ARG A 1 277 ? -18.422 25.172 7.645 1 97.38 277 ARG A O 1
ATOM 2172 N N . ARG A 1 278 ? -17.469 26.359 9.352 1 97.81 278 ARG A N 1
ATOM 2173 C CA . ARG A 1 278 ? -16.391 26.969 8.57 1 97.81 278 ARG A CA 1
ATOM 2174 C C . ARG A 1 278 ? -15.539 25.906 7.891 1 97.81 278 ARG A C 1
ATOM 2176 O O . ARG A 1 278 ? -15.008 25.016 8.555 1 97.81 278 ARG A O 1
ATOM 2183 N N . ASP A 1 279 ? -15.484 25.922 6.512 1 97 279 ASP A N 1
ATOM 2184 C CA . ASP A 1 279 ? -14.734 24.938 5.746 1 97 279 ASP A CA 1
ATOM 2185 C C . ASP A 1 279 ? -13.438 25.531 5.199 1 97 279 ASP A C 1
ATOM 2187 O O . ASP A 1 279 ? -13.141 26.703 5.426 1 97 279 ASP A O 1
ATOM 2191 N N . GLY A 1 280 ? -12.617 24.688 4.605 1 96.69 280 GLY A N 1
ATOM 2192 C CA . GLY A 1 280 ? -11.406 25.156 3.943 1 96.69 280 GLY A CA 1
ATOM 2193 C C . GLY A 1 280 ? -10.258 25.391 4.906 1 96.69 280 GLY A C 1
ATOM 2194 O O . GLY A 1 280 ? -10.234 24.844 6.008 1 96.69 280 GLY A O 1
ATOM 2195 N N . PHE A 1 281 ? -9.227 26.062 4.422 1 98.12 281 PHE A N 1
ATOM 2196 C CA . PHE A 1 281 ? -7.992 26.328 5.156 1 98.12 281 PHE A CA 1
ATOM 2197 C C . PHE A 1 281 ? -7.641 27.812 5.102 1 98.12 281 PHE A C 1
ATOM 2199 O O . PHE A 1 281 ? -8.266 28.578 4.367 1 98.12 281 PHE A O 1
ATOM 2206 N N . GLU A 1 282 ? -6.785 28.203 6.008 1 97.69 282 GLU A N 1
ATOM 2207 C CA . GLU A 1 282 ? -6.305 29.578 6.082 1 97.69 282 GLU A CA 1
ATOM 2208 C C . GLU A 1 282 ? -4.781 29.641 5.984 1 97.69 282 GLU A C 1
ATOM 2210 O O . GLU A 1 282 ? -4.078 29.047 6.801 1 97.69 282 GLU A O 1
ATOM 2215 N N . VAL A 1 283 ? -4.262 30.422 5.035 1 96.94 283 VAL A N 1
ATOM 2216 C CA . VAL A 1 283 ? -2.836 30.516 4.738 1 96.94 283 VAL A CA 1
ATOM 2217 C C . VAL A 1 283 ? -2.066 30.875 6.004 1 96.94 283 VAL A C 1
ATOM 2219 O O . VAL A 1 283 ? -1.041 30.266 6.312 1 96.94 283 VAL A O 1
ATOM 2222 N N . GLY A 1 284 ? -2.527 31.875 6.727 1 96.75 284 GLY A N 1
ATOM 2223 C CA . GLY A 1 284 ? -1.844 32.312 7.934 1 96.75 284 GLY A CA 1
ATOM 2224 C C . GLY A 1 284 ? -1.711 31.219 8.977 1 96.75 284 GLY A C 1
ATOM 2225 O O . GLY A 1 284 ? -0.66 31.078 9.602 1 96.75 284 GLY A O 1
ATOM 2226 N N . ASN A 1 285 ? -2.777 30.484 9.203 1 97.44 285 ASN A N 1
ATOM 2227 C CA . ASN A 1 285 ? -2.742 29.359 10.133 1 97.44 285 ASN A CA 1
ATOM 2228 C C . ASN A 1 285 ? -1.761 28.281 9.68 1 97.44 285 ASN A C 1
ATOM 2230 O O . ASN A 1 285 ? -0.899 27.859 10.453 1 97.44 285 ASN A O 1
ATOM 2234 N N . ALA A 1 286 ? -1.914 27.875 8.414 1 97.06 286 ALA A N 1
ATOM 2235 C CA . ALA A 1 286 ? -1.104 26.797 7.859 1 97.06 286 ALA A CA 1
ATOM 2236 C C . ALA A 1 286 ? 0.379 27.156 7.871 1 97.06 286 ALA A C 1
ATOM 2238 O O . ALA A 1 286 ? 1.229 26.312 8.172 1 97.06 286 ALA A O 1
ATOM 2239 N N . ASP A 1 287 ? 0.646 28.406 7.586 1 97.19 287 ASP A N 1
ATOM 2240 C CA . ASP A 1 287 ? 2.023 28.891 7.543 1 97.19 287 ASP A CA 1
ATOM 2241 C C . ASP A 1 287 ? 2.727 28.656 8.883 1 97.19 287 ASP A C 1
ATOM 2243 O O . ASP A 1 287 ? 3.885 28.234 8.914 1 97.19 287 ASP A O 1
ATOM 2247 N N . LYS A 1 288 ? 2.057 28.922 9.945 1 96.69 288 LYS A N 1
ATOM 2248 C CA . LYS A 1 288 ? 2.623 28.781 11.281 1 96.69 288 LYS A CA 1
ATOM 2249 C C . LYS A 1 288 ? 2.684 27.312 11.703 1 96.69 288 LYS A C 1
ATOM 2251 O O . LYS A 1 288 ? 3.605 26.906 12.406 1 96.69 288 LYS A O 1
ATOM 2256 N N . ILE A 1 289 ? 1.762 26.516 11.242 1 97.25 289 ILE A N 1
ATOM 2257 C CA . ILE A 1 289 ? 1.688 25.109 11.617 1 97.25 289 ILE A CA 1
ATOM 2258 C C . ILE A 1 289 ? 2.811 24.328 10.938 1 97.25 289 ILE A C 1
ATOM 2260 O O . ILE A 1 289 ? 3.344 23.375 11.5 1 97.25 289 ILE A O 1
ATOM 2264 N N . PHE A 1 290 ? 3.264 24.797 9.711 1 96.12 290 PHE A N 1
ATOM 2265 C CA . PHE A 1 290 ? 4.395 24.188 9.023 1 96.12 290 PHE A CA 1
ATOM 2266 C C . PHE A 1 290 ? 5.613 24.125 9.938 1 96.12 290 PHE A C 1
ATOM 2268 O O . PHE A 1 290 ? 6.465 23.25 9.797 1 96.12 290 PHE A O 1
ATOM 2275 N N . GLU A 1 291 ? 5.66 24.969 10.945 1 96 291 GLU A N 1
ATOM 2276 C CA . GLU A 1 291 ? 6.832 25.094 11.805 1 96 291 GLU A CA 1
ATOM 2277 C C . GLU A 1 291 ? 6.863 23.984 12.852 1 96 291 GLU A C 1
ATOM 2279 O O . GLU A 1 291 ? 7.832 23.859 13.602 1 96 291 GLU A O 1
ATOM 2284 N N . SER A 1 292 ? 5.84 23.141 12.891 1 97.56 292 SER A N 1
ATOM 2285 C CA . SER A 1 292 ? 5.762 22.062 13.875 1 97.56 292 SER A CA 1
ATOM 2286 C C . SER A 1 292 ? 6.898 21.062 13.695 1 97.56 292 SER A C 1
ATOM 2288 O O . SER A 1 292 ? 7.195 20.281 14.602 1 97.56 292 SER A O 1
ATOM 2290 N N . THR A 1 293 ? 7.578 21.094 12.523 1 97.94 293 THR A N 1
ATOM 2291 C CA . THR A 1 293 ? 8.703 20.188 12.266 1 97.94 293 THR A CA 1
ATOM 2292 C C . THR A 1 293 ? 10.016 20.953 12.289 1 97.94 293 THR A C 1
ATOM 2294 O O . THR A 1 293 ? 11.07 20.406 11.953 1 97.94 293 THR A O 1
ATOM 2297 N N . SER A 1 294 ? 9.992 22.266 12.609 1 95 294 SER A N 1
ATOM 2298 C CA . SER A 1 294 ? 11.203 23.078 12.555 1 95 294 SER A CA 1
ATOM 2299 C C . SER A 1 294 ? 12.148 22.75 13.703 1 95 294 SER A C 1
ATOM 2301 O O . SER A 1 294 ? 11.695 22.391 14.797 1 95 294 SER A O 1
ATOM 2303 N N . LYS A 1 295 ? 13.43 22.922 13.43 1 91.88 295 LYS A N 1
ATOM 2304 C CA . LYS A 1 295 ? 14.438 22.719 14.461 1 91.88 295 LYS A CA 1
ATOM 2305 C C . LYS A 1 295 ? 14.211 23.641 15.648 1 91.88 295 LYS A C 1
ATOM 2307 O O . LYS A 1 295 ? 14.438 23.266 16.797 1 91.88 295 LYS A O 1
ATOM 2312 N N . GLU A 1 296 ? 13.773 24.781 15.367 1 90.19 296 GLU A N 1
ATOM 2313 C CA . GLU A 1 296 ? 13.508 25.75 16.422 1 90.19 296 GLU A CA 1
ATOM 2314 C C . GLU A 1 296 ? 12.461 25.219 17.406 1 90.19 296 GLU A C 1
ATOM 2316 O O . GLU A 1 296 ? 12.633 25.328 18.625 1 90.19 296 GLU A O 1
ATOM 2321 N N . GLN A 1 297 ? 11.406 24.641 16.906 1 92.75 297 GLN A N 1
ATOM 2322 C CA . GLN A 1 297 ? 10.352 24.094 17.75 1 92.75 297 GLN A CA 1
ATOM 2323 C C . GLN A 1 297 ? 10.828 22.844 18.484 1 92.75 297 GLN A C 1
ATOM 2325 O O . GLN A 1 297 ? 10.5 22.641 19.656 1 92.75 297 GLN A O 1
ATOM 2330 N N . LEU A 1 298 ? 11.625 22.078 17.812 1 91.62 298 LEU A N 1
ATOM 2331 C CA . LEU A 1 298 ? 12.055 20.797 18.359 1 91.62 298 LEU A CA 1
ATOM 2332 C C . LEU A 1 298 ? 13.078 21.016 19.484 1 91.62 298 LEU A C 1
ATOM 2334 O O . LEU A 1 298 ? 13.172 20.203 20.406 1 91.62 298 LEU A O 1
ATOM 2338 N N . THR A 1 299 ? 13.773 22.078 19.391 1 87.56 299 THR A N 1
ATOM 2339 C CA . THR A 1 299 ? 14.852 22.281 20.344 1 87.56 299 THR A CA 1
ATOM 2340 C C . THR A 1 299 ? 14.453 23.328 21.391 1 87.56 299 THR A C 1
ATOM 2342 O O . THR A 1 299 ? 15.266 23.719 22.234 1 87.56 299 THR A O 1
ATOM 2345 N N . ARG A 1 300 ? 13.227 23.719 21.297 1 82.88 300 ARG A N 1
ATOM 2346 C CA . ARG A 1 300 ? 12.742 24.703 22.25 1 82.88 300 ARG A CA 1
ATOM 2347 C C . ARG A 1 300 ? 12.812 24.156 23.672 1 82.88 300 ARG A C 1
ATOM 2349 O O . ARG A 1 300 ? 12.375 23.031 23.938 1 82.8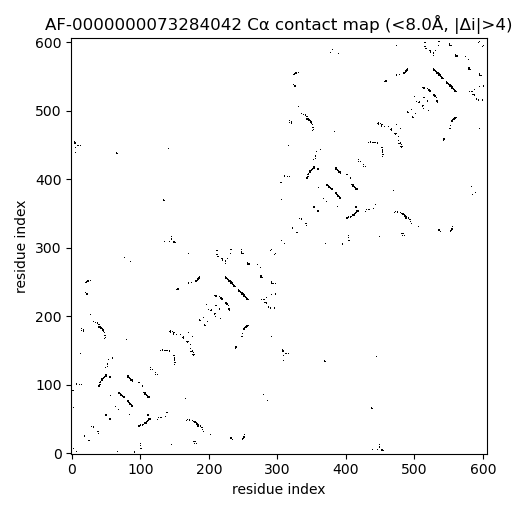8 300 ARG A O 1
ATOM 2356 N N . LYS A 1 301 ? 13.594 24.906 24.5 1 63.62 301 LYS A N 1
ATOM 2357 C CA . LYS A 1 301 ? 13.688 24.547 25.906 1 63.62 301 LYS A CA 1
ATOM 2358 C C . LYS A 1 301 ? 12.391 24.859 26.641 1 63.62 301 LYS A C 1
ATOM 2360 O O . LYS A 1 301 ? 11.672 25.797 26.281 1 63.62 301 LYS A O 1
ATOM 2365 N N . ALA A 1 302 ? 11.766 23.766 27.406 1 56.75 302 ALA A N 1
ATOM 2366 C CA . ALA A 1 302 ? 10.609 24.016 28.266 1 56.75 302 ALA A CA 1
ATOM 2367 C C . ALA A 1 302 ? 10.781 25.297 29.078 1 56.75 302 ALA A C 1
ATOM 2369 O O . ALA A 1 302 ? 11.812 25.5 29.703 1 56.75 302 ALA A O 1
ATOM 2370 N N . GLY A 1 303 ? 10.328 26.453 28.609 1 42.41 303 GLY A N 1
ATOM 2371 C CA . GLY A 1 303 ? 10.32 27.578 29.547 1 42.41 303 GLY A CA 1
ATOM 2372 C C . GLY A 1 303 ? 9.5 27.297 30.797 1 42.41 303 GLY A C 1
ATOM 2373 O O . GLY A 1 303 ? 8.633 26.422 30.797 1 42.41 303 GLY A O 1
ATOM 2374 N N . MET B 1 1 ? 24.656 0.964 -7.418 1 34.25 1 MET B N 1
ATOM 2375 C CA . MET B 1 1 ? 23.484 1.028 -6.547 1 34.25 1 MET B CA 1
ATOM 2376 C C . MET B 1 1 ? 22.297 0.284 -7.164 1 34.25 1 MET B C 1
ATOM 2378 O O . MET B 1 1 ? 22.141 0.281 -8.383 1 34.25 1 MET B O 1
ATOM 2382 N N . ASP B 1 2 ? 21.891 -0.799 -6.672 1 43.53 2 ASP B N 1
ATOM 2383 C CA . ASP B 1 2 ? 20.75 -1.562 -7.16 1 43.53 2 ASP B CA 1
ATOM 2384 C C . ASP B 1 2 ? 19.641 -0.633 -7.656 1 43.53 2 ASP B C 1
ATOM 2386 O O . ASP B 1 2 ? 19.078 0.133 -6.875 1 43.53 2 ASP B O 1
ATOM 2390 N N . PRO B 1 3 ? 19.656 -0.372 -8.898 1 44.84 3 PRO B N 1
ATOM 2391 C CA . PRO B 1 3 ? 18.656 0.572 -9.406 1 44.84 3 PRO B CA 1
ATOM 2392 C C . PRO B 1 3 ? 17.234 0.208 -8.992 1 44.84 3 PRO B C 1
ATOM 2394 O O . PRO B 1 3 ? 16.281 0.903 -9.352 1 44.84 3 PRO B O 1
ATOM 2397 N N . THR B 1 4 ? 17.156 -1.083 -8.5 1 51.91 4 THR B N 1
ATOM 2398 C CA . THR B 1 4 ? 15.758 -1.355 -8.211 1 51.91 4 THR B CA 1
ATOM 2399 C C . THR B 1 4 ? 15.227 -0.395 -7.148 1 51.91 4 THR B C 1
ATOM 2401 O O . THR B 1 4 ? 15.852 -0.214 -6.102 1 51.91 4 THR B O 1
ATOM 2404 N N . ILE B 1 5 ? 14.297 0.381 -7.609 1 62.28 5 ILE B N 1
ATOM 2405 C CA . ILE B 1 5 ? 13.68 1.424 -6.801 1 62.28 5 ILE B CA 1
ATOM 2406 C C . ILE B 1 5 ? 13.18 0.83 -5.484 1 62.28 5 ILE B C 1
ATOM 2408 O O . ILE B 1 5 ? 12.438 -0.156 -5.484 1 62.28 5 ILE B O 1
ATOM 2412 N N . PRO B 1 6 ? 13.75 1.247 -4.316 1 80.5 6 PRO B N 1
ATOM 2413 C CA . PRO B 1 6 ? 13.398 0.8 -2.967 1 80.5 6 PRO B CA 1
ATOM 2414 C C . PRO B 1 6 ? 11.906 0.54 -2.803 1 80.5 6 PRO B C 1
ATOM 2416 O O . PRO B 1 6 ? 11.516 -0.453 -2.184 1 80.5 6 PRO B O 1
ATOM 2419 N N . LEU B 1 7 ? 11.117 1.129 -3.617 1 90.94 7 LEU B N 1
ATOM 2420 C CA . LEU B 1 7 ? 9.68 0.977 -3.43 1 90.94 7 LEU B CA 1
ATOM 2421 C C . LEU B 1 7 ? 9.188 -0.348 -4.004 1 90.94 7 LEU B C 1
ATOM 2423 O O . LEU B 1 7 ? 8.359 -1.029 -3.395 1 90.94 7 LEU B O 1
ATOM 2427 N N . SER B 1 8 ? 9.727 -0.776 -5.16 1 92.06 8 SER B N 1
ATOM 2428 C CA . SER B 1 8 ? 9.281 -2.01 -5.801 1 92.06 8 SER B CA 1
ATOM 2429 C C . SER B 1 8 ? 9.531 -3.219 -4.906 1 92.06 8 SER B C 1
ATOM 2431 O O . SER B 1 8 ? 8.664 -4.086 -4.77 1 92.06 8 SER B O 1
ATOM 2433 N N . ARG B 1 9 ? 10.648 -3.266 -4.27 1 91.94 9 ARG B N 1
ATOM 2434 C CA . ARG B 1 9 ? 10.977 -4.375 -3.379 1 91.94 9 ARG B CA 1
ATOM 2435 C C . ARG B 1 9 ? 10.102 -4.355 -2.133 1 91.94 9 ARG B C 1
ATOM 2437 O O . ARG B 1 9 ? 9.695 -5.41 -1.641 1 91.94 9 ARG B O 1
ATOM 2444 N N . GLU B 1 10 ? 9.875 -3.186 -1.652 1 94.5 10 GLU B N 1
ATOM 2445 C CA . GLU B 1 10 ? 9.023 -3.066 -0.473 1 94.5 10 GLU B CA 1
ATOM 2446 C C . GLU B 1 10 ? 7.598 -3.527 -0.772 1 94.5 10 GLU B C 1
ATOM 2448 O O . GLU B 1 10 ? 6.922 -4.078 0.099 1 94.5 10 GLU B O 1
ATOM 2453 N N . VAL B 1 11 ? 7.188 -3.244 -1.959 1 96.94 11 VAL B N 1
ATOM 2454 C CA . VAL B 1 11 ? 5.848 -3.666 -2.359 1 96.94 11 VAL B CA 1
ATOM 2455 C C . VAL B 1 11 ? 5.789 -5.188 -2.447 1 96.94 11 VAL B C 1
ATOM 2457 O O . VAL B 1 11 ? 4.855 -5.812 -1.934 1 96.94 11 VAL B O 1
ATOM 2460 N N . LEU B 1 12 ? 6.852 -5.793 -3.041 1 97 12 LEU B N 1
ATOM 2461 C CA . LEU B 1 12 ? 6.91 -7.25 -3.096 1 97 12 LEU B CA 1
ATOM 2462 C C . LEU B 1 12 ? 6.93 -7.848 -1.691 1 97 12 LEU B C 1
ATOM 2464 O O . LEU B 1 12 ? 6.262 -8.852 -1.432 1 97 12 LEU B O 1
ATOM 2468 N N . ALA B 1 13 ? 7.664 -7.207 -0.827 1 97.19 13 ALA B N 1
ATOM 2469 C CA . ALA B 1 13 ? 7.754 -7.676 0.554 1 97.19 13 ALA B CA 1
ATOM 2470 C C . ALA B 1 13 ? 6.395 -7.602 1.244 1 97.19 13 ALA B C 1
ATOM 2472 O O . ALA B 1 13 ? 6.027 -8.5 2.006 1 97.19 13 ALA B O 1
ATOM 2473 N N . SER B 1 14 ? 5.668 -6.57 0.974 1 98.25 14 SER B N 1
ATOM 2474 C CA . SER B 1 14 ? 4.352 -6.422 1.584 1 98.25 14 SER B CA 1
ATOM 2475 C C . SER B 1 14 ? 3.365 -7.445 1.027 1 98.25 14 SER B C 1
ATOM 2477 O O . SER B 1 14 ? 2.568 -8.016 1.773 1 98.25 14 SER B O 1
ATOM 2479 N N . MET B 1 15 ? 3.422 -7.66 -0.28 1 98.75 15 MET B N 1
ATOM 2480 C CA . MET B 1 15 ? 2.592 -8.695 -0.887 1 98.75 15 MET B CA 1
ATOM 2481 C C . MET B 1 15 ? 2.879 -10.055 -0.267 1 98.75 15 MET B C 1
ATOM 2483 O O . MET B 1 15 ? 1.956 -10.812 0.047 1 98.75 15 MET B O 1
ATOM 2487 N N . GLU B 1 16 ? 4.16 -10.328 -0.067 1 98.62 16 GLU B N 1
ATOM 2488 C CA . GLU B 1 16 ? 4.559 -11.602 0.538 1 98.62 16 GLU B CA 1
ATOM 2489 C C . GLU B 1 16 ? 4.055 -11.711 1.974 1 98.62 16 GLU B C 1
ATOM 2491 O O . GLU B 1 16 ? 3.598 -12.773 2.398 1 98.62 16 GLU B O 1
ATOM 2496 N N . ALA B 1 17 ? 4.176 -10.625 2.709 1 98.44 17 ALA B N 1
ATOM 2497 C CA . ALA B 1 17 ? 3.746 -10.641 4.105 1 98.44 17 ALA B CA 1
ATOM 2498 C C . ALA B 1 17 ? 2.256 -10.953 4.215 1 98.44 17 ALA B C 1
ATOM 2500 O O . ALA B 1 17 ? 1.842 -11.75 5.066 1 98.44 17 ALA B O 1
ATOM 2501 N N . VAL B 1 18 ? 1.455 -10.312 3.404 1 98.31 18 VAL B N 1
ATOM 2502 C CA . VAL B 1 18 ? 0.023 -10.594 3.371 1 98.31 18 VAL B CA 1
ATOM 2503 C C . VAL B 1 18 ? -0.21 -12.062 3.029 1 98.31 18 VAL B C 1
ATOM 2505 O O . VAL B 1 18 ? -0.982 -12.75 3.705 1 98.31 18 VAL B O 1
ATOM 2508 N N . TYR B 1 19 ? 0.467 -12.547 2.041 1 98.75 19 TYR B N 1
ATOM 2509 C CA . TYR B 1 19 ? 0.389 -13.922 1.57 1 98.75 19 TYR B CA 1
ATOM 2510 C C . TYR B 1 19 ? 0.732 -14.898 2.689 1 98.75 19 TYR B C 1
ATOM 2512 O O . TYR B 1 19 ? -0.018 -15.844 2.947 1 98.75 19 TYR B O 1
ATOM 2520 N N . LEU B 1 20 ? 1.8 -14.617 3.381 1 98.62 20 LEU B N 1
ATOM 2521 C CA . LEU B 1 20 ? 2.27 -15.547 4.406 1 98.62 20 LEU B CA 1
ATOM 2522 C C . LEU B 1 20 ? 1.375 -15.492 5.637 1 98.62 20 LEU B C 1
ATOM 2524 O O . LEU B 1 20 ? 1.198 -16.5 6.324 1 98.62 20 LEU B O 1
ATOM 2528 N N . SER B 1 21 ? 0.783 -14.422 5.883 1 97.94 21 SER B N 1
ATOM 2529 C CA . SER B 1 21 ? -0.103 -14.305 7.039 1 97.94 21 SER B CA 1
ATOM 2530 C C . SER B 1 21 ? -1.38 -15.117 6.836 1 97.94 21 SER B C 1
ATOM 2532 O O . SER B 1 21 ? -2.008 -15.547 7.805 1 97.94 21 SER B O 1
ATOM 2534 N N . ARG B 1 22 ? -1.717 -15.391 5.617 1 97.44 22 ARG B N 1
ATOM 2535 C CA . ARG B 1 22 ? -2.98 -16.047 5.301 1 97.44 22 ARG B CA 1
ATOM 2536 C C . ARG B 1 22 ? -2.766 -17.531 4.98 1 97.44 22 ARG B C 1
ATOM 2538 O O . ARG B 1 22 ? -3.729 -18.281 4.797 1 97.44 22 ARG B O 1
ATOM 2545 N N . ASN B 1 23 ? -1.524 -17.906 4.832 1 98.44 23 ASN B N 1
ATOM 2546 C CA . ASN B 1 23 ? -1.22 -19.25 4.344 1 98.44 23 ASN B CA 1
ATOM 2547 C C . ASN B 1 23 ? -0.155 -19.922 5.195 1 98.44 23 ASN B C 1
ATOM 2549 O O . ASN B 1 23 ? 1.024 -19.922 4.84 1 98.44 23 ASN B O 1
ATOM 2553 N N . PRO B 1 24 ? -0.544 -20.594 6.277 1 98.19 24 PRO B N 1
ATOM 2554 C CA . PRO B 1 24 ? 0.41 -21.25 7.18 1 98.19 24 PRO B CA 1
ATOM 2555 C C . PRO B 1 24 ? 1.259 -22.297 6.48 1 98.19 24 PRO B C 1
ATOM 2557 O O . PRO B 1 24 ? 2.418 -22.516 6.848 1 98.19 24 PRO B O 1
ATOM 2560 N N . THR B 1 25 ? 0.706 -22.969 5.492 1 98.5 25 THR B N 1
ATOM 2561 C CA . THR B 1 25 ? 1.474 -23.984 4.766 1 98.5 25 THR B CA 1
ATOM 2562 C C . THR B 1 25 ? 2.658 -23.344 4.047 1 98.5 25 THR B C 1
ATOM 2564 O O . THR B 1 25 ? 3.787 -23.828 4.145 1 98.5 25 THR B O 1
ATOM 2567 N N . ALA B 1 26 ? 2.396 -22.266 3.354 1 98.56 26 ALA B N 1
ATOM 2568 C CA . ALA B 1 26 ? 3.482 -21.578 2.66 1 98.56 26 ALA B CA 1
ATOM 2569 C C . ALA B 1 26 ? 4.559 -21.125 3.641 1 98.56 26 ALA B C 1
ATOM 2571 O O . ALA B 1 26 ? 5.754 -21.297 3.389 1 98.56 26 ALA B O 1
ATOM 2572 N N . LYS B 1 27 ? 4.129 -20.547 4.738 1 98.25 27 LYS B N 1
ATOM 2573 C CA . LYS B 1 27 ? 5.066 -20.078 5.758 1 98.25 27 LYS B CA 1
ATOM 2574 C C . LYS B 1 27 ? 5.906 -21.234 6.301 1 98.25 27 LYS B C 1
ATOM 2576 O O . LYS B 1 27 ? 7.129 -21.125 6.402 1 98.25 27 LYS B O 1
ATOM 2581 N N . ALA B 1 28 ? 5.262 -22.312 6.617 1 98.25 28 ALA B N 1
ATOM 2582 C CA . ALA B 1 28 ? 5.941 -23.484 7.176 1 98.25 28 ALA B CA 1
ATOM 2583 C C . ALA B 1 28 ? 6.926 -24.078 6.172 1 98.25 28 ALA B C 1
ATOM 2585 O O . ALA B 1 28 ? 8.031 -24.484 6.543 1 98.25 28 ALA B O 1
ATOM 2586 N N . VAL B 1 29 ? 6.508 -24.156 4.961 1 98.12 29 VAL B N 1
ATOM 2587 C CA . VAL B 1 29 ? 7.352 -24.719 3.918 1 98.12 29 VAL B CA 1
ATOM 2588 C C . VAL B 1 29 ? 8.609 -23.875 3.744 1 98.12 29 VAL B C 1
ATOM 2590 O O . VAL B 1 29 ? 9.719 -24.406 3.643 1 98.12 29 VAL B O 1
ATOM 2593 N N . LEU B 1 30 ? 8.43 -22.562 3.693 1 97.06 30 LEU B N 1
ATOM 2594 C CA . LEU B 1 30 ? 9.578 -21.672 3.566 1 97.06 30 LEU B CA 1
ATOM 2595 C C . LEU B 1 30 ? 10.539 -21.844 4.734 1 97.06 30 LEU B C 1
ATOM 2597 O O . LEU B 1 30 ? 11.758 -21.891 4.543 1 97.06 30 LEU B O 1
ATOM 2601 N N . GLU B 1 31 ? 10.008 -22.016 5.883 1 95.69 31 GLU B N 1
ATOM 2602 C CA . GLU B 1 31 ? 10.836 -22.219 7.07 1 95.69 31 GLU B CA 1
ATOM 2603 C C . GLU B 1 31 ? 11.555 -23.562 7.012 1 95.69 31 GLU B C 1
ATOM 2605 O O . GLU B 1 31 ? 12.75 -23.641 7.297 1 95.69 31 GLU B O 1
ATOM 2610 N N . LEU B 1 32 ? 10.828 -24.547 6.648 1 95.56 32 LEU B N 1
ATOM 2611 C CA . LEU B 1 32 ? 11.375 -25.906 6.586 1 95.56 32 LEU B CA 1
ATOM 2612 C C . LEU B 1 32 ? 12.484 -26 5.551 1 95.56 32 LEU B C 1
ATOM 2614 O O . LEU B 1 32 ? 13.57 -26.516 5.84 1 95.56 32 LEU B O 1
ATOM 2618 N N . VAL B 1 33 ? 12.227 -25.5 4.387 1 95.88 33 VAL B N 1
ATOM 2619 C CA . VAL B 1 33 ? 13.211 -25.562 3.311 1 95.88 33 VAL B CA 1
ATOM 2620 C C . VAL B 1 33 ? 14.43 -24.734 3.676 1 95.88 33 VAL B C 1
ATOM 2622 O O . VAL B 1 33 ? 15.57 -25.141 3.453 1 95.88 33 VAL B O 1
ATOM 2625 N N . GLY B 1 34 ? 14.195 -23.578 4.262 1 93.19 34 GLY B N 1
ATOM 2626 C CA . GLY B 1 34 ? 15.281 -22.703 4.66 1 93.19 34 GLY B CA 1
ATOM 2627 C C . GLY B 1 34 ? 16.156 -23.297 5.754 1 93.19 34 GLY B C 1
ATOM 2628 O O . GLY B 1 34 ? 17.312 -22.906 5.922 1 93.19 34 GLY B O 1
ATOM 2629 N N . SER B 1 35 ? 15.633 -24.156 6.473 1 91.62 35 SER B N 1
ATOM 2630 C CA . SER B 1 35 ? 16.359 -24.719 7.613 1 91.62 35 SER B CA 1
ATOM 2631 C C . SER B 1 35 ? 17.328 -25.797 7.168 1 91.62 35 SER B C 1
ATOM 2633 O O . SER B 1 35 ? 18.219 -26.188 7.926 1 91.62 35 SER B O 1
ATOM 2635 N N . VAL B 1 36 ? 17.078 -26.156 5.949 1 90.5 36 VAL B N 1
ATOM 2636 C CA . VAL B 1 36 ? 17.969 -27.188 5.434 1 90.5 36 VAL B CA 1
ATOM 2637 C C . VAL B 1 36 ? 19.234 -26.547 4.855 1 90.5 36 VAL B C 1
ATOM 2639 O O . VAL B 1 36 ? 19.141 -25.719 3.943 1 90.5 36 VAL B O 1
ATOM 2642 N N . ALA B 1 37 ? 20.469 -26.875 5.406 1 76.75 37 ALA B N 1
ATOM 2643 C CA . ALA B 1 37 ? 21.797 -26.469 4.949 1 76.75 37 ALA B CA 1
ATOM 2644 C C . ALA B 1 37 ? 21.891 -24.953 4.855 1 76.75 37 ALA B C 1
ATOM 2646 O O . ALA B 1 37 ? 22.656 -24.422 4.039 1 76.75 37 ALA B O 1
ATOM 2647 N N . ASP B 1 38 ? 21.234 -24.234 5.555 1 72.75 38 ASP B N 1
ATOM 2648 C CA . ASP B 1 38 ? 21.219 -22.781 5.594 1 72.75 38 ASP B CA 1
ATOM 2649 C C . ASP B 1 38 ? 20.984 -22.188 4.199 1 72.75 38 ASP B C 1
ATOM 2651 O O . ASP B 1 38 ? 21.688 -21.266 3.787 1 72.75 38 ASP B O 1
ATOM 2655 N N . ASP B 1 39 ? 20.125 -22.719 3.486 1 71.88 39 ASP B N 1
ATOM 2656 C CA . ASP B 1 39 ? 19.844 -22.391 2.092 1 71.88 39 ASP B CA 1
ATOM 2657 C C . ASP B 1 39 ? 19.234 -21 1.966 1 71.88 39 ASP B C 1
ATOM 2659 O O . ASP B 1 39 ? 18.391 -20.609 2.771 1 71.88 39 ASP B O 1
ATOM 2663 N N . GLN B 1 40 ? 19.688 -20.297 1.011 1 85.81 40 GLN B N 1
ATOM 2664 C CA . GLN B 1 40 ? 19.062 -19.062 0.562 1 85.81 40 GLN B CA 1
ATOM 2665 C C . GLN B 1 40 ? 17.906 -19.344 -0.396 1 85.81 40 GLN B C 1
ATOM 2667 O O . GLN B 1 40 ? 18.109 -19.984 -1.431 1 85.81 40 GLN B O 1
ATOM 2672 N N . ILE B 1 41 ? 16.734 -19 0.015 1 94.19 41 ILE B N 1
ATOM 2673 C CA . ILE B 1 41 ? 15.578 -19.219 -0.838 1 94.19 41 ILE B CA 1
ATOM 2674 C C . ILE B 1 41 ? 15.469 -18.094 -1.857 1 94.19 41 ILE B C 1
ATOM 2676 O O . ILE B 1 41 ? 15.523 -16.906 -1.495 1 94.19 41 ILE B O 1
ATOM 2680 N N . CYS B 1 42 ? 15.398 -18.469 -3.084 1 94.69 42 CYS B N 1
ATOM 2681 C CA . CYS B 1 42 ? 15.102 -17.531 -4.16 1 94.69 42 CYS B CA 1
ATOM 2682 C C . CYS B 1 42 ? 13.727 -17.797 -4.758 1 94.69 42 CYS B C 1
ATOM 2684 O O . CYS B 1 42 ? 13.344 -18.953 -4.941 1 94.69 42 CYS B O 1
ATOM 2686 N N . TYR B 1 43 ? 13.07 -16.75 -5.059 1 97.19 43 TYR B N 1
ATOM 2687 C CA . TYR B 1 43 ? 11.766 -16.922 -5.695 1 97.19 43 TYR B CA 1
ATOM 2688 C C . TYR B 1 43 ? 11.906 -17.016 -7.211 1 97.19 43 TYR B C 1
ATOM 2690 O O . TYR B 1 43 ? 12.641 -16.219 -7.816 1 97.19 43 TYR B O 1
ATOM 2698 N N . ASP B 1 44 ? 11.188 -17.953 -7.715 1 97.94 44 ASP B N 1
ATOM 2699 C CA . ASP B 1 44 ? 11.109 -18.094 -9.164 1 97.94 44 ASP B CA 1
ATOM 2700 C C . ASP B 1 44 ? 10.117 -17.094 -9.758 1 97.94 44 ASP B C 1
ATOM 2702 O O . ASP B 1 44 ? 10.43 -16.406 -10.727 1 97.94 44 ASP B O 1
ATOM 2706 N N . HIS B 1 45 ? 8.906 -17.094 -9.234 1 98.56 45 HIS B N 1
ATOM 2707 C CA . HIS B 1 45 ? 7.902 -16.156 -9.734 1 98.56 45 HIS B CA 1
ATOM 2708 C C . HIS B 1 45 ? 6.809 -15.93 -8.695 1 98.56 45 HIS B C 1
ATOM 2710 O O . HIS B 1 45 ? 6.656 -16.719 -7.758 1 98.56 45 HIS B O 1
ATOM 2716 N N . PHE B 1 46 ? 6.113 -14.781 -8.797 1 98.81 46 PHE B N 1
ATOM 2717 C CA . PHE B 1 46 ? 4.848 -14.445 -8.148 1 98.81 46 PHE B CA 1
ATOM 2718 C C . PHE B 1 46 ? 3.695 -14.531 -9.141 1 98.81 46 PHE B C 1
ATOM 2720 O O . PHE B 1 46 ? 3.834 -14.125 -10.305 1 98.81 46 PHE B O 1
ATOM 2727 N N . ALA B 1 47 ? 2.525 -15.039 -8.68 1 98.94 47 ALA B N 1
ATOM 2728 C CA . ALA B 1 47 ? 1.395 -15.18 -9.594 1 98.94 47 ALA B CA 1
ATOM 2729 C C . ALA B 1 47 ? 0.146 -14.508 -9.023 1 98.94 47 ALA B C 1
ATOM 2731 O O . ALA B 1 47 ? -0.117 -14.594 -7.824 1 98.94 47 ALA B O 1
ATOM 2732 N N . PHE B 1 48 ? -0.642 -13.906 -9.93 1 98.94 48 PHE B N 1
ATOM 2733 C CA . PHE B 1 48 ? -1.866 -13.203 -9.562 1 98.94 48 PHE B CA 1
ATOM 2734 C C . PHE B 1 48 ? -3.018 -13.617 -10.477 1 98.94 48 PHE B C 1
ATOM 2736 O O . PHE B 1 48 ? -2.805 -13.938 -11.641 1 98.94 48 PHE B O 1
ATOM 2743 N N . ARG B 1 49 ? -4.223 -13.57 -9.914 1 98.94 49 ARG B N 1
ATOM 2744 C CA . ARG B 1 49 ? -5.457 -13.773 -10.664 1 98.94 49 ARG B CA 1
ATOM 2745 C C . ARG B 1 49 ? -6.254 -12.477 -10.766 1 98.94 49 ARG B C 1
ATOM 2747 O O . ARG B 1 49 ? -6.254 -11.664 -9.844 1 98.94 49 ARG B O 1
ATOM 2754 N N . THR B 1 50 ? -6.891 -12.281 -11.953 1 98.88 50 THR B N 1
ATOM 2755 C CA . THR B 1 50 ? -7.664 -11.062 -12.164 1 98.88 50 THR B CA 1
ATOM 2756 C C . THR B 1 50 ? -8.922 -11.352 -12.984 1 98.88 50 THR B C 1
ATOM 2758 O O . THR B 1 50 ? -9.102 -12.469 -13.477 1 98.88 50 THR B O 1
ATOM 2761 N N . PHE B 1 51 ? -9.867 -10.375 -13.039 1 98.69 51 PHE B N 1
ATOM 2762 C CA . PHE B 1 51 ? -11.047 -10.414 -13.891 1 98.69 51 PHE B CA 1
ATOM 2763 C C . PHE B 1 51 ? -10.836 -9.586 -15.148 1 98.69 51 PHE B C 1
ATOM 2765 O O . PHE B 1 51 ? -10.672 -8.367 -15.078 1 98.69 51 PHE B O 1
ATOM 2772 N N . GLY B 1 52 ? -10.812 -10.242 -16.281 1 98.38 52 GLY B N 1
ATOM 2773 C CA . GLY B 1 52 ? -10.672 -9.531 -17.547 1 98.38 52 GLY B CA 1
ATOM 2774 C C . GLY B 1 52 ? -11.906 -8.75 -17.938 1 98.38 52 GLY B C 1
ATOM 2775 O O . GLY B 1 52 ? -12.539 -9.031 -18.953 1 98.38 52 GLY B O 1
ATOM 2776 N N . VAL B 1 53 ? -12.227 -7.742 -17.125 1 97.62 53 VAL B N 1
ATOM 2777 C CA . VAL B 1 53 ? -13.398 -6.918 -17.391 1 97.62 53 VAL B CA 1
ATOM 2778 C C . VAL B 1 53 ? -13.227 -5.543 -16.75 1 97.62 53 VAL B C 1
ATOM 2780 O O . VAL B 1 53 ? -12.578 -5.418 -15.711 1 97.62 53 VAL B O 1
ATOM 2783 N N . ASN B 1 54 ? -13.711 -4.441 -17.375 1 94.75 54 ASN B N 1
ATOM 2784 C CA . ASN B 1 54 ? -13.82 -3.1 -16.812 1 94.75 54 ASN B CA 1
ATOM 2785 C C . ASN B 1 54 ? -12.461 -2.582 -16.344 1 94.75 54 ASN B C 1
ATOM 2787 O O . ASN B 1 54 ? -12.375 -1.894 -15.32 1 94.75 54 ASN B O 1
ATOM 2791 N N . GLY B 1 55 ? -11.391 -3.041 -16.984 1 96.31 55 GLY B N 1
ATOM 2792 C CA . GLY B 1 55 ? -10.07 -2.543 -16.641 1 96.31 55 GLY B CA 1
ATOM 2793 C C . GLY B 1 55 ? -9.438 -3.279 -15.477 1 96.31 55 GLY B C 1
ATOM 2794 O O . GLY B 1 55 ? -8.352 -2.914 -15.023 1 96.31 55 GLY B O 1
ATOM 2795 N N . TYR B 1 56 ? -10.039 -4.371 -14.953 1 97.75 56 TYR B N 1
ATOM 2796 C CA . TYR B 1 56 ? -9.578 -5.074 -13.758 1 97.75 56 TYR B CA 1
ATOM 2797 C C . TYR B 1 56 ? -8.711 -6.277 -14.133 1 97.75 56 TYR B C 1
ATOM 2799 O O . TYR B 1 56 ? -8.336 -7.066 -13.266 1 97.75 56 TYR B O 1
ATOM 2807 N N . GLY B 1 57 ? -8.383 -6.469 -15.359 1 98.38 57 GLY B N 1
ATOM 2808 C CA . GLY B 1 57 ? -7.648 -7.633 -15.828 1 98.38 57 GLY B CA 1
ATOM 2809 C C . GLY B 1 57 ? -6.148 -7.508 -15.648 1 98.38 57 GLY B C 1
ATOM 2810 O O . GLY B 1 57 ? -5.684 -6.891 -14.688 1 98.38 57 GLY B O 1
ATOM 2811 N N . ILE B 1 58 ? -5.387 -8.148 -16.5 1 98.81 58 ILE B N 1
ATOM 2812 C CA . ILE B 1 58 ? -3.934 -8.258 -16.422 1 98.81 58 ILE B CA 1
ATOM 2813 C C . ILE B 1 58 ? -3.316 -6.863 -16.328 1 98.81 58 ILE B C 1
ATOM 2815 O O . ILE B 1 58 ? -2.402 -6.633 -15.539 1 98.81 58 ILE B O 1
ATOM 2819 N N . ASP B 1 59 ? -3.871 -5.914 -17.016 1 97.88 59 ASP B N 1
ATOM 2820 C CA . ASP B 1 59 ? -3.283 -4.578 -17.094 1 97.88 59 ASP B CA 1
ATOM 2821 C C . ASP B 1 59 ? -3.316 -3.887 -15.734 1 97.88 59 ASP B C 1
ATOM 2823 O O . ASP B 1 59 ? -2.416 -3.111 -15.406 1 97.88 59 ASP B O 1
ATOM 2827 N N . SER B 1 60 ? -4.324 -4.152 -15.008 1 97.94 60 SER B N 1
ATOM 2828 C CA . SER B 1 60 ? -4.48 -3.514 -13.703 1 97.94 60 SER B CA 1
ATOM 2829 C C . SER B 1 60 ? -3.311 -3.842 -12.781 1 97.94 60 SER B C 1
ATOM 2831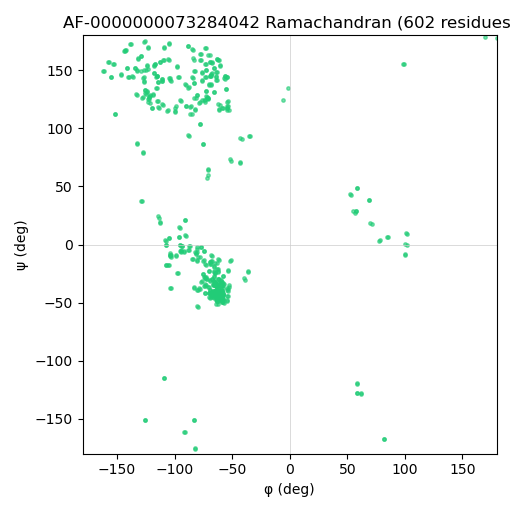 O O . SER B 1 60 ? -2.75 -2.951 -12.141 1 97.94 60 SER B O 1
ATOM 2833 N N . MET B 1 61 ? -2.9 -5.07 -12.742 1 98.44 61 MET B N 1
ATOM 2834 C CA . MET B 1 61 ? -1.784 -5.5 -11.898 1 98.44 61 MET B CA 1
ATOM 2835 C C . MET B 1 61 ? -0.451 -5.234 -12.594 1 98.44 61 MET B C 1
ATOM 2837 O O . MET B 1 61 ? 0.514 -4.82 -11.945 1 98.44 61 MET B O 1
ATOM 2841 N N . ALA B 1 62 ? -0.399 -5.406 -13.891 1 98.38 62 ALA B N 1
ATOM 2842 C CA . ALA B 1 62 ? 0.838 -5.34 -14.664 1 98.38 62 ALA B CA 1
ATOM 2843 C C . ALA B 1 62 ? 1.425 -3.932 -14.641 1 98.38 62 ALA B C 1
ATOM 2845 O O . ALA B 1 62 ? 2.645 -3.76 -14.695 1 98.38 62 ALA B O 1
ATOM 2846 N N . LYS B 1 63 ? 0.57 -2.969 -14.57 1 97 63 LYS B N 1
ATOM 2847 C CA . LYS B 1 63 ? 0.995 -1.575 -14.672 1 97 63 LYS B CA 1
ATOM 2848 C C . LYS B 1 63 ? 2.082 -1.259 -13.648 1 97 63 LYS B C 1
ATOM 2850 O O . LYS B 1 63 ? 3.07 -0.596 -13.969 1 97 63 LYS B O 1
ATOM 2855 N N . PHE B 1 64 ? 1.89 -1.709 -12.461 1 97.38 64 PHE B N 1
ATOM 2856 C CA . PHE B 1 64 ? 2.879 -1.461 -11.414 1 97.38 64 PHE B CA 1
ATOM 2857 C C . PHE B 1 64 ? 4.234 -2.033 -11.812 1 97.38 64 PHE B C 1
ATOM 2859 O O . PHE B 1 64 ? 5.254 -1.346 -11.719 1 97.38 64 PHE B O 1
ATOM 2866 N N . PHE B 1 65 ? 4.289 -3.238 -12.227 1 97.25 65 PHE B N 1
ATOM 2867 C CA . PHE B 1 65 ? 5.543 -3.908 -12.555 1 97.25 65 PHE B CA 1
ATOM 2868 C C . PHE B 1 65 ? 6.191 -3.273 -13.773 1 97.25 65 PHE B C 1
ATOM 2870 O O . PHE B 1 65 ? 7.414 -3.121 -13.828 1 97.25 65 PHE B O 1
ATOM 2877 N N . LEU B 1 66 ? 5.352 -2.926 -14.742 1 97.12 66 LEU B N 1
ATOM 2878 C CA . LEU B 1 66 ? 5.871 -2.242 -15.922 1 97.12 66 LEU B CA 1
ATOM 2879 C C . LEU B 1 66 ? 6.547 -0.93 -15.539 1 97.12 66 LEU B C 1
ATOM 2881 O O . LEU B 1 66 ? 7.605 -0.591 -16.078 1 97.12 66 LEU B O 1
ATOM 2885 N N . ASP B 1 67 ? 5.977 -0.231 -14.633 1 95.31 67 ASP B N 1
ATOM 2886 C CA . ASP B 1 67 ? 6.516 1.045 -14.172 1 95.31 67 ASP B CA 1
ATOM 2887 C C . ASP B 1 67 ? 7.891 0.859 -13.523 1 95.31 67 ASP B C 1
ATOM 2889 O O . ASP B 1 67 ? 8.664 1.812 -13.414 1 95.31 67 ASP B O 1
ATOM 2893 N N . PHE B 1 68 ? 8.148 -0.36 -13.109 1 93.69 68 PHE B N 1
ATOM 2894 C CA . PHE B 1 68 ? 9.422 -0.598 -12.438 1 93.69 68 PHE B CA 1
ATOM 2895 C C . PHE B 1 68 ? 10.305 -1.522 -13.266 1 93.69 68 PHE B C 1
ATOM 2897 O O . PHE B 1 68 ? 11.117 -2.271 -12.711 1 93.69 68 PHE B O 1
ATOM 2904 N N . GLY B 1 69 ? 10.094 -1.569 -14.539 1 93.25 69 GLY B N 1
ATOM 2905 C CA . GLY B 1 69 ? 11.078 -2.084 -15.477 1 93.25 69 GLY B CA 1
ATOM 2906 C C . GLY B 1 69 ? 10.797 -3.504 -15.922 1 93.25 69 GLY B C 1
ATOM 2907 O O . GLY B 1 69 ? 11.57 -4.086 -16.688 1 93.25 69 GLY B O 1
ATOM 2908 N N . TYR B 1 70 ? 9.742 -4.094 -15.438 1 95.81 70 TYR B N 1
ATOM 2909 C CA . TYR B 1 70 ? 9.375 -5.414 -15.945 1 95.81 70 TYR B CA 1
ATOM 2910 C C . TYR B 1 70 ? 8.969 -5.336 -17.406 1 95.81 70 TYR B C 1
ATOM 2912 O O . TYR B 1 70 ? 8.469 -4.305 -17.875 1 95.81 70 TYR B O 1
ATOM 2920 N N . THR B 1 71 ? 9.18 -6.445 -18.125 1 97.25 71 THR B N 1
ATOM 2921 C CA . THR B 1 71 ? 8.867 -6.5 -19.547 1 97.25 71 THR B CA 1
ATOM 2922 C C . THR B 1 71 ? 7.91 -7.648 -19.844 1 97.25 71 THR B C 1
ATOM 2924 O O . THR B 1 71 ? 8.125 -8.781 -19.406 1 97.25 71 THR B O 1
ATOM 2927 N N . PRO B 1 72 ? 6.875 -7.316 -20.594 1 97.94 72 PRO B N 1
ATOM 2928 C CA . PRO B 1 72 ? 5.953 -8.398 -20.953 1 97.94 72 PRO B CA 1
ATOM 2929 C C . PRO B 1 72 ? 6.578 -9.422 -21.906 1 97.94 72 PRO B C 1
ATOM 2931 O O . PRO B 1 72 ? 7.359 -9.055 -22.781 1 97.94 72 PRO B O 1
ATOM 2934 N N . ARG B 1 73 ? 6.164 -10.633 -21.75 1 97.69 73 ARG B N 1
ATOM 2935 C CA . ARG B 1 73 ? 6.625 -11.742 -22.578 1 97.69 73 ARG B CA 1
ATOM 2936 C C . ARG B 1 73 ? 5.449 -12.477 -23.203 1 97.69 73 ARG B C 1
ATOM 2938 O O . ARG B 1 73 ? 4.449 -11.859 -23.578 1 97.69 73 ARG B O 1
ATOM 2945 N N . GLU B 1 74 ? 5.562 -13.664 -23.453 1 96.44 74 GLU B N 1
ATOM 2946 C CA . GLU B 1 74 ? 4.59 -14.414 -24.25 1 96.44 74 GLU B CA 1
ATOM 2947 C C . GLU B 1 74 ? 3.273 -14.578 -23.5 1 96.44 74 GLU B C 1
ATOM 2949 O O . GLU B 1 74 ? 3.268 -14.75 -22.281 1 96.44 74 GLU B O 1
ATOM 2954 N N . GLU B 1 75 ? 2.266 -14.539 -24.266 1 98.12 75 GLU B N 1
ATOM 2955 C CA . GLU B 1 75 ? 0.93 -14.812 -23.734 1 98.12 75 GLU B CA 1
ATOM 2956 C C . GLU B 1 75 ? 0.647 -16.312 -23.703 1 98.12 75 GLU B C 1
ATOM 2958 O O . GLU B 1 75 ? 1.071 -17.047 -24.594 1 98.12 75 GLU B O 1
ATOM 2963 N N . LEU B 1 76 ? -0.073 -16.734 -22.672 1 98.44 76 LEU B N 1
ATOM 2964 C CA . LEU B 1 76 ? -0.611 -18.094 -22.562 1 98.44 76 LEU B CA 1
ATOM 2965 C C . LEU B 1 76 ? -2.137 -18.062 -22.578 1 98.44 76 LEU B C 1
ATOM 2967 O O . LEU B 1 76 ? -2.758 -17.172 -22 1 98.44 76 LEU B O 1
ATOM 2971 N N . ARG B 1 77 ? -2.689 -19.094 -23.188 1 98.44 77 ARG B N 1
ATOM 2972 C CA . ARG B 1 77 ? -4.141 -19.219 -23.25 1 98.44 77 ARG B CA 1
ATOM 2973 C C . ARG B 1 77 ? -4.605 -20.562 -22.734 1 98.44 77 ARG B C 1
ATOM 2975 O O . ARG B 1 77 ? -3.953 -21.594 -22.969 1 98.44 77 ARG B O 1
ATOM 2982 N N . PHE B 1 78 ? -5.68 -20.531 -22.016 1 98.25 78 PHE B N 1
ATOM 2983 C CA . PHE B 1 78 ? -6.301 -21.703 -21.422 1 98.25 78 PHE B CA 1
ATOM 2984 C C . PHE B 1 78 ? -7.777 -21.781 -21.797 1 98.25 78 PHE B C 1
ATOM 2986 O O . PHE B 1 78 ? -8.648 -21.562 -20.953 1 98.25 78 PHE B O 1
ATOM 2993 N N . PRO B 1 79 ? -8.086 -22.234 -22.969 1 97.44 79 PRO B N 1
ATOM 2994 C CA . PRO B 1 79 ? -9.453 -22.156 -23.484 1 97.44 79 PRO B CA 1
ATOM 2995 C C . PRO B 1 79 ? -10.461 -22.891 -22.609 1 97.44 79 PRO B C 1
ATOM 2997 O O . PRO B 1 79 ? -11.57 -22.406 -22.375 1 97.44 79 PRO B O 1
ATOM 3000 N N . ALA B 1 80 ? -10.109 -24.047 -22.094 1 96.38 80 ALA B N 1
ATOM 3001 C CA . ALA B 1 80 ? -11.047 -24.828 -21.297 1 96.38 80 ALA B CA 1
ATOM 3002 C C . ALA B 1 80 ? -11.445 -24.094 -20.031 1 96.38 80 ALA B C 1
ATOM 3004 O O . ALA B 1 80 ? -12.602 -24.141 -19.609 1 96.38 80 ALA B O 1
ATOM 3005 N N . LYS B 1 81 ? -10.555 -23.375 -19.469 1 97.56 81 LYS B N 1
ATOM 3006 C CA . LYS B 1 81 ? -10.812 -22.641 -18.234 1 97.56 81 LYS B CA 1
ATOM 3007 C C . LYS B 1 81 ? -11.227 -21.203 -18.516 1 97.56 81 LYS B C 1
ATOM 3009 O O . LYS B 1 81 ? -11.578 -20.469 -17.594 1 97.56 81 LYS B O 1
ATOM 3014 N N . LYS B 1 82 ? -11.18 -20.844 -19.797 1 98.5 82 LYS B N 1
ATOM 3015 C CA . LYS B 1 82 ? -11.508 -19.484 -20.234 1 98.5 82 LYS B CA 1
ATOM 3016 C C . LYS B 1 82 ? -10.602 -18.453 -19.547 1 98.5 82 LYS B C 1
ATOM 3018 O O . LYS B 1 82 ? -11.078 -17.469 -19 1 98.5 82 LYS B O 1
ATOM 3023 N N . LEU B 1 83 ? -9.281 -18.75 -19.594 1 98.81 83 LEU B N 1
ATOM 3024 C CA . LEU B 1 83 ? -8.273 -17.875 -19.031 1 98.81 83 LEU B CA 1
ATOM 3025 C C . LEU B 1 83 ? -7.234 -17.484 -20.078 1 98.81 83 LEU B C 1
ATOM 3027 O O . LEU B 1 83 ? -7.02 -18.203 -21.047 1 98.81 83 LEU B O 1
ATOM 3031 N N . ARG B 1 84 ? -6.645 -16.406 -19.906 1 98.62 84 ARG B N 1
ATOM 3032 C CA . ARG B 1 84 ? -5.375 -16.062 -20.531 1 98.62 84 ARG B CA 1
ATOM 3033 C C . ARG B 1 84 ? -4.395 -15.5 -19.5 1 98.62 84 ARG B C 1
ATOM 3035 O O . ARG B 1 84 ? -4.801 -15.102 -18.406 1 98.62 84 ARG B O 1
ATOM 3042 N N . ALA B 1 85 ? -3.119 -15.531 -19.828 1 98.81 85 ALA B N 1
ATOM 3043 C CA . ALA B 1 85 ? -2.107 -15.039 -18.891 1 98.81 85 ALA B CA 1
ATOM 3044 C C . ALA B 1 85 ? -0.941 -14.398 -19.641 1 98.81 85 ALA B C 1
ATOM 3046 O O . ALA B 1 85 ? -0.667 -14.75 -20.781 1 98.81 85 ALA B O 1
ATOM 3047 N N . LEU B 1 86 ? -0.373 -13.406 -19.078 1 98.75 86 LEU B N 1
ATOM 3048 C CA . LEU B 1 86 ? 0.929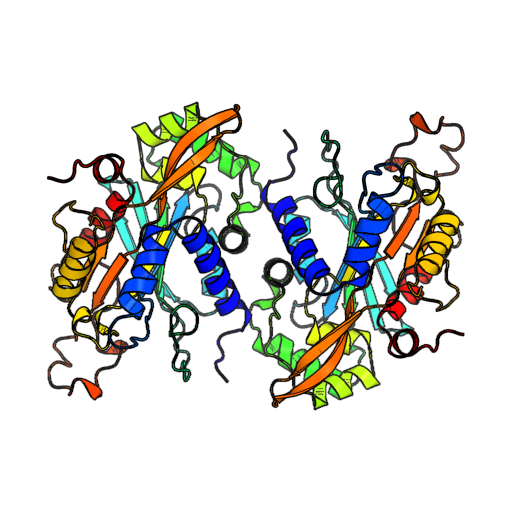 -12.867 -19.469 1 98.75 86 LEU B CA 1
ATOM 3049 C C . LEU B 1 86 ? 1.946 -13.055 -18.344 1 98.75 86 LEU B C 1
ATOM 3051 O O . LEU B 1 86 ? 1.583 -13.07 -17.156 1 98.75 86 LEU B O 1
ATOM 3055 N N . TRP B 1 87 ? 3.17 -13.305 -18.734 1 98.62 87 TRP B N 1
ATOM 3056 C CA . TRP B 1 87 ? 4.219 -13.227 -17.719 1 98.62 87 TRP B CA 1
ATOM 3057 C C . TRP B 1 87 ? 5.223 -12.133 -18.047 1 98.62 87 TRP B C 1
ATOM 3059 O O . TRP B 1 87 ? 5.25 -11.625 -19.172 1 98.62 87 TRP B O 1
ATOM 3069 N N . PHE B 1 88 ? 5.914 -11.586 -17.047 1 98.5 88 PHE B N 1
ATOM 3070 C CA . PHE B 1 88 ? 6.793 -10.422 -17.109 1 98.5 88 PHE B CA 1
ATOM 3071 C C . PHE B 1 88 ? 8.164 -10.742 -16.531 1 98.5 88 PHE B C 1
ATOM 3073 O O . PHE B 1 88 ? 8.258 -11.25 -15.406 1 98.5 88 PHE B O 1
ATOM 3080 N N . SER B 1 89 ? 9.172 -10.453 -17.328 1 97.06 89 SER B N 1
ATOM 3081 C CA . SER B 1 89 ? 10.539 -10.656 -16.859 1 97.06 89 SER B CA 1
ATOM 3082 C C . SER B 1 89 ? 11.016 -9.469 -16.031 1 97.06 89 SER B C 1
ATOM 3084 O O . SER B 1 89 ? 10.695 -8.32 -16.344 1 97.06 89 SER B O 1
ATOM 3086 N N . PRO B 1 90 ? 11.734 -9.789 -14.922 1 94.25 90 PRO B N 1
ATOM 3087 C CA . PRO B 1 90 ? 12.273 -8.688 -14.125 1 94.25 90 PRO B CA 1
ATOM 3088 C C . PRO B 1 90 ? 13.391 -7.922 -14.836 1 94.25 90 PRO B C 1
ATOM 3090 O O . PRO B 1 90 ? 13.992 -8.445 -15.773 1 94.25 90 PRO B O 1
ATOM 3093 N N . PRO B 1 91 ? 13.57 -6.672 -14.391 1 90.25 91 PRO B N 1
ATOM 3094 C CA . PRO B 1 91 ? 14.711 -5.941 -14.961 1 90.25 91 PRO B CA 1
ATOM 3095 C C . PRO B 1 91 ? 16.047 -6.566 -14.602 1 90.25 91 PRO B C 1
ATOM 3097 O O . PRO B 1 91 ? 16.172 -7.211 -13.555 1 90.25 91 PRO B O 1
ATOM 3100 N N . SER B 1 92 ? 16.984 -6.492 -15.555 1 78.31 92 SER B N 1
ATOM 3101 C CA . SER B 1 92 ? 18.312 -7.051 -15.336 1 78.31 92 SER B CA 1
ATOM 3102 C C . SER B 1 92 ? 19.109 -6.215 -14.344 1 78.31 92 SER B C 1
ATOM 3104 O O . SER B 1 92 ? 19.656 -5.164 -14.703 1 78.31 92 SER B O 1
ATOM 3106 N N . VAL B 1 93 ? 18.609 -6.047 -13.242 1 63.47 93 VAL B N 1
ATOM 3107 C CA . VAL B 1 93 ? 19.391 -5.262 -12.289 1 63.47 93 VAL B CA 1
ATOM 3108 C C . VAL B 1 93 ? 20.391 -6.164 -11.578 1 63.47 93 VAL B C 1
ATOM 3110 O O . VAL B 1 93 ? 20.062 -7.273 -11.164 1 63.47 93 VAL B O 1
ATOM 3113 N N . PRO B 1 94 ? 21.719 -5.875 -11.914 1 52.91 94 PRO B N 1
ATOM 3114 C CA . PRO B 1 94 ? 22.703 -6.699 -11.195 1 52.91 94 PRO B CA 1
ATOM 3115 C C . PRO B 1 94 ? 22.359 -6.852 -9.711 1 52.91 94 PRO B C 1
ATOM 3117 O O . PRO B 1 94 ? 22.125 -5.859 -9.023 1 52.91 94 PRO B O 1
ATOM 3120 N N . THR B 1 95 ? 21.406 -7.531 -9.453 1 53.03 95 THR B N 1
ATOM 3121 C CA . THR B 1 95 ? 21.266 -7.68 -8.016 1 53.03 95 THR B CA 1
ATOM 3122 C C . THR B 1 95 ? 22.594 -8.141 -7.391 1 53.03 95 THR B C 1
ATOM 3124 O O . THR B 1 95 ? 23.094 -9.211 -7.723 1 53.03 95 THR B O 1
ATOM 3127 N N . SER B 1 96 ? 23.453 -7.199 -7.395 1 46.25 96 SER B N 1
ATOM 3128 C CA . SER B 1 96 ? 24.656 -7.547 -6.648 1 46.25 96 SER B CA 1
ATOM 3129 C C . SER B 1 96 ? 24.312 -8.344 -5.391 1 46.25 96 SER B C 1
ATOM 3131 O O . SER B 1 96 ? 25.203 -8.891 -4.738 1 46.25 96 SER B O 1
ATOM 3133 N N . ARG B 1 97 ? 23.188 -8.078 -4.867 1 50.16 97 ARG B N 1
ATOM 3134 C CA . ARG B 1 97 ? 23.125 -8.406 -3.447 1 50.16 97 ARG B CA 1
ATOM 3135 C C . ARG B 1 97 ? 22.703 -9.859 -3.236 1 50.16 97 ARG B C 1
ATOM 3137 O O . ARG B 1 97 ? 21.844 -10.367 -3.953 1 50.16 97 ARG B O 1
ATOM 3144 N N . GLY B 1 98 ? 23.375 -10.75 -3.113 1 63.56 98 GLY B N 1
ATOM 3145 C CA . GLY B 1 98 ? 23.109 -11.844 -2.191 1 63.56 98 GLY B CA 1
ATOM 3146 C C . GLY B 1 98 ? 21.844 -11.633 -1.383 1 63.56 98 GLY B C 1
ATOM 3147 O O . GLY B 1 98 ? 21.156 -10.617 -1.533 1 63.56 98 GLY B O 1
ATOM 3148 N N . GLY B 1 99 ? 20.906 -12.555 -1.174 1 78.62 99 GLY B N 1
ATOM 3149 C CA . GLY B 1 99 ? 19.75 -12.492 -0.288 1 78.62 99 GLY B CA 1
ATOM 3150 C C . GLY B 1 99 ? 18.781 -13.633 -0.503 1 78.62 99 GLY B C 1
ATOM 3151 O O . GLY B 1 99 ? 18.953 -14.445 -1.41 1 78.62 99 GLY B O 1
ATOM 3152 N N . SER B 1 100 ? 17.859 -13.445 0.357 1 88.75 100 SER B N 1
ATOM 3153 C CA . SER B 1 100 ? 16.844 -14.5 0.331 1 88.75 100 SER B CA 1
ATOM 3154 C C . SER B 1 100 ? 15.445 -13.93 0.232 1 88.75 100 SER B C 1
ATOM 3156 O O . SER B 1 100 ? 15.211 -12.766 0.585 1 88.75 100 SER B O 1
ATOM 3158 N N . GLY B 1 101 ? 14.648 -14.711 -0.395 1 91.69 101 GLY B N 1
ATOM 3159 C CA . GLY B 1 101 ? 13.258 -14.289 -0.482 1 91.69 101 GLY B CA 1
ATOM 3160 C C . GLY B 1 101 ? 13.078 -12.984 -1.233 1 91.69 101 GLY B C 1
ATOM 3161 O O . GLY B 1 101 ? 13.617 -12.812 -2.33 1 91.69 101 GLY B O 1
ATOM 3162 N N . VAL B 1 102 ? 12.414 -12.062 -0.694 1 91.31 102 VAL B N 1
ATOM 3163 C CA . VAL B 1 102 ? 12.086 -10.797 -1.348 1 91.31 102 VAL B CA 1
ATOM 3164 C C . VAL B 1 102 ? 13.32 -9.898 -1.402 1 91.31 102 VAL B C 1
ATOM 3166 O O . VAL B 1 102 ? 13.344 -8.914 -2.143 1 91.31 102 VAL B O 1
ATOM 3169 N N . ASN B 1 103 ? 14.312 -10.242 -0.664 1 89.31 103 ASN B N 1
ATOM 3170 C CA . ASN B 1 103 ? 15.57 -9.508 -0.707 1 89.31 103 ASN B CA 1
ATOM 3171 C C . ASN B 1 103 ? 16.547 -10.133 -1.693 1 89.31 103 ASN B C 1
ATOM 3173 O O . ASN B 1 103 ? 17.672 -9.656 -1.845 1 89.31 103 ASN B O 1
ATOM 3177 N N . GLY B 1 104 ? 16.125 -11.227 -2.32 1 90.56 104 GLY B N 1
ATOM 3178 C CA . GLY B 1 104 ? 16.922 -11.875 -3.352 1 90.56 104 GLY B CA 1
ATOM 3179 C C . GLY B 1 104 ? 16.609 -11.375 -4.75 1 90.56 104 GLY B C 1
ATOM 3180 O O . GLY B 1 104 ? 16.109 -10.266 -4.914 1 90.56 104 GLY B O 1
ATOM 3181 N N . PRO B 1 105 ? 17 -12.156 -5.742 1 91 105 PRO B N 1
ATOM 3182 C CA . PRO B 1 105 ? 16.672 -11.773 -7.117 1 91 105 PRO B CA 1
ATOM 3183 C C . PRO B 1 105 ? 15.172 -11.523 -7.316 1 91 105 PRO B C 1
ATOM 3185 O O . PRO B 1 105 ? 14.344 -12.211 -6.719 1 91 105 PRO B O 1
ATOM 3188 N N . LEU B 1 106 ? 14.875 -10.547 -8.148 1 93.31 106 LEU B N 1
ATOM 3189 C CA . LEU B 1 106 ? 13.477 -10.266 -8.445 1 93.31 106 LEU B CA 1
ATOM 3190 C C . LEU B 1 106 ? 12.836 -11.43 -9.188 1 93.31 106 LEU B C 1
ATOM 3192 O O . LEU B 1 106 ? 13.398 -11.945 -10.156 1 93.31 106 LEU B O 1
ATOM 3196 N N . PRO B 1 107 ? 11.727 -11.82 -8.734 1 96.12 107 PRO B N 1
ATOM 3197 C CA . PRO B 1 107 ? 11.039 -12.93 -9.398 1 96.12 107 PRO B CA 1
ATOM 3198 C C . PRO B 1 107 ? 10.344 -12.508 -10.688 1 96.12 107 PRO B C 1
ATOM 3200 O O . PRO B 1 107 ? 10.055 -11.328 -10.875 1 96.12 107 PRO B O 1
ATOM 3203 N N . ARG B 1 108 ? 10.094 -13.5 -11.562 1 97.62 108 ARG B N 1
ATOM 3204 C CA . ARG B 1 108 ? 9.133 -13.289 -12.633 1 97.62 108 ARG B CA 1
ATOM 3205 C C . ARG B 1 108 ? 7.742 -13.008 -12.07 1 97.62 108 ARG B C 1
ATOM 3207 O O . ARG B 1 108 ? 7.449 -13.344 -10.922 1 97.62 108 ARG B O 1
ATOM 3214 N N . VAL B 1 109 ? 6.938 -12.391 -12.906 1 98.69 109 VAL B N 1
ATOM 3215 C CA . VAL B 1 109 ? 5.555 -12.133 -12.523 1 98.69 109 VAL B CA 1
ATOM 3216 C C . VAL B 1 109 ? 4.605 -12.773 -13.531 1 98.69 109 VAL B C 1
ATOM 3218 O O . VAL B 1 109 ? 4.785 -12.625 -14.742 1 98.69 109 VAL B O 1
ATOM 3221 N N . PHE B 1 110 ? 3.68 -13.562 -13.023 1 98.88 110 PHE B N 1
ATOM 3222 C CA . PHE B 1 110 ? 2.646 -14.219 -13.812 1 98.88 110 PHE B CA 1
ATOM 3223 C C . PHE B 1 110 ? 1.267 -13.68 -13.453 1 98.88 110 PHE B C 1
ATOM 3225 O O . PHE B 1 110 ? 0.844 -13.758 -12.305 1 98.88 110 PHE B O 1
ATOM 3232 N N . VAL B 1 111 ? 0.568 -13.07 -14.422 1 98.94 111 VAL B N 1
ATOM 3233 C CA . VAL B 1 111 ? -0.767 -12.547 -14.164 1 98.94 111 VAL B CA 1
ATOM 3234 C C . VAL B 1 111 ? -1.768 -13.18 -15.133 1 98.94 111 VAL B C 1
ATOM 3236 O O . VAL B 1 111 ? -1.614 -13.078 -16.344 1 98.94 111 VAL B O 1
ATOM 3239 N N . SER B 1 112 ? -2.758 -13.812 -14.578 1 98.94 112 SER B N 1
ATOM 3240 C CA . SER B 1 112 ? -3.82 -14.398 -15.391 1 98.94 112 SER B CA 1
ATOM 3241 C C . SER B 1 112 ? -5.129 -13.641 -15.219 1 98.94 112 SER B C 1
ATOM 3243 O O . SER B 1 112 ? -5.293 -12.883 -14.258 1 98.94 112 SER B O 1
ATOM 3245 N N . GLU B 1 113 ? -6.016 -13.797 -16.203 1 98.94 113 GLU B N 1
ATOM 3246 C CA . GLU B 1 113 ? -7.34 -13.195 -16.094 1 98.94 113 GLU B CA 1
ATOM 3247 C C . GLU B 1 113 ? -8.422 -14.125 -16.641 1 98.94 113 GLU B C 1
ATOM 3249 O O . GLU B 1 113 ? -8.18 -14.867 -17.594 1 98.94 113 GLU B O 1
ATOM 3254 N N . LEU B 1 114 ? -9.508 -14.07 -16 1 98.94 114 LEU B N 1
ATOM 3255 C CA . LEU B 1 114 ? -10.703 -14.727 -16.531 1 98.94 114 LEU B CA 1
ATOM 3256 C C . LEU B 1 114 ? -11.25 -13.961 -17.734 1 98.94 114 LEU B C 1
ATOM 3258 O O . LEU B 1 114 ? -11.383 -12.734 -17.688 1 98.94 114 LEU B O 1
ATOM 3262 N N . LEU B 1 115 ? -11.445 -14.688 -18.812 1 98.88 115 LEU B N 1
ATOM 3263 C CA . LEU B 1 115 ? -12.172 -14.094 -19.922 1 98.88 115 LEU B CA 1
ATOM 3264 C C . LEU B 1 115 ? -13.664 -14.023 -19.625 1 98.88 115 LEU B C 1
ATOM 3266 O O . LEU B 1 115 ? -14.438 -14.867 -20.094 1 98.88 115 LEU B O 1
ATOM 3270 N N . VAL B 1 116 ? -14.086 -12.969 -18.984 1 98.81 116 VAL B N 1
ATOM 3271 C CA . VAL B 1 116 ? -15.398 -12.844 -18.344 1 98.81 116 VAL B CA 1
ATOM 3272 C C . VAL B 1 116 ? -16.5 -12.906 -19.406 1 98.81 116 VAL B C 1
ATOM 3274 O O . VAL B 1 116 ? -17.562 -13.461 -19.172 1 98.81 116 VAL B O 1
ATOM 3277 N N . ASP B 1 117 ? -16.25 -12.391 -20.578 1 98.38 117 ASP B N 1
ATOM 3278 C CA . ASP B 1 117 ? -17.25 -12.336 -21.641 1 98.38 117 ASP B CA 1
ATOM 3279 C C . ASP B 1 117 ? -17.578 -13.742 -22.156 1 98.38 117 ASP B C 1
ATOM 3281 O O . ASP B 1 117 ? -18.562 -13.93 -22.875 1 98.38 117 ASP B O 1
ATOM 3285 N N . GLN B 1 118 ? -16.766 -14.688 -21.812 1 98.62 118 GLN B N 1
ATOM 3286 C CA . GLN B 1 118 ? -16.984 -16.062 -22.266 1 98.62 118 GLN B CA 1
ATOM 3287 C C . GLN B 1 118 ? -17.75 -16.875 -21.219 1 98.62 118 GLN B C 1
ATOM 3289 O O . GLN B 1 118 ? -18.094 -18.031 -21.453 1 98.62 118 GLN B O 1
ATOM 3294 N N . MET B 1 119 ? -18.094 -16.281 -20.094 1 98.75 119 MET B N 1
ATOM 3295 C CA . MET B 1 119 ? -18.844 -16.953 -19.031 1 98.75 119 MET B CA 1
ATOM 3296 C C . MET B 1 119 ? -20.344 -16.812 -19.25 1 98.75 119 MET B C 1
ATOM 3298 O O . MET B 1 119 ? -20.781 -16.094 -20.156 1 98.75 119 MET B O 1
ATOM 3302 N N . SER B 1 120 ? -21.125 -17.531 -18.469 1 98.62 120 SER B N 1
ATOM 3303 C CA . SER B 1 120 ? -22.562 -17.375 -18.516 1 98.62 120 SER B CA 1
ATOM 3304 C C . SER B 1 120 ? -22.984 -15.945 -18.156 1 98.62 120 SER B C 1
ATOM 3306 O O . SER B 1 120 ? -22.25 -15.227 -17.484 1 98.62 120 SER B O 1
ATOM 3308 N N . PRO B 1 121 ? -24.125 -15.5 -18.625 1 98.5 121 PRO B N 1
ATOM 3309 C CA . PRO B 1 121 ? -24.594 -14.156 -18.297 1 98.5 121 PRO B CA 1
ATOM 3310 C C . PRO B 1 121 ? -24.656 -13.906 -16.781 1 98.5 121 PRO B C 1
ATOM 3312 O O . PRO B 1 121 ? -24.328 -12.812 -16.328 1 98.5 121 PRO B O 1
ATOM 3315 N N . GLN B 1 122 ? -25.078 -14.906 -16.062 1 98.12 122 GLN B N 1
ATOM 3316 C CA . GLN B 1 122 ? -25.172 -14.766 -14.609 1 98.12 122 GLN B CA 1
ATOM 3317 C C . GLN B 1 122 ? -23.797 -14.492 -13.992 1 98.12 122 GLN B C 1
ATOM 3319 O O . GLN B 1 122 ? -23.656 -13.617 -13.141 1 98.12 122 GLN B O 1
ATOM 3324 N N . THR B 1 123 ? -22.844 -15.258 -14.406 1 98.5 123 THR B N 1
ATOM 3325 C CA . THR B 1 123 ? -21.484 -15.07 -13.922 1 98.5 123 THR B CA 1
ATOM 3326 C C . THR B 1 123 ? -20.953 -13.695 -14.312 1 98.5 123 THR B C 1
ATOM 3328 O O . THR B 1 123 ? -20.344 -13.008 -13.5 1 98.5 123 THR B O 1
ATOM 3331 N N . GLN B 1 124 ? -21.234 -13.32 -15.539 1 98.62 124 GLN B N 1
ATOM 3332 C CA . GLN B 1 124 ? -20.812 -12 -16 1 98.62 124 GLN B CA 1
ATOM 3333 C C . GLN B 1 124 ? -21.406 -10.891 -15.148 1 98.62 124 GLN B C 1
ATOM 3335 O O . GLN B 1 124 ? -20.719 -9.969 -14.742 1 98.62 124 GLN B O 1
ATOM 3340 N N . ASP B 1 125 ? -22.672 -10.984 -14.875 1 98.44 125 ASP B N 1
ATOM 3341 C CA . ASP B 1 125 ? -23.391 -9.961 -14.117 1 98.44 125 ASP B CA 1
ATOM 3342 C C . ASP B 1 125 ? -22.797 -9.797 -12.719 1 98.44 125 ASP B C 1
ATOM 3344 O O . ASP B 1 125 ? -22.625 -8.672 -12.242 1 98.44 125 ASP B O 1
ATOM 3348 N N . ILE B 1 126 ? -22.516 -10.906 -12.062 1 98.31 126 ILE B N 1
ATOM 3349 C CA . ILE B 1 126 ? -21.969 -10.867 -10.711 1 98.31 126 ILE B CA 1
ATOM 3350 C C . ILE B 1 126 ? -20.609 -10.18 -10.727 1 98.31 126 ILE B C 1
ATOM 3352 O O . ILE B 1 126 ? -20.359 -9.273 -9.93 1 98.31 126 ILE B O 1
ATOM 3356 N N . ILE B 1 127 ? -19.734 -10.602 -11.656 1 98.31 127 ILE B N 1
ATOM 3357 C CA . ILE B 1 127 ? -18.375 -10.055 -11.719 1 98.31 127 ILE B CA 1
ATOM 3358 C C . ILE B 1 127 ? -18.438 -8.57 -12.055 1 98.31 127 ILE B C 1
ATOM 3360 O O . ILE B 1 127 ? -17.75 -7.758 -11.438 1 98.31 127 ILE B O 1
ATOM 3364 N N . LYS B 1 128 ? -19.297 -8.203 -13.023 1 97.56 128 LYS B N 1
ATOM 3365 C CA . LYS B 1 128 ? -19.438 -6.805 -13.422 1 97.56 128 LYS B CA 1
ATOM 3366 C C . LYS B 1 128 ? -20 -5.961 -12.281 1 97.56 128 LYS B C 1
ATOM 3368 O O . LYS B 1 128 ? -19.656 -4.789 -12.141 1 97.56 128 LYS B O 1
ATOM 3373 N N . LYS B 1 129 ? -20.859 -6.562 -11.5 1 96.56 129 LYS B N 1
ATOM 3374 C CA . LYS B 1 129 ? -21.391 -5.871 -10.336 1 96.56 129 LYS B CA 1
ATOM 3375 C C . LYS B 1 129 ? -20.281 -5.422 -9.398 1 96.56 129 LYS B C 1
ATOM 3377 O O . LYS B 1 129 ? -20.172 -4.238 -9.07 1 96.56 129 LYS B O 1
ATOM 3382 N N . TYR B 1 130 ? -19.375 -6.27 -9.039 1 95.5 130 TYR B N 1
ATOM 3383 C CA . TYR B 1 130 ? -18.359 -5.98 -8.031 1 95.5 130 TYR B CA 1
ATOM 3384 C C . TYR B 1 130 ? -17.234 -5.129 -8.625 1 95.5 130 TYR B C 1
ATOM 3386 O O . TYR B 1 130 ? -16.734 -4.211 -7.965 1 95.5 130 TYR B O 1
ATOM 3394 N N . THR B 1 131 ? -16.859 -5.363 -9.867 1 94.44 131 THR B N 1
ATOM 3395 C CA . THR B 1 131 ? -15.82 -4.559 -10.484 1 94.44 131 THR B CA 1
ATOM 3396 C C . THR B 1 131 ? -16.359 -3.18 -10.867 1 94.44 131 THR B C 1
ATOM 3398 O O . THR B 1 131 ? -15.586 -2.221 -10.969 1 94.44 131 THR B O 1
ATOM 3401 N N . GLY B 1 132 ? -17.656 -3.07 -11.086 1 89.81 132 GLY B N 1
ATOM 3402 C CA . GLY B 1 132 ? -18.297 -1.804 -11.414 1 89.81 132 GLY B CA 1
ATOM 3403 C C . GLY B 1 132 ? -18.406 -0.863 -10.234 1 89.81 132 GLY B C 1
ATOM 3404 O O . GLY B 1 132 ? -18.078 0.321 -10.336 1 89.81 132 GLY B O 1
ATOM 3405 N N . ILE B 1 133 ? -18.734 -1.354 -9.148 1 80.75 133 ILE B N 1
ATOM 3406 C CA . ILE B 1 133 ? -18.953 -0.549 -7.953 1 80.75 133 ILE B CA 1
ATOM 3407 C C . ILE B 1 133 ? -17.625 -0.067 -7.406 1 80.75 133 ILE B C 1
ATOM 3409 O O . ILE B 1 133 ? -17.562 0.922 -6.672 1 80.75 133 ILE B O 1
ATOM 3413 N N . SER B 1 134 ? -16.562 -0.648 -7.801 1 77.62 134 SER B N 1
ATOM 3414 C CA . SER B 1 134 ? -15.227 -0.371 -7.281 1 77.62 134 SER B CA 1
ATOM 3415 C C . SER B 1 134 ? -14.641 0.896 -7.898 1 77.62 134 SER B C 1
ATOM 3417 O O . SER B 1 134 ? -13.625 1.413 -7.426 1 77.62 134 SER B O 1
ATOM 3419 N N . GLY B 1 135 ? -15.281 1.396 -8.898 1 81.62 135 GLY B N 1
ATOM 3420 C CA . GLY B 1 135 ? -14.805 2.605 -9.547 1 81.62 135 GLY B CA 1
ATOM 3421 C C . GLY B 1 135 ? -13.391 2.473 -10.086 1 81.62 135 GLY B C 1
ATOM 3422 O O . GLY B 1 135 ? -13.094 1.537 -10.836 1 81.62 135 GLY B O 1
ATOM 3423 N N . SER B 1 136 ? -12.531 3.316 -9.562 1 90 136 SER B N 1
ATOM 3424 C CA . SER B 1 136 ? -11.164 3.35 -10.078 1 90 136 SER B CA 1
ATOM 3425 C C . SER B 1 136 ? -10.258 2.398 -9.305 1 90 136 SER B C 1
ATOM 3427 O O . SER B 1 136 ? -9.039 2.572 -9.289 1 90 136 SER B O 1
ATOM 3429 N N . GLY B 1 137 ? -10.867 1.408 -8.633 1 93.19 137 GLY B N 1
ATOM 3430 C CA . GLY B 1 137 ? -10.07 0.436 -7.902 1 93.19 137 GLY B CA 1
ATOM 3431 C C . GLY B 1 137 ? -9.078 -0.303 -8.789 1 93.19 137 GLY B C 1
ATOM 3432 O O . GLY B 1 137 ? -8.039 -0.756 -8.32 1 93.19 137 GLY B O 1
ATOM 3433 N N . ASN B 1 138 ? -9.391 -0.422 -10.086 1 95.38 138 ASN B N 1
ATOM 3434 C CA . ASN B 1 138 ? -8.539 -1.113 -11.055 1 95.38 138 ASN B CA 1
ATOM 3435 C C . ASN B 1 138 ? -7.18 -0.434 -11.195 1 95.38 138 ASN B C 1
ATOM 3437 O O . ASN B 1 138 ? -6.191 -1.079 -11.547 1 95.38 138 ASN B O 1
ATOM 3441 N N . LYS B 1 139 ? -7.109 0.857 -10.859 1 95.88 139 LYS B N 1
ATOM 3442 C CA . LYS B 1 139 ? -5.867 1.614 -10.977 1 95.88 139 LYS B CA 1
ATOM 3443 C C . LYS B 1 139 ? -4.953 1.362 -9.781 1 95.88 139 LYS B C 1
ATOM 3445 O O . LYS B 1 139 ? -3.795 1.786 -9.773 1 95.88 139 LYS B O 1
ATOM 3450 N N . HIS B 1 140 ? -5.48 0.664 -8.797 1 97.06 140 HIS B N 1
ATOM 3451 C CA . HIS B 1 140 ? -4.762 0.508 -7.535 1 97.06 140 HIS B CA 1
ATOM 3452 C C . HIS B 1 140 ? -4.668 -0.959 -7.133 1 97.06 140 HIS B C 1
ATOM 3454 O O . HIS B 1 140 ? -4.773 -1.291 -5.949 1 97.06 140 HIS B O 1
ATOM 3460 N N . ALA B 1 141 ? -4.48 -1.812 -8.125 1 97.56 141 ALA B N 1
ATOM 3461 C CA . ALA B 1 141 ? -4.398 -3.254 -7.91 1 97.56 141 ALA B CA 1
ATOM 3462 C C . ALA B 1 141 ? -3.197 -3.611 -7.035 1 97.56 141 ALA B C 1
ATOM 3464 O O . ALA B 1 141 ? -3.314 -4.414 -6.105 1 97.56 141 ALA B O 1
ATOM 3465 N N . ALA B 1 142 ? -2.025 -3.018 -7.301 1 97.88 142 ALA B N 1
ATOM 3466 C CA . ALA B 1 142 ? -0.82 -3.314 -6.531 1 97.88 142 ALA B CA 1
ATOM 3467 C C . ALA B 1 142 ? -0.979 -2.879 -5.078 1 97.88 142 ALA B C 1
ATOM 3469 O O . ALA B 1 142 ? -0.519 -3.566 -4.164 1 97.88 142 ALA B O 1
ATOM 3470 N N . LEU B 1 143 ? -1.618 -1.744 -4.941 1 97.69 143 LEU B N 1
ATOM 3471 C CA . LEU B 1 143 ? -1.901 -1.25 -3.6 1 97.69 143 LEU B CA 1
ATOM 3472 C C . LEU B 1 143 ? -2.826 -2.205 -2.854 1 97.69 143 LEU B C 1
ATOM 3474 O O . LEU B 1 143 ? -2.578 -2.535 -1.691 1 97.69 143 LEU B O 1
ATOM 3478 N N . ALA B 1 144 ? -3.871 -2.652 -3.48 1 97.56 144 ALA B N 1
ATOM 3479 C CA . ALA B 1 144 ? -4.797 -3.617 -2.895 1 97.56 144 ALA B CA 1
ATOM 3480 C C . ALA B 1 144 ? -4.078 -4.914 -2.527 1 97.56 144 ALA B C 1
ATOM 3482 O O . ALA B 1 144 ? -4.301 -5.469 -1.448 1 97.56 144 ALA B O 1
ATOM 3483 N N . SER B 1 145 ? -3.199 -5.344 -3.367 1 98.44 145 SER B N 1
ATOM 3484 C CA . SER B 1 145 ? -2.434 -6.562 -3.133 1 98.44 145 SER B CA 1
ATOM 3485 C C . SER B 1 145 ? -1.51 -6.414 -1.929 1 98.44 145 SER B C 1
ATOM 3487 O O . SER B 1 145 ? -1.462 -7.289 -1.063 1 98.44 145 SER B O 1
ATOM 3489 N N . ALA B 1 146 ? -0.83 -5.301 -1.885 1 98.38 146 ALA B N 1
ATOM 3490 C CA . ALA B 1 146 ? 0.143 -5.047 -0.826 1 98.38 146 ALA B CA 1
ATOM 3491 C C . ALA B 1 146 ? -0.542 -4.93 0.533 1 98.38 146 ALA B C 1
ATOM 3493 O O . ALA B 1 146 ? 0.043 -5.281 1.562 1 98.38 146 ALA B O 1
ATOM 3494 N N . LEU B 1 147 ? -1.795 -4.512 0.522 1 97.75 147 LEU B N 1
ATOM 3495 C CA . LEU B 1 147 ? -2.49 -4.281 1.784 1 97.75 147 LEU B CA 1
ATOM 3496 C C . LEU B 1 147 ? -3.379 -5.469 2.139 1 97.75 147 LEU B C 1
ATOM 3498 O O . LEU B 1 147 ? -3.914 -5.539 3.248 1 97.75 147 LEU B O 1
ATOM 3502 N N . GLY B 1 148 ? -3.539 -6.383 1.215 1 96.5 148 GLY B N 1
ATOM 3503 C CA . GLY B 1 148 ? -4.441 -7.5 1.448 1 96.5 148 GLY B CA 1
ATOM 3504 C C . GLY B 1 148 ? -5.902 -7.09 1.482 1 96.5 148 GLY B C 1
ATOM 3505 O O . GLY B 1 148 ? -6.68 -7.613 2.279 1 96.5 148 GLY B O 1
ATOM 3506 N N . SER B 1 149 ? -6.262 -6.145 0.586 1 95.69 149 SER B N 1
ATOM 3507 C CA . SER B 1 149 ? -7.617 -5.605 0.561 1 95.69 149 SER B CA 1
ATOM 3508 C C . SER B 1 149 ? -8.312 -5.91 -0.762 1 95.69 149 SER B C 1
ATOM 3510 O O . SER B 1 149 ? -7.66 -6 -1.805 1 95.69 149 SER B O 1
ATOM 3512 N N . LEU B 1 150 ? -9.625 -6.082 -0.672 1 95.81 150 LEU B N 1
ATOM 3513 C CA . LEU B 1 150 ? -10.414 -6.133 -1.897 1 95.81 150 LEU B CA 1
ATOM 3514 C C . LEU B 1 150 ? -10.602 -4.738 -2.48 1 95.81 150 LEU B C 1
ATOM 3516 O O . LEU B 1 150 ? -10.656 -3.752 -1.741 1 95.81 150 LEU B O 1
ATOM 3520 N N . THR B 1 151 ? -10.68 -4.645 -3.787 1 95.19 151 THR B N 1
ATOM 3521 C CA . THR B 1 151 ? -11 -3.381 -4.441 1 95.19 151 THR B CA 1
ATOM 3522 C C . THR B 1 151 ? -12.516 -3.17 -4.496 1 95.19 151 THR B C 1
ATOM 3524 O O . THR B 1 151 ? -12.984 -2.086 -4.848 1 95.19 151 THR B O 1
ATOM 3527 N N . TRP B 1 152 ? -13.281 -4.195 -4.211 1 93.88 152 TRP B N 1
ATOM 3528 C CA . TRP B 1 152 ? -14.734 -4.152 -4.168 1 93.88 152 TRP B CA 1
ATOM 3529 C C . TRP B 1 152 ? -15.258 -4.602 -2.809 1 93.88 152 TRP B C 1
ATOM 3531 O O . TRP B 1 152 ? -14.492 -5.102 -1.979 1 93.88 152 TRP B O 1
ATOM 3541 N N . GLU B 1 153 ? -16.531 -4.391 -2.594 1 92.19 153 GLU B N 1
ATOM 3542 C CA . GLU B 1 153 ? -17.141 -4.793 -1.334 1 92.19 153 GLU B CA 1
ATOM 3543 C C . GLU B 1 153 ? -17.172 -6.312 -1.194 1 92.19 153 GLU B C 1
ATOM 3545 O O . GLU B 1 153 ? -17.141 -7.035 -2.193 1 92.19 153 GLU B O 1
ATOM 3550 N N . LYS B 1 154 ? -17.234 -6.742 0.076 1 94.81 154 LYS B N 1
ATOM 3551 C CA . LYS B 1 154 ? -17.375 -8.172 0.308 1 94.81 154 LYS B CA 1
ATOM 3552 C C . LYS B 1 154 ? -18.594 -8.734 -0.434 1 94.81 154 LYS B C 1
ATOM 3554 O O . LYS B 1 154 ? -19.672 -8.148 -0.399 1 94.81 154 LYS B O 1
ATOM 3559 N N . PRO B 1 155 ? -18.422 -9.828 -1.086 1 96.94 155 PRO B N 1
ATOM 3560 C CA . PRO B 1 155 ? -19.516 -10.383 -1.883 1 96.94 155 PRO B CA 1
ATOM 3561 C C . PRO B 1 155 ? -20.562 -11.102 -1.03 1 96.94 155 PRO B C 1
ATOM 3563 O O . PRO B 1 155 ? -20.312 -11.383 0.146 1 96.94 155 PRO B O 1
ATOM 3566 N N . LEU B 1 156 ? -21.719 -11.32 -1.679 1 97.88 156 LEU B N 1
ATOM 3567 C CA . LEU B 1 156 ? -22.734 -12.195 -1.102 1 97.88 156 LEU B CA 1
ATOM 3568 C C . LEU B 1 156 ? -22.312 -13.656 -1.203 1 97.88 156 LEU B C 1
ATOM 3570 O O . LEU B 1 156 ? -21.719 -14.07 -2.207 1 97.88 156 LEU B O 1
ATOM 3574 N N . HIS B 1 157 ? -22.688 -14.375 -0.158 1 98.44 157 HIS B N 1
ATOM 3575 C CA . HIS B 1 157 ? -22.375 -15.797 -0.133 1 98.44 157 HIS B CA 1
ATOM 3576 C C . HIS B 1 157 ? -22.984 -16.516 -1.334 1 98.44 157 HIS B C 1
ATOM 3578 O O . HIS B 1 157 ? -22.312 -17.359 -1.956 1 98.44 157 HIS B O 1
ATOM 3584 N N . SER B 1 158 ? -24.172 -16.172 -1.703 1 98.38 158 SER B N 1
ATOM 3585 C CA . SER B 1 158 ? -24.859 -16.828 -2.811 1 98.38 158 SER B CA 1
ATOM 3586 C C . SER B 1 158 ? -24.156 -16.547 -4.137 1 98.38 158 SER B C 1
ATOM 3588 O O . SER B 1 158 ? -24.125 -17.422 -5.016 1 98.38 158 SER B O 1
ATOM 3590 N N . GLU B 1 159 ? -23.625 -15.43 -4.293 1 98.56 159 GLU B N 1
ATOM 3591 C CA . GLU B 1 159 ? -22.938 -15.062 -5.523 1 98.56 159 GLU B CA 1
ATOM 3592 C C . GLU B 1 159 ? -21.578 -15.766 -5.625 1 98.56 159 GLU B C 1
ATOM 3594 O O . GLU B 1 159 ? -21.156 -16.172 -6.711 1 98.56 159 GLU B O 1
ATOM 3599 N N . PHE B 1 160 ? -20.938 -15.914 -4.461 1 98.56 160 PHE B N 1
ATOM 3600 C CA . PHE B 1 160 ? -19.734 -16.719 -4.41 1 98.56 160 PHE B CA 1
ATOM 3601 C C . PHE B 1 160 ? -20.016 -18.156 -4.848 1 98.56 160 PHE B C 1
ATOM 3603 O O . PHE B 1 160 ? -19.281 -18.719 -5.672 1 98.56 160 PHE B O 1
ATOM 3610 N N . GLN B 1 161 ? -21.078 -18.703 -4.355 1 98.12 161 GLN B N 1
ATOM 3611 C CA . GLN B 1 161 ? -21.438 -20.078 -4.691 1 98.12 161 GLN B CA 1
ATOM 3612 C C . GLN B 1 161 ? -21.766 -20.203 -6.176 1 98.12 161 GLN B C 1
ATOM 3614 O O . GLN B 1 161 ? -21.406 -21.219 -6.801 1 98.12 161 GLN B O 1
ATOM 3619 N N . GLN B 1 162 ? -22.422 -19.234 -6.652 1 98.19 162 GLN B N 1
ATOM 3620 C CA . GLN B 1 162 ? -22.766 -19.25 -8.07 1 98.19 162 GLN B CA 1
ATOM 3621 C C . GLN B 1 162 ? -21.5 -19.25 -8.938 1 98.19 162 GLN B C 1
ATOM 3623 O O . GLN B 1 162 ? -21.422 -20.016 -9.906 1 98.19 162 GLN B O 1
ATOM 3628 N N . LEU B 1 163 ? -20.516 -18.422 -8.633 1 98.75 163 LEU B N 1
ATOM 3629 C CA . LEU B 1 163 ? -19.266 -18.406 -9.383 1 98.75 163 LEU B CA 1
ATOM 3630 C C . LEU B 1 163 ? -18.531 -19.734 -9.242 1 98.75 163 LEU B C 1
ATOM 3632 O O . LEU B 1 163 ? -17.969 -20.234 -10.219 1 98.75 163 LEU B O 1
ATOM 3636 N N . ALA B 1 164 ? -18.547 -20.281 -8.023 1 97.88 164 ALA B N 1
ATOM 3637 C CA . ALA B 1 164 ? -17.812 -21.531 -7.75 1 97.88 164 ALA B CA 1
ATOM 3638 C C . ALA B 1 164 ? -18.359 -22.672 -8.602 1 97.88 164 ALA B C 1
ATOM 3640 O O . ALA B 1 164 ? -17.609 -23.578 -8.977 1 97.88 164 ALA B O 1
ATOM 3641 N N . ARG B 1 165 ? -19.609 -22.625 -8.938 1 97.38 165 ARG B N 1
ATOM 3642 C CA . ARG B 1 165 ? -20.234 -23.688 -9.734 1 97.38 165 ARG B CA 1
ATOM 3643 C C . ARG B 1 165 ? -19.703 -23.672 -11.164 1 97.38 165 ARG B C 1
ATOM 3645 O O . ARG B 1 165 ? -19.562 -24.734 -11.781 1 97.38 165 ARG B O 1
ATOM 3652 N N . GLU B 1 166 ? -19.375 -22.516 -11.586 1 98.12 166 GLU B N 1
ATOM 3653 C CA . GLU B 1 166 ? -18.984 -22.406 -12.992 1 98.12 166 GLU B CA 1
ATOM 3654 C C . GLU B 1 166 ? -17.469 -22.297 -13.133 1 98.12 166 GLU B C 1
ATOM 3656 O O . GLU B 1 166 ? -16.891 -22.812 -14.094 1 98.12 166 GLU B O 1
ATOM 3661 N N . SER B 1 167 ? -16.844 -21.609 -12.242 1 98.19 167 SER B N 1
ATOM 3662 C CA . SER B 1 167 ? -15.414 -21.344 -12.305 1 98.19 167 SER B CA 1
ATOM 3663 C C . SER B 1 167 ? -14.82 -21.156 -10.914 1 98.19 167 SER B C 1
ATOM 3665 O O . SER B 1 167 ? -15.023 -20.125 -10.281 1 98.19 167 SER B O 1
ATOM 3667 N N . GLU B 1 168 ? -14.008 -22.062 -10.523 1 97.69 168 GLU B N 1
ATOM 3668 C CA . GLU B 1 168 ? -13.328 -21.922 -9.234 1 97.69 168 GLU B CA 1
ATOM 3669 C C . GLU B 1 168 ? -12.344 -20.766 -9.258 1 97.69 168 GLU B C 1
ATOM 3671 O O . GLU B 1 168 ? -12.125 -20.109 -8.234 1 97.69 168 GLU B O 1
ATOM 3676 N N . TYR B 1 169 ? -11.805 -20.5 -10.469 1 98.69 169 TYR B N 1
ATOM 3677 C CA . TYR B 1 169 ? -10.969 -19.312 -10.648 1 98.69 169 TYR B CA 1
ATOM 3678 C C . TYR B 1 169 ? -11.734 -18.047 -10.305 1 98.69 169 TYR B C 1
ATOM 3680 O O . TYR B 1 169 ? -11.234 -17.188 -9.57 1 98.69 169 TYR B O 1
ATOM 3688 N N . ALA B 1 170 ? -12.969 -17.953 -10.812 1 98.81 170 ALA B N 1
ATOM 3689 C CA . ALA B 1 170 ? -13.797 -16.781 -10.578 1 98.81 170 ALA B CA 1
ATOM 3690 C C . ALA B 1 170 ? -14.125 -16.625 -9.094 1 98.81 170 ALA B C 1
ATOM 3692 O O . ALA B 1 170 ? -14.031 -15.531 -8.539 1 98.81 170 ALA B O 1
ATOM 3693 N N . ALA B 1 171 ? -14.484 -17.719 -8.508 1 98.75 171 ALA B N 1
ATOM 3694 C CA . ALA B 1 171 ? -14.844 -17.703 -7.09 1 98.75 171 ALA B CA 1
ATOM 3695 C C . ALA B 1 171 ? -13.648 -17.281 -6.234 1 98.75 171 ALA B C 1
ATOM 3697 O O . ALA B 1 171 ? -13.789 -16.469 -5.32 1 98.75 171 ALA B O 1
ATOM 3698 N N . TRP B 1 172 ? -12.484 -17.844 -6.508 1 98.81 172 TRP B N 1
ATOM 3699 C CA . TRP B 1 172 ? -11.273 -17.5 -5.781 1 98.81 172 TRP B CA 1
ATOM 3700 C C . TRP B 1 172 ? -10.969 -16 -5.906 1 98.81 172 TRP B C 1
ATOM 3702 O O . TRP B 1 172 ? -10.688 -15.336 -4.91 1 98.81 172 TRP B O 1
ATOM 3712 N N . THR B 1 173 ? -11.062 -15.508 -7.133 1 98.81 173 THR B N 1
ATOM 3713 C CA . THR B 1 173 ? -10.734 -14.109 -7.395 1 98.81 173 THR B CA 1
ATOM 3714 C C . THR B 1 173 ? -11.711 -13.18 -6.684 1 98.81 173 THR B C 1
ATOM 3716 O O . THR B 1 173 ? -11.312 -12.125 -6.176 1 98.81 173 THR B O 1
ATOM 3719 N N . LEU B 1 174 ? -12.953 -13.602 -6.594 1 98.44 174 LEU B N 1
ATOM 3720 C CA . LEU B 1 174 ? -13.992 -12.789 -5.977 1 98.44 174 LEU B CA 1
ATOM 3721 C C . LEU B 1 174 ? -13.68 -12.531 -4.508 1 98.44 174 LEU B C 1
ATOM 3723 O O . LEU B 1 174 ? -13.867 -11.414 -4.016 1 98.44 174 LEU B O 1
ATOM 3727 N N . VAL B 1 175 ? -13.07 -13.484 -3.785 1 98.19 175 VAL B N 1
ATOM 3728 C CA . VAL B 1 175 ? -12.953 -13.359 -2.336 1 98.19 175 VAL B CA 1
ATOM 3729 C C . VAL B 1 175 ? -11.516 -13.008 -1.967 1 98.19 175 VAL B C 1
ATOM 3731 O O . VAL B 1 175 ? -11.25 -12.539 -0.854 1 98.19 175 VAL B O 1
ATOM 3734 N N . ASN B 1 176 ? -10.555 -13.219 -2.887 1 98.31 176 ASN B N 1
ATOM 3735 C CA . ASN B 1 176 ? -9.156 -12.938 -2.564 1 98.31 176 ASN B CA 1
ATOM 3736 C C . ASN B 1 176 ? -8.656 -11.695 -3.287 1 98.31 176 ASN B C 1
ATOM 3738 O O . ASN B 1 176 ? -7.629 -11.125 -2.91 1 98.31 176 ASN B O 1
ATOM 3742 N N . GLY B 1 177 ? -9.398 -11.289 -4.355 1 97.62 177 GLY B N 1
ATOM 3743 C CA . GLY B 1 177 ? -8.992 -10.117 -5.113 1 97.62 177 GLY B CA 1
ATOM 3744 C C . GLY B 1 177 ? -7.598 -10.234 -5.699 1 97.62 177 GLY B C 1
ATOM 3745 O O . GLY B 1 177 ? -7.281 -11.234 -6.359 1 97.62 177 GLY B O 1
ATOM 3746 N N . TYR B 1 178 ? -6.758 -9.25 -5.449 1 98.31 178 TYR B N 1
ATOM 3747 C CA . TYR B 1 178 ? -5.426 -9.172 -6.039 1 98.31 178 TYR B CA 1
ATOM 3748 C C . TYR B 1 178 ? -4.375 -9.75 -5.098 1 98.31 178 TYR B C 1
ATOM 3750 O O . TYR B 1 178 ? -3.182 -9.477 -5.254 1 98.31 178 TYR B O 1
ATOM 3758 N N . ALA B 1 179 ? -4.781 -10.477 -4.082 1 98.31 179 ALA B N 1
ATOM 3759 C CA . ALA B 1 179 ? -3.809 -11.148 -3.223 1 98.31 179 ALA B CA 1
ATOM 3760 C C . ALA B 1 179 ? -2.898 -12.062 -4.031 1 98.31 179 ALA B C 1
ATOM 3762 O O . ALA B 1 179 ? -3.322 -12.641 -5.039 1 98.31 179 ALA B O 1
ATOM 3763 N N . LEU B 1 180 ? -1.674 -12.125 -3.592 1 98.81 180 LEU B N 1
ATOM 3764 C CA . LEU B 1 180 ? -0.738 -13.07 -4.195 1 98.81 180 LEU B CA 1
ATOM 3765 C C . LEU B 1 180 ? -1.297 -14.492 -4.16 1 98.81 180 LEU B C 1
ATOM 3767 O O . LEU B 1 180 ? -1.607 -15.016 -3.09 1 98.81 180 LEU B O 1
ATOM 3771 N N . ASN B 1 181 ? -1.474 -15 -5.34 1 98.81 181 ASN B N 1
ATOM 3772 C CA . ASN B 1 181 ? -2.002 -16.359 -5.414 1 98.81 181 ASN B CA 1
ATOM 3773 C C . ASN B 1 181 ? -0.975 -17.391 -4.945 1 98.81 181 ASN B C 1
ATOM 3775 O O . ASN B 1 181 ? -1.316 -18.328 -4.23 1 98.81 181 ASN B O 1
ATOM 3779 N N . HIS B 1 182 ? 0.271 -17.188 -5.457 1 98.94 182 HIS B N 1
ATOM 3780 C CA . HIS B 1 182 ? 1.331 -18.031 -4.918 1 98.94 182 HIS B CA 1
ATOM 3781 C C . HIS B 1 182 ? 2.707 -17.438 -5.211 1 98.94 182 HIS B C 1
ATOM 3783 O O . HIS B 1 182 ? 2.879 -16.703 -6.184 1 98.94 182 HIS B O 1
ATOM 3789 N N . ALA B 1 183 ? 3.604 -17.703 -4.324 1 98.81 183 ALA B N 1
ATOM 3790 C CA . ALA B 1 183 ? 5.039 -17.578 -4.57 1 98.81 183 ALA B CA 1
ATOM 3791 C C . ALA B 1 183 ? 5.652 -18.938 -4.918 1 98.81 183 ALA B C 1
ATOM 3793 O O . ALA B 1 183 ? 5.141 -19.984 -4.508 1 98.81 183 ALA B O 1
ATOM 3794 N N . THR B 1 184 ? 6.703 -18.828 -5.645 1 98.88 184 THR B N 1
ATOM 3795 C CA . THR B 1 184 ? 7.336 -20.062 -6.102 1 98.88 184 THR B CA 1
ATOM 3796 C C . THR B 1 184 ? 8.812 -20.094 -5.711 1 98.88 184 THR B C 1
ATOM 3798 O O . THR B 1 184 ? 9.547 -19.141 -5.984 1 98.88 184 THR B O 1
ATOM 3801 N N . ILE B 1 185 ? 9.211 -21.172 -5.125 1 98.31 185 ILE B N 1
ATOM 3802 C CA . ILE B 1 185 ? 10.625 -21.375 -4.812 1 98.31 185 ILE B CA 1
ATOM 3803 C C . ILE B 1 185 ? 11.367 -21.859 -6.055 1 98.31 185 ILE B C 1
ATOM 3805 O O . ILE B 1 185 ? 10.914 -22.781 -6.734 1 98.31 185 ILE B O 1
ATOM 3809 N N . SER B 1 186 ? 12.43 -21.188 -6.359 1 97.06 186 SER B N 1
ATOM 3810 C CA . SER B 1 186 ? 13.352 -21.703 -7.375 1 97.06 186 SER B CA 1
ATOM 3811 C C . SER B 1 186 ? 14.234 -22.812 -6.816 1 97.06 186 SER B C 1
ATOM 3813 O O . SER B 1 186 ? 15.273 -22.531 -6.219 1 97.06 186 SER B O 1
ATOM 3815 N N . THR B 1 187 ? 13.914 -24.031 -7.16 1 97.31 187 THR B N 1
ATOM 3816 C CA . THR B 1 187 ? 14.562 -25.141 -6.473 1 97.31 187 THR B CA 1
ATOM 3817 C C . THR B 1 187 ? 16.016 -25.281 -6.922 1 97.31 187 THR B C 1
ATOM 3819 O O . THR B 1 187 ? 16.891 -25.625 -6.117 1 97.31 187 THR B O 1
ATOM 3822 N N . HIS B 1 188 ? 16.297 -25 -8.188 1 95.38 188 HIS B N 1
ATOM 3823 C CA . HIS B 1 188 ? 17.641 -25.188 -8.727 1 95.38 188 HIS B CA 1
ATOM 3824 C C . HIS B 1 188 ? 18.609 -24.188 -8.109 1 95.38 188 HIS B C 1
ATOM 3826 O O . HIS B 1 188 ? 19.828 -24.328 -8.273 1 95.38 188 HIS B O 1
ATOM 3832 N N . GLN B 1 189 ? 18.062 -23.219 -7.352 1 93.12 189 GLN B N 1
ATOM 3833 C CA . GLN B 1 189 ? 18.938 -22.234 -6.715 1 93.12 189 GLN B CA 1
ATOM 3834 C C . GLN B 1 189 ? 19.266 -22.641 -5.285 1 93.12 189 GLN B C 1
ATOM 3836 O O . GLN B 1 189 ? 20.062 -21.969 -4.613 1 93.12 189 GLN B O 1
ATOM 3841 N N . LEU B 1 190 ? 18.641 -23.688 -4.84 1 93.94 190 LEU B N 1
ATOM 3842 C CA . LEU B 1 190 ? 18.969 -24.188 -3.512 1 93.94 190 LEU B CA 1
ATOM 3843 C C . LEU B 1 190 ? 20.328 -24.875 -3.518 1 93.94 190 LEU B C 1
ATOM 3845 O O . LEU B 1 190 ? 20.766 -25.406 -4.551 1 93.94 190 LEU B O 1
ATOM 3849 N N . LYS B 1 191 ? 20.938 -24.906 -2.375 1 89.81 191 LYS B N 1
ATOM 3850 C CA . LYS B 1 191 ? 22.266 -25.484 -2.285 1 89.81 191 LYS B CA 1
ATOM 3851 C C . LYS B 1 191 ? 22.203 -26.938 -1.803 1 89.81 191 LYS B C 1
ATOM 3853 O O . LYS B 1 191 ? 23.094 -27.734 -2.105 1 89.81 191 LYS B O 1
ATOM 3858 N N . SER B 1 192 ? 21.172 -27.266 -1.108 1 92.5 192 SER B N 1
ATOM 3859 C CA . SER B 1 192 ? 21.047 -28.609 -0.534 1 92.5 192 SER B CA 1
ATOM 3860 C C . SER B 1 192 ? 20.516 -29.594 -1.562 1 92.5 192 SER B C 1
ATOM 3862 O O . SER B 1 192 ? 20.359 -29.266 -2.738 1 92.5 192 SER B O 1
ATOM 3864 N N . ARG B 1 193 ? 20.281 -30.859 -1.061 1 93.44 193 ARG B N 1
ATOM 3865 C CA . ARG B 1 193 ? 19.703 -31.922 -1.889 1 93.44 193 ARG B CA 1
ATOM 3866 C C . ARG B 1 193 ? 18.312 -31.547 -2.381 1 93.44 193 ARG B C 1
ATOM 3868 O O . ARG B 1 193 ? 17.797 -32.156 -3.307 1 93.44 193 ARG B O 1
ATOM 3875 N N . LEU B 1 194 ? 17.797 -30.531 -1.793 1 96.25 194 LEU B N 1
ATOM 3876 C CA . LEU B 1 194 ? 16.438 -30.109 -2.146 1 96.25 194 LEU B CA 1
ATOM 3877 C C . LEU B 1 194 ? 16.438 -29.359 -3.475 1 96.25 194 LEU B C 1
ATOM 3879 O O . LEU B 1 194 ? 15.367 -29.016 -3.994 1 96.25 194 LEU B O 1
ATOM 3883 N N . ARG B 1 195 ? 17.578 -29.188 -4.023 1 95.75 195 ARG B N 1
ATOM 3884 C CA . ARG B 1 195 ? 17.703 -28.562 -5.336 1 95.75 195 ARG B CA 1
ATOM 3885 C C . ARG B 1 195 ? 17 -29.406 -6.402 1 95.75 195 ARG B C 1
ATOM 3887 O O . ARG B 1 195 ? 16.547 -28.875 -7.414 1 95.75 195 ARG B O 1
ATOM 3894 N N . ASP B 1 196 ? 17.062 -30.703 -6.152 1 96.94 196 ASP B N 1
ATOM 3895 C CA . ASP B 1 196 ? 16.297 -31.609 -6.996 1 96.94 196 ASP B CA 1
ATOM 3896 C C . ASP B 1 196 ? 14.82 -31.609 -6.598 1 96.94 196 ASP B C 1
ATOM 3898 O O . ASP B 1 196 ? 14.477 -31.953 -5.465 1 96.94 196 ASP B O 1
ATOM 3902 N N . ILE B 1 197 ? 14 -31.281 -7.566 1 98.56 197 ILE B N 1
ATOM 3903 C CA . ILE B 1 197 ? 12.602 -31.047 -7.234 1 98.56 197 ILE B CA 1
ATOM 3904 C C . ILE B 1 197 ? 11.953 -32.344 -6.766 1 98.56 197 ILE B C 1
ATOM 3906 O O . ILE B 1 197 ? 11.047 -32.312 -5.934 1 98.56 197 ILE B O 1
ATOM 3910 N N . LYS B 1 198 ? 12.344 -33.5 -7.234 1 98.44 198 LYS B N 1
ATOM 3911 C CA . LYS B 1 198 ? 11.805 -34.75 -6.758 1 98.44 198 LYS B CA 1
ATOM 3912 C C . LYS B 1 198 ? 12.141 -35 -5.289 1 98.44 198 LYS B C 1
ATOM 3914 O O . LYS B 1 198 ? 11.297 -35.438 -4.512 1 98.44 198 LYS B O 1
ATOM 3919 N N . ASN B 1 199 ? 13.398 -34.688 -4.98 1 98.12 199 ASN B N 1
ATOM 3920 C CA . ASN B 1 199 ? 13.789 -34.75 -3.576 1 98.12 199 ASN B CA 1
ATOM 3921 C C . ASN B 1 199 ? 12.984 -33.781 -2.717 1 98.12 199 ASN B C 1
ATOM 3923 O O . ASN B 1 199 ? 12.602 -34.125 -1.593 1 98.12 199 ASN B O 1
ATOM 3927 N N . LEU B 1 200 ? 12.781 -32.594 -3.248 1 98.25 200 LEU B N 1
ATOM 3928 C CA . LEU B 1 200 ? 12.008 -31.594 -2.52 1 98.25 200 LEU B CA 1
ATOM 3929 C C . LEU B 1 200 ? 10.578 -32.062 -2.299 1 98.25 200 LEU B C 1
ATOM 3931 O O . LEU B 1 200 ? 10.039 -31.953 -1.196 1 98.25 200 LEU B O 1
ATOM 3935 N N . ASN B 1 201 ? 10 -32.625 -3.33 1 98.56 201 ASN B N 1
ATOM 3936 C CA . ASN B 1 201 ? 8.648 -33.125 -3.211 1 98.56 201 ASN B CA 1
ATOM 3937 C C . ASN B 1 201 ? 8.547 -34.219 -2.127 1 98.56 201 ASN B C 1
ATOM 3939 O O . ASN B 1 201 ? 7.625 -34.188 -1.312 1 98.56 201 ASN B O 1
ATOM 3943 N N . GLN B 1 202 ? 9.492 -35.094 -2.154 1 98.19 202 GLN B N 1
ATOM 3944 C CA . GLN B 1 202 ? 9.516 -36.156 -1.139 1 98.19 202 GLN B CA 1
ATOM 3945 C C . GLN B 1 202 ? 9.656 -35.562 0.26 1 98.19 202 GLN B C 1
ATOM 3947 O O . GLN B 1 202 ? 8.992 -36 1.199 1 98.19 202 GLN B O 1
ATOM 3952 N N . PHE B 1 203 ? 10.547 -34.625 0.354 1 97.69 203 PHE B N 1
ATOM 3953 C CA . PHE B 1 203 ? 10.789 -33.938 1.62 1 97.69 203 PHE B CA 1
ATOM 3954 C C . PHE B 1 203 ? 9.523 -33.25 2.125 1 97.69 203 PHE B C 1
ATOM 3956 O O . PHE B 1 203 ? 9.188 -33.344 3.307 1 97.69 203 PHE B O 1
ATOM 3963 N N . ILE B 1 204 ? 8.805 -32.562 1.256 1 98.06 204 ILE B N 1
ATOM 3964 C CA . ILE B 1 204 ? 7.57 -31.859 1.583 1 98.06 204 ILE B CA 1
ATOM 3965 C C . ILE B 1 204 ? 6.516 -32.844 2.061 1 98.06 204 ILE B C 1
ATOM 3967 O O . ILE B 1 204 ? 5.883 -32.625 3.098 1 98.06 204 ILE B O 1
ATOM 3971 N N . GLU B 1 205 ? 6.352 -33.938 1.388 1 97.75 205 GLU B N 1
ATOM 3972 C CA . GLU B 1 205 ? 5.355 -34.938 1.741 1 97.75 205 GLU B CA 1
ATOM 3973 C C . GLU B 1 205 ? 5.715 -35.625 3.051 1 97.75 205 GLU B C 1
ATOM 3975 O O . GLU B 1 205 ? 4.84 -35.906 3.875 1 97.75 205 GLU B O 1
ATOM 3980 N N . LYS B 1 206 ? 6.938 -35.906 3.205 1 97.56 206 LYS B N 1
ATOM 3981 C CA . LYS B 1 206 ? 7.395 -36.531 4.43 1 97.56 206 LYS B CA 1
ATOM 3982 C C . LYS B 1 206 ? 7.113 -35.688 5.652 1 97.56 206 LYS B C 1
ATOM 3984 O O . LYS B 1 206 ? 6.906 -36.188 6.754 1 97.56 206 LYS B O 1
ATOM 3989 N N . ASN B 1 207 ? 7.129 -34.406 5.414 1 97.31 207 ASN B N 1
ATOM 3990 C CA . ASN B 1 207 ? 6.887 -33.5 6.516 1 97.31 207 ASN B CA 1
ATOM 3991 C C . ASN B 1 207 ? 5.402 -33.156 6.652 1 97.31 207 ASN B C 1
ATOM 3993 O O . ASN B 1 207 ? 5.039 -32.188 7.328 1 97.31 207 ASN B O 1
ATOM 3997 N N . GLY B 1 208 ? 4.508 -33.812 5.918 1 96.75 208 GLY B N 1
ATOM 3998 C CA . GLY B 1 208 ? 3.082 -33.812 6.199 1 96.75 208 GLY B CA 1
ATOM 3999 C C . GLY B 1 208 ? 2.301 -32.875 5.305 1 96.75 208 GLY B C 1
ATOM 4000 O O . GLY B 1 208 ? 1.108 -32.625 5.52 1 96.75 208 GLY B O 1
ATOM 4001 N N . PHE B 1 209 ? 2.898 -32.344 4.312 1 97.69 209 PHE B N 1
ATOM 4002 C CA . PHE B 1 209 ? 2.189 -31.422 3.424 1 97.69 209 PHE B CA 1
ATOM 4003 C C . PHE B 1 209 ? 1.688 -32.156 2.184 1 97.69 209 PHE B C 1
ATOM 4005 O O . PHE B 1 209 ? 2.365 -33.031 1.662 1 97.69 209 PHE B O 1
ATOM 4012 N N . LYS B 1 210 ? 0.542 -31.781 1.709 1 97.25 210 LYS B N 1
ATOM 4013 C CA . LYS B 1 210 ? -0.053 -32.375 0.513 1 97.25 210 LYS B CA 1
ATOM 4014 C C . LYS B 1 210 ? 0.371 -31.609 -0.742 1 97.25 210 LYS B C 1
ATOM 4016 O O . LYS B 1 210 ? 0.421 -30.375 -0.743 1 97.25 210 LYS B O 1
ATOM 4021 N N . LEU B 1 211 ? 0.668 -32.375 -1.746 1 98.44 211 LEU B N 1
ATOM 4022 C CA . LEU B 1 211 ? 0.997 -31.781 -3.039 1 98.44 211 LEU B CA 1
ATOM 4023 C C . LEU B 1 211 ? -0.162 -31.938 -4.016 1 98.44 211 LEU B C 1
ATOM 4025 O O . LEU B 1 211 ? -0.91 -32.906 -3.951 1 98.44 211 LEU B O 1
ATOM 4029 N N . ASN B 1 212 ? -0.354 -30.891 -4.859 1 97.94 212 ASN B N 1
ATOM 4030 C CA . ASN B 1 212 ? -1.302 -30.969 -5.965 1 97.94 212 ASN B CA 1
ATOM 4031 C C . ASN B 1 212 ? -1.021 -32.188 -6.852 1 97.94 212 ASN B C 1
ATOM 4033 O O . ASN B 1 212 ? 0.065 -32.312 -7.418 1 97.94 212 ASN B O 1
ATOM 4037 N N . SER B 1 213 ? -2.002 -33.062 -7.039 1 96.81 213 SER B N 1
ATOM 4038 C CA . SER B 1 213 ? -1.796 -34.312 -7.754 1 96.81 213 SER B CA 1
ATOM 4039 C C . SER B 1 213 ? -2.451 -34.281 -9.133 1 96.81 213 SER B C 1
ATOM 4041 O O . SER B 1 213 ? -2.449 -35.281 -9.852 1 96.81 213 SER B O 1
ATOM 4043 N N . GLU B 1 214 ? -3.076 -33.156 -9.422 1 94.69 214 GLU B N 1
ATOM 4044 C CA . GLU B 1 214 ? -3.711 -33.062 -10.734 1 94.69 214 GLU B CA 1
ATOM 4045 C C . GLU B 1 214 ? -2.697 -33.25 -11.852 1 94.69 214 GLU B C 1
ATOM 4047 O O . GLU B 1 214 ? -1.744 -32.5 -11.984 1 94.69 214 GLU B O 1
ATOM 4052 N N . GLY B 1 215 ? -2.881 -34.312 -12.656 1 93.88 215 GLY B N 1
ATOM 4053 C CA . GLY B 1 215 ? -1.942 -34.625 -13.727 1 93.88 215 GLY B CA 1
ATOM 4054 C C . GLY B 1 215 ? -0.609 -35.156 -13.211 1 93.88 215 GLY B C 1
ATOM 4055 O O . GLY B 1 215 ? 0.402 -35.062 -13.914 1 93.88 215 GLY B O 1
ATOM 4056 N N . GLY B 1 216 ? -0.618 -35.594 -11.977 1 96 216 GLY B N 1
ATOM 4057 C CA . GLY B 1 216 ? 0.631 -35.969 -11.336 1 96 216 GLY B CA 1
ATOM 4058 C C . GLY B 1 216 ? 1.205 -34.875 -10.445 1 96 216 GLY B C 1
ATOM 4059 O O . GLY B 1 216 ? 0.939 -33.688 -10.648 1 96 216 GLY B O 1
ATOM 4060 N N . THR B 1 217 ? 1.97 -35.281 -9.523 1 97.69 217 THR B N 1
ATOM 4061 C CA . THR B 1 217 ? 2.539 -34.312 -8.578 1 97.69 217 THR B CA 1
ATOM 4062 C C . THR B 1 217 ? 3.557 -33.438 -9.273 1 97.69 217 THR B C 1
ATOM 4064 O O . THR B 1 217 ? 3.588 -32.219 -9.031 1 97.69 217 THR B O 1
ATOM 4067 N N . LEU B 1 218 ? 4.328 -34.062 -10.078 1 98.62 218 LEU B N 1
ATOM 4068 C CA . LEU B 1 218 ? 5.344 -33.344 -10.82 1 98.62 218 LEU B CA 1
ATOM 4069 C C . LEU B 1 218 ? 4.879 -33.062 -12.242 1 98.62 218 LEU B C 1
ATOM 4071 O O . LEU B 1 218 ? 4.578 -33.969 -13 1 98.62 218 LEU B O 1
ATOM 4075 N N . LYS B 1 219 ? 4.75 -31.75 -12.617 1 98.56 219 LYS B N 1
ATOM 4076 C CA . LYS B 1 219 ? 4.445 -31.328 -13.977 1 98.56 219 LYS B CA 1
ATOM 4077 C C . LYS B 1 219 ? 5.723 -31.016 -14.758 1 98.56 219 LYS B C 1
ATOM 4079 O O . LYS B 1 219 ? 6.531 -30.188 -14.328 1 98.56 219 LYS B O 1
ATOM 4084 N N . VAL B 1 220 ? 5.855 -31.688 -15.852 1 98.56 220 VAL B N 1
ATOM 4085 C CA . VAL B 1 220 ? 7.062 -31.516 -16.656 1 98.56 220 VAL B CA 1
ATOM 4086 C C . VAL B 1 220 ? 6.695 -30.984 -18.031 1 98.56 220 VAL B C 1
ATOM 4088 O O . VAL B 1 220 ? 5.797 -31.5 -18.688 1 98.56 220 VAL B O 1
ATOM 4091 N N . SER B 1 221 ? 7.375 -29.906 -18.438 1 98.12 221 SER B N 1
ATOM 4092 C CA . SER B 1 221 ? 7.137 -29.344 -19.766 1 98.12 221 SER B CA 1
ATOM 4093 C C . SER B 1 221 ? 7.512 -30.344 -20.844 1 98.12 221 SER B C 1
ATOM 4095 O O . SER B 1 221 ? 8.312 -31.25 -20.625 1 98.12 221 SER B O 1
ATOM 4097 N N . PRO B 1 222 ? 6.953 -30.125 -22.078 1 97.81 222 PRO B N 1
ATOM 4098 C CA . PRO B 1 222 ? 7.266 -31.047 -23.172 1 97.81 222 PRO B CA 1
ATOM 4099 C C . PRO B 1 222 ? 8.758 -31.125 -23.469 1 97.81 222 PRO B C 1
ATOM 4101 O O . PRO B 1 222 ? 9.258 -32.188 -23.828 1 97.81 222 PRO B O 1
ATOM 4104 N N . ASP B 1 223 ? 9.531 -30.094 -23.297 1 97.56 223 ASP B N 1
ATOM 4105 C CA . ASP B 1 223 ? 10.961 -30.094 -23.562 1 97.56 223 ASP B CA 1
ATOM 4106 C C . ASP B 1 223 ? 11.742 -30.688 -22.391 1 97.56 223 ASP B C 1
ATOM 4108 O O . ASP B 1 223 ? 12.961 -30.828 -22.469 1 97.56 223 ASP B O 1
ATOM 4112 N N . GLY B 1 224 ? 11.023 -30.969 -21.312 1 97.81 224 GLY B N 1
ATOM 4113 C CA . GLY B 1 224 ? 11.609 -31.625 -20.141 1 97.81 224 GLY B CA 1
ATOM 4114 C C . GLY B 1 224 ? 12.406 -30.656 -19.281 1 97.81 224 GLY B C 1
ATOM 4115 O O . GLY B 1 224 ? 12.93 -31.062 -18.234 1 97.81 224 GLY B O 1
ATOM 4116 N N . LEU B 1 225 ? 12.43 -29.391 -19.609 1 98.5 225 LEU B N 1
ATOM 4117 C CA . LEU B 1 225 ? 13.406 -28.5 -19 1 98.5 225 LEU B CA 1
ATOM 4118 C C . LEU B 1 225 ? 12.75 -27.609 -17.938 1 98.5 225 LEU B C 1
ATOM 4120 O O . LEU B 1 225 ? 13.445 -26.891 -17.219 1 98.5 225 LEU B O 1
ATOM 4124 N N . LEU B 1 226 ? 11.492 -27.609 -17.828 1 98.69 226 LEU B N 1
ATOM 4125 C CA . LEU B 1 226 ? 10.75 -26.938 -16.766 1 98.69 226 LEU B CA 1
ATOM 4126 C C . LEU B 1 226 ? 9.93 -27.953 -15.969 1 98.69 226 LEU B C 1
ATOM 4128 O O . LEU B 1 226 ? 9.055 -28.625 -16.516 1 98.69 226 LEU B O 1
ATOM 4132 N N . GLN B 1 227 ? 10.227 -28.078 -14.695 1 98.75 227 GLN B N 1
ATOM 4133 C CA . GLN B 1 227 ? 9.547 -28.984 -13.773 1 98.75 227 GLN B CA 1
ATOM 4134 C C . GLN B 1 227 ? 8.93 -28.219 -12.609 1 98.75 227 GLN B C 1
ATOM 4136 O O . GLN B 1 227 ? 9.578 -27.359 -12.008 1 98.75 227 GLN B O 1
ATOM 4141 N N . GLN B 1 228 ? 7.609 -28.484 -12.383 1 98.81 228 GLN B N 1
ATOM 4142 C CA . GLN B 1 228 ? 6.887 -27.703 -11.391 1 98.81 228 GLN B CA 1
ATOM 4143 C C . GLN B 1 228 ? 6.004 -28.594 -10.523 1 98.81 228 GLN B C 1
ATOM 4145 O O . GLN B 1 228 ? 5.5 -29.625 -10.984 1 98.81 228 GLN B O 1
ATOM 4150 N N . SER B 1 229 ? 5.883 -28.266 -9.281 1 98.81 229 SER B N 1
ATOM 4151 C CA . SER B 1 229 ? 4.945 -28.844 -8.328 1 98.81 229 SER B CA 1
ATOM 4152 C C . SER B 1 229 ? 4.422 -27.781 -7.359 1 98.81 229 SER B C 1
ATOM 4154 O O . SER B 1 229 ? 4.895 -26.641 -7.359 1 98.81 229 SER B O 1
ATOM 4156 N N . SER B 1 230 ? 3.393 -28.078 -6.645 1 98.81 230 SER B N 1
ATOM 4157 C CA . SER B 1 230 ? 2.834 -27.125 -5.684 1 98.81 230 SER B CA 1
ATOM 4158 C C . SER B 1 230 ? 2.125 -27.859 -4.543 1 98.81 230 SER B C 1
ATOM 4160 O O . SER B 1 230 ? 1.715 -29 -4.695 1 98.81 230 SER B O 1
ATOM 4162 N N . THR B 1 231 ? 2.049 -27.203 -3.445 1 98.75 231 THR B N 1
ATOM 4163 C CA . THR B 1 231 ? 1.153 -27.672 -2.395 1 98.75 231 THR B CA 1
ATOM 4164 C C . THR B 1 231 ? -0.303 -27.406 -2.771 1 98.75 231 THR B C 1
ATOM 4166 O O . THR B 1 231 ? -0.583 -26.734 -3.764 1 98.75 231 THR B O 1
ATOM 4169 N N . VAL B 1 232 ? -1.12 -28 -1.991 1 98.25 232 VAL B N 1
ATOM 4170 C CA . VAL B 1 232 ? -2.535 -27.656 -2.047 1 98.25 232 VAL B CA 1
ATOM 4171 C C . VAL B 1 232 ? -2.791 -26.391 -1.222 1 98.25 232 VAL B C 1
ATOM 4173 O O . VAL B 1 232 ? -2.143 -26.172 -0.196 1 98.25 232 VAL B O 1
ATOM 4176 N N . ALA B 1 233 ? -3.799 -25.578 -1.638 1 98.44 233 ALA B N 1
ATOM 4177 C CA . ALA B 1 233 ? -4.047 -24.281 -1.011 1 98.44 233 ALA B CA 1
ATOM 4178 C C . ALA B 1 233 ? -4.566 -24.453 0.414 1 98.44 233 ALA B C 1
ATOM 4180 O O . ALA B 1 233 ? -5.297 -25.406 0.706 1 98.44 233 ALA B O 1
ATOM 4181 N N . ASP B 1 234 ? -4.16 -23.516 1.271 1 97.81 234 ASP B N 1
ATOM 4182 C CA . ASP B 1 234 ? -4.844 -23.359 2.553 1 97.81 234 ASP B CA 1
ATOM 4183 C C . ASP B 1 234 ? -6.246 -22.797 2.361 1 97.81 234 ASP B C 1
ATOM 4185 O O . ASP B 1 234 ? -6.598 -22.344 1.27 1 97.81 234 ASP B O 1
ATOM 4189 N N . SER B 1 235 ? -7.023 -22.953 3.387 1 97.31 235 SER B N 1
ATOM 4190 C CA . SER B 1 235 ? -8.336 -22.312 3.42 1 97.31 235 SER B CA 1
ATOM 4191 C C . SER B 1 235 ? -8.445 -21.328 4.574 1 97.31 235 SER B C 1
ATOM 4193 O O . SER B 1 235 ? -7.723 -21.438 5.566 1 97.31 235 SER B O 1
ATOM 4195 N N . ILE B 1 236 ? -9.289 -20.391 4.387 1 96.25 236 ILE B N 1
ATOM 4196 C CA . ILE B 1 236 ? -9.539 -19.422 5.449 1 96.25 236 ILE B CA 1
ATOM 4197 C C . ILE B 1 236 ? -11.047 -19.203 5.605 1 96.25 236 ILE B C 1
ATOM 4199 O O . ILE B 1 236 ? -11.812 -19.438 4.668 1 96.25 236 ILE B O 1
ATOM 4203 N N . HIS B 1 237 ? -11.453 -18.844 6.812 1 96.88 237 HIS B N 1
ATOM 4204 C CA . HIS B 1 237 ? -12.844 -18.453 7.008 1 96.88 237 HIS B CA 1
ATOM 4205 C C . HIS B 1 237 ? -13.094 -17.047 6.461 1 96.88 237 HIS B C 1
ATOM 4207 O O . HIS B 1 237 ? -12.398 -16.094 6.828 1 96.88 237 HIS B O 1
ATOM 4213 N N . PHE B 1 238 ? -14.047 -16.938 5.59 1 97.25 238 PHE B N 1
ATOM 4214 C CA . PHE B 1 238 ? -14.422 -15.664 4.98 1 97.25 238 PHE B CA 1
ATOM 4215 C C . PHE B 1 238 ? -15.836 -15.266 5.379 1 97.25 238 PHE B C 1
ATOM 4217 O O . PHE B 1 238 ? -16.781 -16.047 5.199 1 97.25 238 PHE B O 1
ATOM 4224 N N . GLN B 1 239 ? -15.984 -14.07 5.965 1 97.56 239 GLN B N 1
ATOM 4225 C CA . GLN B 1 239 ? -17.297 -13.539 6.297 1 97.56 239 GLN B CA 1
ATOM 4226 C C . GLN B 1 239 ? -17.859 -12.711 5.148 1 97.56 239 GLN B C 1
ATOM 4228 O O . GLN B 1 239 ? -17.312 -11.664 4.801 1 97.56 239 GLN B O 1
ATOM 4233 N N . PHE B 1 240 ? -18.984 -13.148 4.648 1 97.69 240 PHE B N 1
ATOM 4234 C CA . PHE B 1 240 ? -19.625 -12.5 3.508 1 97.69 240 PHE B CA 1
ATOM 4235 C C . PHE B 1 240 ? -20.469 -11.328 3.963 1 97.69 240 PHE B C 1
ATOM 4237 O O . PHE B 1 240 ? -20.688 -11.133 5.16 1 97.69 240 PHE B O 1
ATOM 4244 N N . SER B 1 241 ? -20.875 -10.516 2.973 1 95.06 241 SER B N 1
ATOM 4245 C CA . SER B 1 241 ? -21.578 -9.273 3.297 1 95.06 241 SER B CA 1
ATOM 4246 C C . SER B 1 241 ? -22.922 -9.562 3.941 1 95.06 241 SER B C 1
ATOM 4248 O O . SER B 1 241 ? -23.469 -8.703 4.641 1 95.06 241 SER B O 1
ATOM 4250 N N . ASP B 1 242 ? -23.5 -10.719 3.732 1 96.38 242 ASP B N 1
ATOM 4251 C CA . ASP B 1 242 ? -24.797 -11.078 4.316 1 96.38 242 ASP B CA 1
ATOM 4252 C C . ASP B 1 242 ? -24.625 -11.688 5.703 1 96.38 242 ASP B C 1
ATOM 4254 O O . ASP B 1 242 ? -25.594 -12.156 6.309 1 96.38 242 ASP B O 1
ATOM 4258 N N . GLY B 1 243 ? -23.375 -11.82 6.145 1 96.44 243 GLY B N 1
ATOM 4259 C CA . GLY B 1 243 ? -23.078 -12.281 7.492 1 96.44 243 GLY B CA 1
ATOM 4260 C C . GLY B 1 243 ? -22.703 -13.742 7.555 1 96.44 243 GLY B C 1
ATOM 4261 O O . GLY B 1 243 ? -22.203 -14.219 8.578 1 96.44 243 GLY B O 1
ATOM 4262 N N . LEU B 1 244 ? -22.844 -14.453 6.484 1 97.62 244 LEU B N 1
ATOM 4263 C CA . LEU B 1 244 ? -22.469 -15.867 6.449 1 97.62 244 LEU B CA 1
ATOM 4264 C C . LEU B 1 244 ? -20.953 -16.031 6.359 1 97.62 244 LEU B C 1
ATOM 4266 O O . LEU B 1 244 ? -20.281 -15.227 5.723 1 97.62 244 LEU B O 1
ATOM 4270 N N . THR B 1 245 ? -20.484 -17 7.059 1 97.75 245 THR B N 1
ATOM 4271 C CA . THR B 1 245 ? -19.062 -17.328 7.012 1 97.75 245 THR B CA 1
ATOM 4272 C C . THR B 1 245 ? -18.844 -18.719 6.414 1 97.75 245 THR B C 1
ATOM 4274 O O . THR B 1 245 ? -19.578 -19.656 6.727 1 97.75 245 THR B O 1
ATOM 4277 N N . GLU B 1 246 ? -17.922 -18.844 5.539 1 96.94 246 GLU B N 1
ATOM 4278 C CA . GLU B 1 246 ? -17.547 -20.125 4.938 1 96.94 246 GLU B CA 1
ATOM 4279 C C . GLU B 1 246 ? -16.047 -20.234 4.754 1 96.94 246 GLU B C 1
ATOM 4281 O O . GLU B 1 246 ? -15.352 -19.219 4.625 1 96.94 246 GLU B O 1
ATOM 4286 N N . SER B 1 247 ? -15.594 -21.484 4.793 1 96.94 247 SER B N 1
ATOM 4287 C CA . SER B 1 247 ? -14.203 -21.75 4.438 1 96.94 247 SER B CA 1
ATOM 4288 C C . SER B 1 247 ? -13.984 -21.641 2.934 1 96.94 247 SER B C 1
ATOM 4290 O O . SER B 1 247 ? -14.688 -22.281 2.15 1 96.94 247 SER B O 1
ATOM 4292 N N . VAL B 1 248 ? -13.07 -20.781 2.525 1 97.94 248 VAL B N 1
ATOM 4293 C CA . VAL B 1 248 ? -12.789 -20.578 1.107 1 97.94 248 VAL B CA 1
ATOM 4294 C C . VAL B 1 248 ? -11.312 -20.828 0.832 1 97.94 248 VAL B C 1
ATOM 4296 O O . VAL B 1 248 ? -10.469 -20.641 1.716 1 97.94 248 VAL B O 1
ATOM 4299 N N . PRO B 1 249 ? -10.992 -21.266 -0.375 1 97.75 249 PRO B N 1
ATOM 4300 C CA . PRO B 1 249 ? -9.578 -21.453 -0.7 1 97.75 249 PRO B CA 1
ATOM 4301 C C . PRO B 1 249 ? -8.789 -20.141 -0.675 1 97.75 249 PRO B C 1
ATOM 4303 O O . PRO B 1 249 ? -9.312 -19.109 -1.086 1 97.75 249 PRO B O 1
ATOM 4306 N N . CYS B 1 250 ? -7.625 -20.219 -0.207 1 97.81 250 CYS B N 1
ATOM 4307 C CA . CYS B 1 250 ? -6.695 -19.094 -0.238 1 97.81 250 CYS B CA 1
ATOM 4308 C C . CYS B 1 250 ? -5.574 -19.344 -1.237 1 97.81 250 CYS B C 1
ATOM 4310 O O . CYS B 1 250 ? -5.828 -19.547 -2.426 1 97.81 250 CYS B O 1
ATOM 4312 N N . SER B 1 251 ? -4.289 -19.469 -0.745 1 98.44 251 SER B N 1
ATOM 4313 C CA . SER B 1 251 ? -3.15 -19.594 -1.648 1 98.44 251 SER B CA 1
ATOM 4314 C C . SER B 1 251 ? -2.316 -20.828 -1.322 1 98.44 251 SER B C 1
ATOM 4316 O O . SER B 1 251 ? -2.67 -21.609 -0.436 1 98.44 251 SER B O 1
ATOM 4318 N N . TYR B 1 252 ? -1.326 -21.109 -2.121 1 98.81 252 TYR B N 1
ATOM 4319 C CA . TYR B 1 252 ? -0.41 -22.234 -2.014 1 98.81 252 TYR B CA 1
ATOM 4320 C C . TYR B 1 252 ? 1.021 -21.812 -2.32 1 98.81 252 TYR B C 1
ATOM 4322 O O . TYR B 1 252 ? 1.28 -20.641 -2.59 1 98.81 252 TYR B O 1
ATOM 4330 N N . ILE B 1 253 ? 1.952 -22.688 -2.119 1 98.88 253 ILE B N 1
ATOM 4331 C CA . ILE B 1 253 ? 3.328 -22.422 -2.521 1 98.88 253 ILE B CA 1
ATOM 4332 C C . ILE B 1 253 ? 3.738 -23.391 -3.629 1 98.88 253 ILE B C 1
ATOM 4334 O O . ILE B 1 253 ? 3.359 -24.562 -3.607 1 98.88 253 ILE B O 1
ATOM 4338 N N . GLU B 1 254 ? 4.449 -22.859 -4.582 1 98.94 254 GLU B N 1
ATOM 4339 C CA . GLU B 1 254 ? 4.883 -23.609 -5.75 1 98.94 254 GLU B CA 1
ATOM 4340 C C . GLU B 1 254 ? 6.395 -23.797 -5.762 1 98.94 254 GLU B C 1
ATOM 4342 O O . GLU B 1 254 ? 7.121 -23.062 -5.094 1 98.94 254 GLU B O 1
ATOM 4347 N N . PHE B 1 255 ? 6.82 -24.828 -6.473 1 98.88 255 PHE B N 1
ATOM 4348 C CA . PHE B 1 255 ? 8.227 -25.156 -6.684 1 98.88 255 PHE B CA 1
ATOM 4349 C C . PHE B 1 255 ? 8.539 -25.281 -8.172 1 98.88 255 PHE B C 1
ATOM 4351 O O . PHE B 1 255 ? 7.785 -25.906 -8.914 1 98.88 255 PHE B O 1
ATOM 4358 N N . ALA B 1 256 ? 9.586 -24.656 -8.547 1 98.88 256 ALA B N 1
ATOM 4359 C CA . ALA B 1 256 ? 9.969 -24.734 -9.953 1 98.88 256 ALA B CA 1
ATOM 4360 C C . ALA B 1 256 ? 11.461 -25.031 -10.102 1 98.88 256 ALA B C 1
ATOM 4362 O O . ALA B 1 256 ? 12.289 -24.359 -9.469 1 98.88 256 ALA B O 1
ATOM 4363 N N . GLU B 1 257 ? 11.789 -26 -10.891 1 98.69 257 GLU B N 1
ATOM 4364 C CA . GLU B 1 257 ? 13.156 -26.281 -11.312 1 98.69 257 GLU B CA 1
ATOM 4365 C C . GLU B 1 257 ? 13.344 -25.969 -12.797 1 98.69 257 GLU B C 1
ATOM 4367 O O . GLU B 1 257 ? 12.656 -26.547 -13.648 1 98.69 257 GLU B O 1
ATOM 4372 N N . ARG B 1 258 ? 14.234 -25.109 -13.047 1 98.56 258 ARG B N 1
ATOM 4373 C CA . ARG B 1 258 ? 14.586 -24.766 -14.422 1 98.56 258 ARG B CA 1
ATOM 4374 C C . ARG B 1 258 ? 15.938 -25.359 -14.797 1 98.56 258 ARG B C 1
ATOM 4376 O O . ARG B 1 258 ? 16.969 -24.938 -14.273 1 98.56 258 ARG B O 1
ATOM 4383 N N . LEU B 1 259 ? 15.922 -26.25 -15.719 1 98 259 LEU B N 1
ATOM 4384 C CA . LEU B 1 259 ? 17.125 -26.953 -16.125 1 98 259 LEU B CA 1
ATOM 4385 C C . LEU B 1 259 ? 17.938 -26.141 -17.125 1 98 259 LEU B C 1
ATOM 4387 O O . LEU B 1 259 ? 17.391 -25.219 -17.75 1 98 259 LEU B O 1
ATOM 4391 N N . VAL B 1 260 ? 19.188 -26.453 -17.234 1 97.88 260 VAL B N 1
ATOM 4392 C CA . VAL B 1 260 ? 20.094 -25.766 -18.141 1 97.88 260 VAL B CA 1
ATOM 4393 C C . VAL B 1 260 ? 19.75 -26.109 -19.594 1 97.88 260 VAL B C 1
ATOM 4395 O O . VAL B 1 260 ? 19.453 -27.25 -19.922 1 97.88 260 VAL B O 1
ATOM 4398 N N . LEU B 1 261 ? 19.781 -25.094 -20.406 1 97.94 261 LEU B N 1
ATOM 4399 C CA . LEU B 1 261 ? 19.547 -25.297 -21.828 1 97.94 261 LEU B CA 1
ATOM 4400 C C . LEU B 1 261 ? 20.625 -26.188 -22.438 1 97.94 261 LEU B C 1
ATOM 4402 O O . LEU B 1 261 ? 21.797 -26.109 -22.047 1 97.94 261 LEU B O 1
ATOM 4406 N N . PRO B 1 262 ? 20.203 -26.922 -23.438 1 97.12 262 PRO B N 1
ATOM 4407 C CA . PRO B 1 262 ? 21.141 -27.859 -24.047 1 97.12 262 PRO B CA 1
ATOM 4408 C C . PRO B 1 262 ? 22.391 -27.172 -24.578 1 97.12 262 PRO B C 1
ATOM 4410 O O . PRO B 1 262 ? 23.5 -27.734 -24.516 1 97.12 262 PRO B O 1
ATOM 4413 N N . GLN B 1 263 ? 22.328 -26 -25.078 1 96.69 263 GLN B N 1
ATOM 4414 C CA . GLN B 1 263 ? 23.453 -25.297 -25.672 1 96.69 263 GLN B CA 1
ATOM 4415 C C . GLN B 1 263 ? 24.484 -24.906 -24.609 1 96.69 263 GLN B C 1
ATOM 4417 O O . GLN B 1 263 ? 25.625 -24.578 -24.953 1 96.69 263 GLN B O 1
ATOM 4422 N N . TYR B 1 264 ? 24.047 -24.953 -23.375 1 96.88 264 TYR B N 1
ATOM 4423 C CA . TYR B 1 264 ? 24.969 -24.594 -22.297 1 96.88 264 TYR B CA 1
ATOM 4424 C C . TYR B 1 264 ? 25.297 -25.812 -21.438 1 96.88 264 TYR B C 1
ATOM 4426 O O . TYR B 1 264 ? 25.734 -25.688 -20.297 1 96.88 264 TYR B O 1
ATOM 4434 N N . SER B 1 265 ? 25.078 -27 -21.922 1 92.94 265 SER B N 1
ATOM 4435 C CA . SER B 1 265 ? 25.234 -28.234 -21.172 1 92.94 265 SER B CA 1
ATOM 4436 C C . SER B 1 265 ? 26.688 -28.469 -20.797 1 92.94 265 SER B C 1
ATOM 4438 O O . SER B 1 265 ? 26.969 -29.188 -19.828 1 92.94 265 SER B O 1
ATOM 4440 N N . ASN B 1 266 ? 27.625 -27.812 -21.453 1 94.44 266 ASN B N 1
ATOM 4441 C CA . ASN B 1 266 ? 29.047 -28.016 -21.219 1 94.44 266 ASN B CA 1
ATOM 4442 C C . ASN B 1 266 ? 29.594 -27.047 -20.172 1 94.44 266 ASN B C 1
ATOM 4444 O O . ASN B 1 266 ? 30.75 -27.141 -19.766 1 94.44 266 ASN B O 1
ATOM 4448 N N . LEU B 1 267 ? 28.75 -26.156 -19.781 1 95.12 267 LEU B N 1
ATOM 4449 C CA . LEU B 1 267 ? 29.188 -25.203 -18.781 1 95.12 267 LEU B CA 1
ATOM 4450 C C . LEU B 1 267 ? 29.297 -25.875 -17.406 1 95.12 267 LEU B C 1
ATOM 4452 O O . LEU B 1 267 ? 28.406 -26.625 -17.016 1 95.12 267 LEU B O 1
ATOM 4456 N N . PRO B 1 268 ? 30.469 -25.594 -16.781 1 93.25 268 PRO B N 1
ATOM 4457 C CA . PRO B 1 268 ? 30.5 -26.031 -15.375 1 93.25 268 PRO B CA 1
ATOM 4458 C C . PRO B 1 268 ? 29.375 -25.438 -14.547 1 93.25 268 PRO B C 1
ATOM 4460 O O . PRO B 1 268 ? 29 -24.281 -14.75 1 93.25 268 PRO B O 1
ATOM 4463 N N . LEU B 1 269 ? 28.844 -26.25 -13.617 1 87 269 LEU B N 1
ATOM 4464 C CA . LEU B 1 269 ? 27.688 -25.859 -12.82 1 87 269 LEU B CA 1
ATOM 4465 C C . LEU B 1 269 ? 27.922 -24.5 -12.156 1 87 269 LEU B C 1
ATOM 4467 O O . LEU B 1 269 ? 26.984 -23.703 -12.023 1 87 269 LEU B O 1
ATOM 4471 N N . GLU B 1 270 ? 29.141 -24.203 -11.727 1 88.81 270 GLU B N 1
ATOM 4472 C CA . GLU B 1 270 ? 29.469 -22.969 -11.023 1 88.81 270 GLU B CA 1
ATOM 4473 C C . GLU B 1 270 ? 29.375 -21.766 -11.945 1 88.81 270 GLU B C 1
ATOM 4475 O O . GLU B 1 270 ? 29.281 -20.625 -11.484 1 88.81 270 GLU B O 1
ATOM 4480 N N . GLU B 1 271 ? 29.328 -22.016 -13.258 1 93.81 271 GLU B N 1
ATOM 4481 C CA . GLU B 1 271 ? 29.297 -20.953 -14.242 1 93.81 271 GLU B CA 1
ATOM 4482 C C . GLU B 1 271 ? 27.891 -20.766 -14.82 1 93.81 271 GLU B C 1
ATOM 4484 O O . GLU B 1 271 ? 27.641 -19.812 -15.562 1 93.81 271 GLU B O 1
ATOM 4489 N N . VAL B 1 272 ? 27.078 -21.703 -14.445 1 94.44 272 VAL B N 1
ATOM 4490 C CA . VAL B 1 272 ? 25.719 -21.625 -14.961 1 94.44 272 VAL B CA 1
ATOM 4491 C C . VAL B 1 272 ? 24.984 -20.453 -14.305 1 94.44 272 VAL B C 1
ATOM 4493 O O . VAL B 1 272 ? 24.969 -20.328 -13.078 1 94.44 272 VAL B O 1
ATOM 4496 N N . LYS B 1 273 ? 24.422 -19.531 -15.086 1 91.25 273 LYS B N 1
ATOM 4497 C CA . LYS B 1 273 ? 23.609 -18.406 -14.648 1 91.25 273 LYS B CA 1
ATOM 4498 C C . LYS B 1 273 ? 22.141 -18.609 -15.023 1 91.25 273 LYS B C 1
ATOM 4500 O O . LYS B 1 273 ? 21.812 -19.516 -15.781 1 91.25 273 LYS B O 1
ATOM 4505 N N . GLU B 1 274 ? 21.297 -17.797 -14.523 1 91.94 274 GLU B N 1
ATOM 4506 C CA . GLU B 1 274 ? 19.859 -17.938 -14.719 1 91.94 274 GLU B CA 1
ATOM 4507 C C . GLU B 1 274 ? 19.5 -17.891 -16.203 1 91.94 274 GLU B C 1
ATOM 4509 O O . GLU B 1 274 ? 18.625 -18.625 -16.656 1 91.94 274 GLU B O 1
ATOM 4514 N N . HIS B 1 275 ? 20.266 -16.984 -16.953 1 92.12 275 HIS B N 1
ATOM 4515 C CA . HIS B 1 275 ? 19.906 -16.828 -18.359 1 92.12 275 HIS B CA 1
ATOM 4516 C C . HIS B 1 275 ? 20.344 -18.031 -19.188 1 92.12 275 HIS B C 1
ATOM 4518 O O . HIS B 1 275 ? 20.031 -18.141 -20.375 1 92.12 275 HIS B O 1
ATOM 4524 N N . HIS B 1 276 ? 21.062 -18.984 -18.594 1 96.5 276 HIS B N 1
ATOM 4525 C CA . HIS B 1 276 ? 21.438 -20.234 -19.25 1 96.5 276 HIS B CA 1
ATOM 4526 C C . HIS B 1 276 ? 20.359 -21.297 -19.062 1 96.5 276 HIS B C 1
ATOM 4528 O O . HIS B 1 276 ? 20.469 -22.406 -19.609 1 96.5 276 HIS B O 1
ATOM 4534 N N . ARG B 1 277 ? 19.359 -20.984 -18.297 1 97.44 277 ARG B N 1
ATOM 4535 C CA . ARG B 1 277 ? 18.344 -21.969 -17.953 1 97.44 277 ARG B CA 1
ATOM 4536 C C . ARG B 1 277 ? 17.047 -21.703 -18.719 1 97.44 277 ARG B C 1
ATOM 4538 O O . ARG B 1 277 ? 16.828 -20.625 -19.25 1 97.44 277 ARG B O 1
ATOM 4545 N N . ARG B 1 278 ? 16.234 -22.781 -18.797 1 97.81 278 ARG B N 1
ATOM 4546 C CA . ARG B 1 278 ? 14.922 -22.734 -19.422 1 97.81 278 ARG B CA 1
ATOM 4547 C C . ARG B 1 278 ? 14.062 -21.641 -18.828 1 97.81 278 ARG B C 1
ATOM 4549 O O . ARG B 1 278 ? 13.852 -21.594 -17.609 1 97.81 278 ARG B O 1
ATOM 4556 N N . ASP B 1 279 ? 13.617 -20.641 -19.672 1 97.06 279 ASP B N 1
ATOM 4557 C CA . ASP B 1 279 ? 12.82 -19.516 -19.219 1 97.06 279 ASP B CA 1
ATOM 4558 C C . ASP B 1 279 ? 11.359 -19.672 -19.625 1 97.06 279 ASP B C 1
ATOM 4560 O O . ASP B 1 279 ? 10.984 -20.641 -20.281 1 97.06 279 ASP B O 1
ATOM 4564 N N . GLY B 1 280 ? 10.516 -18.781 -19.141 1 96.75 280 GLY B N 1
ATOM 4565 C CA . GLY B 1 280 ? 9.125 -18.75 -19.562 1 96.75 280 GLY B CA 1
ATOM 4566 C C . GLY B 1 280 ? 8.266 -19.766 -18.828 1 96.75 280 GLY B C 1
ATOM 4567 O O . GLY B 1 280 ? 8.633 -20.234 -17.75 1 96.75 280 GLY B O 1
ATOM 4568 N N . PHE B 1 281 ? 7.051 -19.969 -19.344 1 98.19 281 PHE B N 1
ATOM 4569 C CA . PHE B 1 281 ? 6.051 -20.844 -18.734 1 98.19 281 PHE B CA 1
ATOM 4570 C C . PHE B 1 281 ? 5.508 -21.828 -19.766 1 98.19 281 PHE B C 1
ATOM 4572 O O . PHE B 1 281 ? 5.785 -21.719 -20.953 1 98.19 281 PHE B O 1
ATOM 4579 N N . GLU B 1 282 ? 4.898 -22.875 -19.25 1 97.69 282 GLU B N 1
ATOM 4580 C CA . GLU B 1 282 ? 4.289 -23.906 -20.078 1 97.69 282 GLU B CA 1
ATOM 4581 C C . GLU B 1 282 ? 2.805 -24.062 -19.75 1 97.69 282 GLU B C 1
ATOM 4583 O O . GLU B 1 282 ? 2.439 -24.359 -18.609 1 97.69 282 GLU B O 1
ATOM 4588 N N . VAL B 1 283 ? 1.955 -23.953 -20.766 1 97 283 VAL B N 1
ATOM 4589 C CA . VAL B 1 283 ? 0.503 -23.984 -20.625 1 97 283 VAL B CA 1
ATOM 4590 C C . VAL B 1 283 ? 0.08 -25.25 -19.891 1 97 283 VAL B C 1
ATOM 4592 O O . VAL B 1 283 ? -0.73 -25.203 -18.969 1 97 283 VAL B O 1
ATOM 4595 N N . GLY B 1 284 ? 0.597 -26.391 -20.328 1 96.81 284 GLY B N 1
ATOM 4596 C CA . GLY B 1 284 ? 0.231 -27.656 -19.719 1 96.81 284 GLY B CA 1
ATOM 4597 C C . GLY B 1 284 ? 0.534 -27.719 -18.234 1 96.81 284 GLY B C 1
ATOM 4598 O O . GLY B 1 284 ? -0.269 -28.234 -17.453 1 96.81 284 GLY B O 1
ATOM 4599 N N . ASN B 1 285 ? 1.703 -27.234 -17.844 1 97.5 285 ASN B N 1
ATOM 4600 C CA . ASN B 1 285 ? 2.068 -27.188 -16.422 1 97.5 285 ASN B CA 1
ATOM 4601 C C . ASN B 1 285 ? 1.141 -26.266 -15.641 1 97.5 285 ASN B C 1
ATOM 4603 O O . ASN B 1 285 ? 0.589 -26.656 -14.617 1 97.5 285 ASN B O 1
ATOM 4607 N N . ALA B 1 286 ? 0.982 -25.047 -16.156 1 97.25 286 ALA B N 1
ATOM 4608 C CA . ALA B 1 286 ? 0.193 -24.016 -15.484 1 97.25 286 ALA B CA 1
ATOM 4609 C C . ALA B 1 286 ? -1.261 -24.453 -15.328 1 97.25 286 ALA B C 1
ATOM 4611 O O . ALA B 1 286 ? -1.88 -24.219 -14.289 1 97.25 286 ALA B O 1
ATOM 4612 N N . ASP B 1 287 ? -1.753 -25.109 -16.359 1 97.31 287 ASP B N 1
ATOM 4613 C CA . ASP B 1 287 ? -3.139 -25.578 -16.344 1 97.31 287 ASP B CA 1
ATOM 4614 C C . ASP B 1 287 ? -3.408 -26.5 -15.164 1 97.31 287 ASP B C 1
ATOM 4616 O O . ASP B 1 287 ? -4.449 -26.391 -14.508 1 97.31 287 ASP B O 1
ATOM 4620 N N . LYS B 1 288 ? -2.5 -27.359 -14.891 1 96.81 288 LYS B N 1
ATOM 4621 C CA . LYS B 1 288 ? -2.65 -28.328 -13.797 1 96.81 288 LYS B CA 1
ATOM 4622 C C . LYS B 1 288 ? -2.41 -27.656 -12.445 1 96.81 288 LYS B C 1
ATOM 4624 O O . LYS B 1 288 ? -3.039 -28.031 -11.445 1 96.81 288 LYS B O 1
ATOM 4629 N N . ILE B 1 289 ? -1.555 -26.688 -12.391 1 97.31 289 ILE B N 1
ATOM 4630 C CA . ILE B 1 289 ? -1.203 -26.016 -11.141 1 97.31 289 ILE B CA 1
ATOM 4631 C C . ILE B 1 289 ? -2.365 -25.141 -10.68 1 97.31 289 ILE B C 1
ATOM 4633 O O . ILE B 1 289 ? -2.594 -24.984 -9.477 1 97.31 289 ILE B O 1
ATOM 4637 N N . PHE B 1 290 ? -3.199 -24.609 -11.664 1 96.19 290 PHE B N 1
ATOM 4638 C CA . PHE B 1 290 ? -4.387 -23.844 -11.312 1 96.19 290 PHE B CA 1
ATOM 4639 C C . PHE B 1 290 ? -5.285 -24.625 -10.367 1 96.19 290 PHE B C 1
ATOM 4641 O O . PHE B 1 290 ? -6.027 -24.031 -9.578 1 96.19 290 PHE B O 1
ATOM 4648 N N . GLU B 1 291 ? -5.156 -25.922 -10.359 1 96 291 GLU B N 1
ATOM 4649 C CA . GLU B 1 291 ? -6.051 -26.781 -9.594 1 96 291 GLU B CA 1
ATOM 4650 C C . GLU B 1 291 ? -5.652 -26.828 -8.125 1 96 291 GLU B C 1
ATOM 4652 O O . GLU B 1 291 ? -6.352 -27.422 -7.305 1 96 291 GLU B O 1
ATOM 4657 N N . SER B 1 292 ? -4.566 -26.156 -7.762 1 97.56 292 SER B N 1
ATOM 4658 C CA . SER B 1 292 ? -4.082 -26.172 -6.383 1 97.56 292 SER B CA 1
ATOM 4659 C C . SER B 1 292 ? -5.09 -25.516 -5.445 1 97.56 292 SER B C 1
ATOM 4661 O O . SER B 1 292 ? -5.02 -25.703 -4.227 1 97.56 292 SER B O 1
ATOM 4663 N N . THR B 1 293 ? -6.055 -24.75 -5.992 1 97.94 293 THR B N 1
ATOM 4664 C CA . THR B 1 293 ? -7.082 -24.094 -5.18 1 97.94 293 THR B CA 1
ATOM 4665 C C . THR B 1 293 ? -8.43 -24.797 -5.363 1 97.94 293 THR B C 1
ATOM 4667 O O . THR B 1 293 ? -9.453 -24.312 -4.871 1 97.94 293 THR B O 1
ATOM 4670 N N . SER B 1 294 ? -8.492 -25.891 -6.141 1 94.94 294 SER B N 1
ATOM 4671 C CA . SER B 1 294 ? -9.758 -26.547 -6.434 1 94.94 294 SER B CA 1
ATOM 4672 C C . SER B 1 294 ? -10.297 -27.297 -5.215 1 94.94 294 SER B C 1
ATOM 4674 O O . SER B 1 294 ? -9.523 -27.812 -4.41 1 94.94 294 SER B O 1
ATOM 4676 N N . LYS B 1 295 ? -11.609 -27.375 -5.172 1 91.88 295 LYS B N 1
ATOM 4677 C CA . LYS B 1 295 ? -12.266 -28.125 -4.102 1 91.88 295 LYS B CA 1
ATOM 4678 C C . LYS B 1 295 ? -11.836 -29.578 -4.113 1 91.88 295 LYS B C 1
ATOM 4680 O O . LYS B 1 295 ? -11.68 -30.203 -3.055 1 91.88 295 LYS B O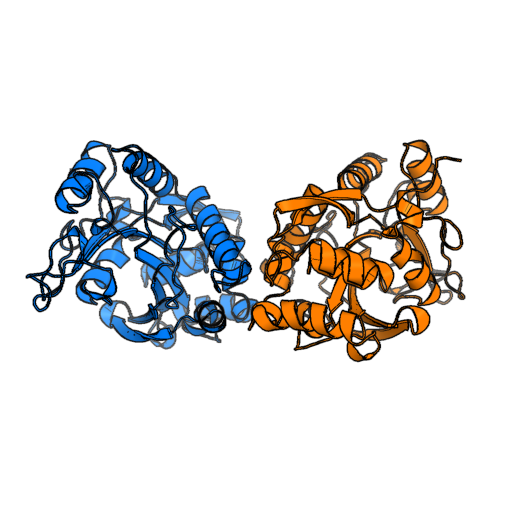 1
ATOM 4685 N N . GLU B 1 296 ? -11.633 -30.062 -5.234 1 90.06 296 GLU B N 1
ATOM 4686 C CA . GLU B 1 296 ? -11.211 -31.453 -5.375 1 90.06 296 GLU B CA 1
ATOM 4687 C C . GLU B 1 296 ? -9.875 -31.703 -4.668 1 90.06 296 GLU B C 1
ATOM 4689 O O . GLU B 1 296 ? -9.719 -32.688 -3.959 1 90.06 296 GLU B O 1
ATOM 4694 N N . GLN B 1 297 ? -8.938 -30.812 -4.84 1 92.69 297 GLN B N 1
ATOM 4695 C CA . GLN B 1 297 ? -7.629 -30.938 -4.203 1 92.69 297 GLN B CA 1
ATOM 4696 C C . GLN B 1 297 ? -7.727 -30.703 -2.699 1 92.69 297 GLN B C 1
ATOM 4698 O O . GLN B 1 297 ? -7.062 -31.391 -1.916 1 92.69 297 GLN B O 1
ATOM 4703 N N . LEU B 1 298 ? -8.57 -29.797 -2.336 1 91.5 298 LEU B N 1
ATOM 4704 C CA . LEU B 1 298 ? -8.672 -29.406 -0.933 1 91.5 298 LEU B CA 1
ATOM 4705 C C . LEU B 1 298 ? -9.359 -30.5 -0.116 1 91.5 298 LEU B C 1
ATOM 4707 O O . LEU B 1 298 ? -9.094 -30.641 1.079 1 91.5 298 LEU B O 1
ATOM 4711 N N . THR B 1 299 ? -10.18 -31.234 -0.767 1 87.56 299 THR B N 1
ATOM 4712 C CA . THR B 1 299 ? -10.969 -32.219 -0.028 1 87.56 299 THR B CA 1
ATOM 4713 C C . THR B 1 299 ? -10.43 -33.625 -0.257 1 87.56 299 THR B C 1
ATOM 4715 O O . THR B 1 299 ? -11.023 -34.594 0.208 1 87.56 299 THR B O 1
ATOM 4718 N N . ARG B 1 300 ? -9.344 -33.656 -0.945 1 82.88 300 ARG B N 1
ATOM 4719 C CA . ARG B 1 300 ? -8.75 -34.938 -1.209 1 82.88 300 ARG B CA 1
ATOM 4720 C C . ARG B 1 300 ? -8.359 -35.656 0.09 1 82.88 300 ARG B C 1
ATOM 4722 O O . ARG B 1 300 ? -7.734 -35.031 0.962 1 82.88 300 ARG B O 1
ATOM 4729 N N . LYS B 1 301 ? -8.961 -36.844 0.267 1 62.56 301 LYS B N 1
ATOM 4730 C CA . LYS B 1 301 ? -8.625 -37.656 1.436 1 62.56 301 LYS B CA 1
ATOM 4731 C C . LYS B 1 301 ? -7.227 -38.25 1.306 1 62.56 301 LYS B C 1
ATOM 4733 O O . LYS B 1 301 ? -6.758 -38.5 0.196 1 62.56 301 LYS B O 1
ATOM 4738 N N . ALA B 1 302 ? -6.293 -38 2.412 1 56.19 302 ALA B N 1
ATOM 4739 C CA . ALA B 1 302 ? -4.988 -38.688 2.455 1 56.19 302 ALA B CA 1
ATOM 4740 C C . ALA B 1 302 ? -5.105 -40.125 2.051 1 56.19 302 ALA B C 1
ATOM 4742 O O . ALA B 1 302 ? -5.957 -40.875 2.568 1 56.19 302 ALA B O 1
ATOM 4743 N N . GLY B 1 303 ? -4.953 -40.5 0.786 1 42.28 303 GLY B N 1
ATOM 4744 C CA . GLY B 1 303 ? -4.832 -41.938 0.549 1 42.28 303 GLY B CA 1
ATOM 4745 C C . GLY B 1 303 ? -3.67 -42.562 1.294 1 42.28 303 GLY B C 1
ATOM 4746 O O . GLY B 1 303 ? -2.734 -41.875 1.696 1 42.28 303 GLY B O 1
#

Nearest PDB structures (foldseek):
  6w1k-assembly1_A  TM=9.941E-01  e=1.177E-50  Oryza sativa
  3lho-assembly1_A  TM=8.750E-01  e=4.343E-21  Shewanella frigidimarina NCIMB 400
  3iuz-assembly1_A  TM=7.255E-01  e=5.168E-17  Cupriavidus pinatubonensis JMP134
  2rjb-assembly3_C  TM=5.567E-01  e=1.372E-09  Shigella flexneri
  8k3u-assembly1_A  TM=3.559E-01  e=4.097E+00  Saccharomyces cerevisiae

Secondary structure (DSSP, 8-state):
---S-HHHHHHHHHHHHHHHHH-HHHHHHHHHHHHSTTPPP-EEEEEEEEESSTT-SHHHHHHHHHHTT-EEEEEEEEGGGTEEEEEEEPP---------GGGSSPPEEEEEEE-GGGS-HHHHHHHHHHHHHTGGGGGGHHHHHHHT--SSPPPPHHHHHHHHHH-HHHHHHHHHTTS--EEEEEGGG-SSGGGSHHHHHHHHHHTT--B--TT-SSEE-TTS-EEEEEBPPPEEEEE-TTS-EEEEE--EEEEEEEPBPGGGTTS-GGG--GGGB--S--HHHHHHHGGGGSHHHHT----/---S-HHHHHHHHHHHHHHHHH-HHHHHHHHHHHHSTT----EEEEEEEEESSTT-SHHHHHHHHHHTT-EEEEEEEEGGGTEEEEEEEPP---------GGGSSPPEEEEEEE-GGGS-HHHHHHHHHHHHHTGGGGGGHHHHHHHT--SSPPPPHHHHHHHHHH-HHHHHHHHHTTS--EEEEEGGG-SSGGGSHHHHHHHHHHTT--B--TT-SSEE-TTS-EEEEEBPPPEEEEE-TTS-EEEEE--EEEEEEEPBPGGGTTS-GGG--GGGB--S--HHHHHHHGGGGSHHHHT----

pLDDT: mean 94.05, std 10.32, range [34.19, 98.94]